Protein AF-0000000075465233 (afdb_homodimer)

Foldseek 3Di:
DPPPPPPDLDDALEEEEEEEQQPQDPVLCVVCVSNYPYYHYDHHPDADDLVNQCRHQEYEEDDALASAQECNSRVNHQEYEYLALDDQRNLPHNHLVYPSCVNHWYFYNPLLQLPQQLVVVVVLVQCLQVLVLQVCCCCPVVVDDDDCVSVVHPDRHDFLAPFEEEEEDQASNNQQNLVVSVVSHYAYEYEEAVQDADAYFFDHDPPGGDRRRPSHPGGFHLNDLVRLLVRQLRHQEYEYADEDDPSQFQSPALVSLVSHALQHEYEYLHEARSHDVVSVVVSVVVSSHNAYEYCYHPPPPDDPPPPLPPDSRYHYNPNCSRVDPCSSVSSSVLVVQQSVCVSVVHDHGRIDDSVVSD/DPPPPPPPLDDALEEEEEEEAQPADPVLCVVCVSNYPYYHYDHHPDADDLVNQCRHQEYEEDDALQSAQECNSRVNHQEYEYLALDDQRNLPHNHLVYPSCVRHWYFYNPLLQLPQQLVVVVVLVQCLQVLVLQVCCCCPVVVDDDDCVSVVHPDRHDFLAPFEEEEEDQASNNQQNLVVSVVSHYAYEYEEAVQDADAYFFDHDPPGGDRRRPSHPGGFHLNDLVRLLVRQLRHQEYEYADEDDPSQFQSPALVSLVSHALQHEYEYLHEARSHDVVSVVVSVVVSSHNAYEYCYHPPPPDDPPPPLPPDSRYHYNPNCSRVDPCSSVSSSVLVVQQSVCVSVVHDHGRIDDSVVSD

Radius of gyration: 29.65 Å; Cα contacts (8 Å, |Δi|>4): 1560; chains: 2; bounding box: 76×98×63 Å

Nearest PDB structures (foldseek):
  5mh6-assembly1_A  TM=8.522E-01  e=8.623E-24  Haloferax mediterranei ATCC 33500
  8wpo-assembly1_A  TM=7.130E-01  e=9.979E-23  Anabaena sp. 90
  3evt-assembly1_A-2  TM=5.922E-01  e=4.463E-25  Lactiplantibacillus plantarum
  2gcg-assembly1_B  TM=7.290E-01  e=1.155E-21  Homo sapiens
  8wps-assembly1_A  TM=6.979E-01  e=4.144E-22  Anabaena sp. 90

pLDDT: mean 93.38, std 9.93, range [30.92, 99.0]

Sequence (716 aa):
MPGSAMSTPARPPFGHLLVVNGLLDTPHRARIAPYFIDITLVPLGKAPNDAQLGEAEVVYGLPLGEWFTSAAQVPKLRLIQLISAGSDRVVRSPLWKDEESKHIQVATGSGVHTGPIPQHFIMTTLALFHKLQEQILISQVEKRWGTNDDMGSMGFIRELRGKTVGILGYGHIGREAARLAAAFGATIIAANTSGKRTPQDGYIVPGTGDPTGIIPATWYSTKDDASLAAFLGASDVILLALPSTLATRHILNAHTLAHVRSHAVIVNVGRGDAIDTDALVAVLDEGRLGGAALDVVEPEPLPAGHTLYGRKNVIITPHMSGRTERYNDIAVDIFTENLERLKKGQELLNTVDPRRGYMPGSAMSTPARPPFGHLLVVNGLLDTPHRARIAPYFIDITLVPLGKAPNDAQLGEAEVVYGLPLGEWFTSAAQVPKLRLIQLISAGSDRVVRSPLWKDEESKHIQVATGSGVHTGPIPQHFIMTTLALFHKLQEQILISQVEKRWGTNDDMGSMGFIRELRGKTVGILGYGHIGREAARLAAAFGATIIAANTSGKRTPQDGYIVPGTGDPTGIIPATWYSTKDDASLAAFLGASDVILLALPSTLATRHILNAHTLAHVRSHAVIVNVGRGDAIDTDALVAVLDEGRLGGAALDVVEPEPLPAGHTLYGRKNVIITPHMSGRTERYNDIAVDIFTENLERLKKGQELLNTVDPRRGY

Solvent-accessible surface area (backbone atoms only — not comparable to full-atom values): 36759 Å² total; per-residue (Å²): 129,84,74,75,74,72,74,69,79,75,77,41,86,34,59,26,36,33,34,36,53,52,77,69,48,73,72,56,44,62,71,50,46,67,46,31,71,39,76,44,74,30,51,65,95,57,77,80,51,65,70,57,38,39,53,16,26,30,39,38,30,72,63,57,14,80,77,37,67,38,36,82,51,32,69,49,43,41,38,38,38,31,53,41,61,69,56,72,57,47,35,71,19,55,24,70,76,33,76,82,32,72,75,45,42,38,24,36,17,49,48,46,42,42,65,37,34,29,51,43,51,54,24,48,52,44,30,62,30,59,43,41,61,54,36,44,47,37,22,47,72,68,23,39,63,63,52,50,74,80,66,74,41,75,48,59,25,59,58,58,50,78,31,30,37,25,30,37,27,73,50,56,47,31,25,26,32,45,46,52,44,40,70,52,46,24,46,36,31,36,28,38,68,84,27,62,80,50,68,62,75,57,58,72,63,88,95,58,42,42,59,72,35,72,75,42,78,45,59,23,18,65,78,37,68,67,39,38,40,52,49,38,49,62,22,44,30,37,38,35,46,36,71,83,44,84,84,34,46,38,58,38,28,62,75,53,51,67,38,35,39,42,74,17,33,40,34,33,69,39,40,19,51,33,38,33,46,70,38,52,51,50,37,49,72,70,58,42,36,48,30,36,32,33,25,37,46,51,60,75,73,51,61,67,67,41,79,69,42,56,40,80,50,39,46,52,41,66,67,52,52,61,26,27,62,54,40,65,62,42,32,48,50,53,48,51,51,34,49,54,24,53,75,71,70,43,81,60,51,42,62,42,44,45,87,73,67,81,128,83,74,77,74,73,73,69,78,73,76,39,86,35,59,24,36,34,32,36,49,54,77,65,50,72,72,57,44,62,70,52,45,69,46,32,72,39,77,45,73,30,50,65,94,57,79,79,51,64,70,56,38,39,52,16,26,31,38,37,31,71,64,56,14,80,79,38,64,37,38,84,52,30,69,51,43,41,36,39,40,31,53,40,62,69,57,70,56,46,36,70,18,55,24,69,77,32,76,82,33,71,74,46,42,39,25,37,17,48,46,46,43,41,65,37,33,27,52,42,51,54,25,48,53,44,31,62,30,59,43,42,61,54,38,44,47,36,22,46,71,68,23,37,63,62,52,50,74,79,64,74,40,73,50,60,24,59,59,59,49,76,31,31,38,25,30,37,25,74,51,56,46,31,25,26,32,47,46,52,44,41,70,52,46,23,46,35,31,34,30,38,69,82,26,63,81,50,67,61,73,57,58,72,62,88,96,58,43,42,58,71,36,73,75,41,79,45,59,23,18,65,77,36,69,68,40,38,40,51,48,39,49,62,20,44,32,38,39,34,45,36,71,83,44,84,83,35,46,37,57,38,27,64,74,54,51,68,39,36,37,41,73,17,32,40,34,33,69,41,42,19,51,32,37,33,47,70,39,52,52,49,38,49,74,70,58,43,36,48,30,34,34,33,27,37,46,50,59,74,71,51,59,68,65,40,79,69,41,57,40,80,48,41,46,53,40,66,66,51,52,59,26,28,64,52,40,61,62,41,31,48,50,54,49,52,51,34,49,54,24,53,73,69,69,43,82,60,49,41,63,43,44,46,89,73,66,82

InterPro domains:
  IPR006140 D-isomer specific 2-hydroxyacid dehydrogenase, NAD-binding domain [PF02826] (136-198)
  IPR006140 D-isomer specific 2-hydroxyacid dehydrogenase, NAD-binding domain [PF02826] (226-321)
  IPR036291 NAD(P)-binding domain superfamily [SSF51735] (116-322)

Organism: Phanerochaete carnosa (strain HHB-10118-sp) (NCBI:txid650164)

Secondary structure (DSSP, 8-state):
------------SEEEEEEESS---HHHHHHHGGGEEEEEEEPTT----HHHHHH-SEEEE---GGG---GGG-TT--EEEESSS--HHHHT-GGGG-GGGTT-EEE--TTTTTTHHHHHHHHHHHHHHTTHHHHHIIIIII-S---HHHHTSS--B--STT-EEEEE--SHHHHHHHHHHHHTT-EEEEEESS-S-----S---TT-S-TTS-S-SEEEETTSHHHHHHHHHH-SEEEE-----TTTTTSB-HHHHTTS-TT-EEEE-S-GGGB-HHHHHHHHHTT-S-EEEESS-SSSSPPTT-TTTT-TTEEE-TT-TT-BTTHHHHHHHHHHHHHHHHHHTPPPSSEE-GGGT-/------------SEEEEEEESS---HHHHHHHGGGEEEEEEEPTT----HHHHHH-SEEEE---GGG---GGG-TT--EEEESSS--HHHHT-GGGG-GGGTT-EEE--TTTTTTHHHHHHHHHHHHHHTTHHHHHHIIIII-S---HHHHTSS--B--STT-EEEEE--SHHHHHHHHHHHHTT-EEEEEESS-S-----S---TT-S-TTS-S-SEEEETTSHHHHHHHHHH-SEEEE-----TTTTTSB-HHHHTTS-TT-EEEE-S-GGGB-HHHHHHHHHTT-S-EEEESS-SSSSPPTT-TTTT-TTEEE-TT-TT-BTTHHHHHHHHHHHHHHHHHHTPPPSSEE-TTTT-

Structure (mmCIF, N/CA/C/O backbone):
data_AF-0000000075465233-model_v1
#
loop_
_entity.id
_entity.type
_entity.pdbx_description
1 polymer 'D-isomer specific 2-hydroxyacid dehydrogenase NAD-binding domain-containing protein'
#
loop_
_atom_site.group_PDB
_atom_site.id
_atom_site.type_symbol
_atom_site.label_atom_id
_atom_site.label_alt_id
_atom_site.label_comp_id
_atom_site.label_asym_id
_atom_site.label_entity_id
_atom_site.label_seq_id
_atom_site.pdbx_PDB_ins_code
_atom_site.Cartn_x
_atom_site.Cartn_y
_atom_site.Cartn_z
_atom_site.occupancy
_atom_site.B_iso_or_equiv
_atom_site.auth_seq_id
_atom_site.auth_comp_id
_atom_site.auth_asym_id
_atom_site.auth_atom_id
_atom_site.pdbx_PDB_model_num
ATOM 1 N N . MET A 1 1 ? -46.281 -27.844 -34.281 1 32.75 1 MET A N 1
ATOM 2 C CA . MET A 1 1 ? -45.344 -27.422 -33.25 1 32.75 1 MET A CA 1
ATOM 3 C C . MET A 1 1 ? -43.906 -27.797 -33.625 1 32.75 1 MET A C 1
ATOM 5 O O . MET A 1 1 ? -43.625 -28.953 -33.875 1 32.75 1 MET A O 1
ATOM 9 N N . PRO A 1 2 ? -43.125 -26.953 -34.312 1 40.91 2 PRO A N 1
ATOM 10 C CA . PRO A 1 2 ? -41.75 -27.297 -34.719 1 40.91 2 PRO A CA 1
ATOM 11 C C . PRO A 1 2 ? -40.906 -27.75 -33.531 1 40.91 2 PRO A C 1
ATOM 13 O O . PRO A 1 2 ? -41.094 -27.297 -32.406 1 40.91 2 PRO A O 1
ATOM 16 N N . GLY A 1 3 ? -40.594 -29.016 -33.406 1 37.09 3 GLY A N 1
ATOM 17 C CA . GLY A 1 3 ? -39.688 -29.594 -32.406 1 37.09 3 GLY A CA 1
ATOM 18 C C . GLY A 1 3 ? -38.438 -28.781 -32.219 1 37.09 3 GLY A C 1
ATOM 19 O O . GLY A 1 3 ? -37.812 -28.344 -33.219 1 37.09 3 GLY A O 1
ATOM 20 N N . SER A 1 4 ? -38.406 -27.969 -31.172 1 41.62 4 SER A N 1
ATOM 21 C CA . SER A 1 4 ? -37.156 -27.375 -30.719 1 41.62 4 SER A CA 1
ATOM 22 C C . SER A 1 4 ? -36 -28.359 -30.812 1 41.62 4 SER A C 1
ATOM 24 O O . SER A 1 4 ? -36.062 -29.438 -30.219 1 41.62 4 SER A O 1
ATOM 26 N N . ALA A 1 5 ? -35.469 -28.438 -32 1 45.03 5 ALA A N 1
ATOM 27 C CA . ALA A 1 5 ? -34.219 -29.219 -32.125 1 45.03 5 ALA A CA 1
ATOM 28 C C . ALA A 1 5 ? -33.344 -29.047 -30.906 1 45.03 5 ALA A C 1
ATOM 30 O O . ALA A 1 5 ? -32.938 -27.938 -30.578 1 45.03 5 ALA A O 1
ATOM 31 N N . MET A 1 6 ? -33.5 -29.797 -29.875 1 43.22 6 MET A N 1
ATOM 32 C CA . MET A 1 6 ? -32.531 -29.891 -28.812 1 43.22 6 MET A CA 1
ATOM 33 C C . MET A 1 6 ? -31.109 -29.891 -29.375 1 43.22 6 MET A C 1
ATOM 35 O O . MET A 1 6 ? -30.766 -30.734 -30.203 1 43.22 6 MET A O 1
ATOM 39 N N . SER A 1 7 ? -30.469 -28.781 -29.609 1 45.38 7 SER A N 1
ATOM 40 C CA . SER A 1 7 ? -29.062 -28.703 -29.984 1 45.38 7 SER A CA 1
ATOM 41 C C . SER A 1 7 ? -28.25 -29.766 -29.266 1 45.38 7 SER A C 1
ATOM 43 O O . SER A 1 7 ? -28.375 -29.953 -28.047 1 45.38 7 SER A O 1
ATOM 45 N N . THR A 1 8 ? -27.969 -30.859 -29.766 1 48.41 8 THR A N 1
ATOM 46 C CA . THR A 1 8 ? -27.062 -31.859 -29.219 1 48.41 8 THR A CA 1
ATOM 47 C C . THR A 1 8 ? -25.875 -31.188 -28.516 1 48.41 8 THR A C 1
ATOM 49 O O . THR A 1 8 ? -25.219 -30.328 -29.109 1 48.41 8 THR A O 1
ATOM 52 N N . PRO A 1 9 ? -25.844 -31.266 -27.188 1 61.47 9 PRO A N 1
ATOM 53 C CA . PRO A 1 9 ? -24.688 -30.641 -26.516 1 61.47 9 PRO A CA 1
ATOM 54 C C . PRO A 1 9 ? -23.359 -30.953 -27.234 1 61.47 9 PRO A C 1
ATOM 56 O O . PRO A 1 9 ? -23.125 -32.094 -27.641 1 61.47 9 PRO A O 1
ATOM 59 N N . ALA A 1 10 ? -22.828 -30.047 -27.797 1 68.5 10 ALA A N 1
ATOM 60 C CA . ALA A 1 10 ? -21.594 -30.125 -28.594 1 68.5 10 ALA A CA 1
ATOM 61 C C . ALA A 1 10 ? -20.547 -30.969 -27.875 1 68.5 10 ALA A C 1
ATOM 63 O O . ALA A 1 10 ? -20.344 -30.828 -26.672 1 68.5 10 ALA A O 1
ATOM 64 N N . ARG A 1 11 ? -20.062 -32 -28.406 1 87.31 11 ARG A N 1
ATOM 65 C CA . ARG A 1 11 ? -18.984 -32.875 -27.922 1 87.31 11 ARG A CA 1
ATOM 66 C C . ARG A 1 11 ? -17.812 -32.031 -27.422 1 87.31 11 ARG A C 1
ATOM 68 O O . ARG A 1 11 ? -17.406 -31.078 -28.094 1 87.31 11 ARG A O 1
ATOM 75 N N . PRO A 1 12 ? -17.266 -32.438 -26.203 1 92.44 12 PRO A N 1
ATOM 76 C CA . PRO A 1 12 ? -16.109 -31.688 -25.719 1 92.44 12 PRO A CA 1
ATOM 77 C C . PRO A 1 12 ? -14.898 -31.781 -26.641 1 92.44 12 PRO A C 1
ATOM 79 O O . PRO A 1 12 ? -14.695 -32.812 -27.281 1 92.44 12 PRO A O 1
ATOM 82 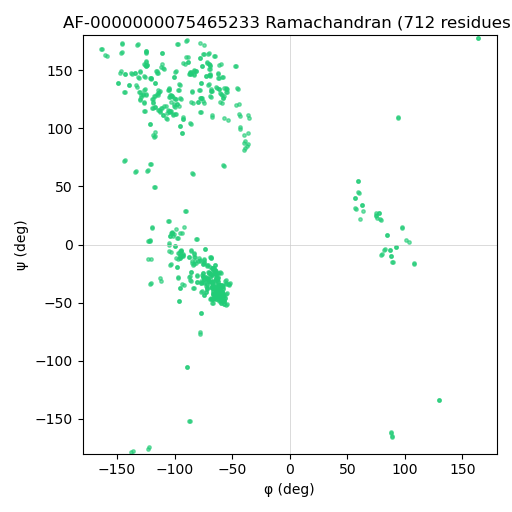N N . PRO A 1 13 ? -14.227 -30.766 -26.734 1 94.69 13 PRO A N 1
ATOM 83 C CA . PRO A 1 13 ? -13.109 -30.719 -27.672 1 94.69 13 PRO A CA 1
ATOM 84 C C . PRO A 1 13 ? -11.961 -31.641 -27.297 1 94.69 13 PRO A C 1
ATOM 86 O O . PRO A 1 13 ? -11.156 -32.031 -28.141 1 94.69 13 PRO A O 1
ATOM 89 N N . PHE A 1 14 ? -11.914 -32.031 -26.016 1 96.69 14 PHE A N 1
ATOM 90 C CA . PHE A 1 14 ? -10.797 -32.875 -25.578 1 96.69 14 PHE A CA 1
ATOM 91 C C . PHE A 1 14 ? -11.305 -34.125 -24.891 1 96.69 14 PHE A C 1
ATOM 93 O O . PHE A 1 14 ? -12.414 -34.156 -24.375 1 96.69 14 PHE A O 1
ATOM 100 N N . GLY A 1 15 ? -10.461 -35.125 -24.938 1 95.75 15 GLY A N 1
ATOM 101 C CA . GLY A 1 15 ? -10.844 -36.406 -24.375 1 95.75 15 GLY A CA 1
ATOM 102 C C . GLY A 1 15 ? -10.742 -36.438 -22.859 1 95.75 15 GLY A C 1
ATOM 103 O O . GLY A 1 15 ? -11.75 -36.344 -22.156 1 95.75 15 GLY A O 1
ATOM 104 N N . HIS A 1 16 ? -9.484 -36.562 -22.359 1 96.69 16 HIS A N 1
ATOM 105 C CA . HIS A 1 16 ? -9.297 -36.812 -20.922 1 96.69 16 HIS A CA 1
ATOM 106 C C . HIS A 1 16 ? -8.344 -35.812 -20.312 1 96.69 16 HIS A C 1
ATOM 108 O O . HIS A 1 16 ? -7.246 -35.594 -20.828 1 96.69 16 HIS A O 1
ATOM 114 N N . LEU A 1 17 ? -8.836 -35.25 -19.234 1 95.56 17 LEU A N 1
ATOM 115 C CA . LEU A 1 17 ? -8.016 -34.375 -18.391 1 95.56 17 LEU A CA 1
ATOM 116 C C . LEU A 1 17 ? -7.555 -35.094 -17.141 1 95.56 17 LEU A C 1
ATOM 118 O O . LEU A 1 17 ? -8.359 -35.719 -16.453 1 95.56 17 LEU A O 1
ATOM 122 N N . LEU A 1 18 ? -6.266 -35.031 -16.953 1 93.88 18 LEU A N 1
ATOM 123 C CA . LEU A 1 18 ? -5.703 -35.5 -15.695 1 93.88 18 LEU A CA 1
ATOM 124 C C . LEU A 1 18 ? -5.285 -34.344 -14.812 1 93.88 18 LEU A C 1
ATOM 126 O O . LEU A 1 18 ? -4.418 -33.562 -15.188 1 93.88 18 LEU A O 1
ATOM 130 N N . VAL A 1 19 ? -5.918 -34.188 -13.648 1 91.56 19 VAL A N 1
ATOM 131 C CA . VAL A 1 19 ? -5.594 -33.125 -12.703 1 91.56 19 VAL A CA 1
ATOM 132 C C . VAL A 1 19 ? -4.715 -33.688 -11.586 1 91.56 19 VAL A C 1
ATOM 134 O O . VAL A 1 19 ? -5.152 -34.562 -10.805 1 91.56 19 VAL A O 1
ATOM 137 N N . VAL A 1 20 ? -3.559 -33.031 -11.602 1 84.69 20 VAL A N 1
ATOM 138 C CA . VAL A 1 20 ? -2.584 -33.531 -10.633 1 84.69 20 VAL A CA 1
ATOM 139 C C . VAL A 1 20 ? -2.559 -32.625 -9.414 1 84.69 20 VAL A C 1
ATOM 141 O O . VAL A 1 20 ? -2.291 -31.422 -9.531 1 84.69 20 VAL A O 1
ATOM 144 N N . ASN A 1 21 ? -2.721 -33.062 -8.125 1 76.06 21 ASN A N 1
ATOM 145 C CA . ASN A 1 21 ? -2.605 -32.438 -6.816 1 76.06 21 ASN A CA 1
ATOM 146 C C . ASN A 1 21 ? -3.977 -32.125 -6.211 1 76.06 21 ASN A C 1
ATOM 148 O O . ASN A 1 21 ? -4.074 -31.734 -5.051 1 76.06 21 ASN A O 1
ATOM 152 N N . GLY A 1 22 ? -5.137 -32.531 -6.98 1 67.94 22 GLY A N 1
ATOM 153 C CA . GLY A 1 22 ? -6.48 -32.5 -6.43 1 67.94 22 GLY A CA 1
ATOM 154 C C . GLY A 1 22 ? -6.945 -31.125 -6.016 1 67.94 22 GLY A C 1
ATOM 155 O O . GLY A 1 22 ? -7.852 -30.984 -5.191 1 67.94 22 GLY A O 1
ATOM 156 N N . LEU A 1 23 ? -6.418 -30.078 -6.508 1 70.69 23 LEU A N 1
ATOM 157 C CA . LEU A 1 23 ? -6.68 -28.766 -5.922 1 70.69 23 LEU A CA 1
ATOM 158 C C . LEU A 1 23 ? -7.762 -28.031 -6.703 1 70.69 23 LEU A C 1
ATOM 160 O O . LEU A 1 23 ? -8.062 -26.875 -6.414 1 70.69 23 LEU A O 1
ATOM 164 N N . LEU A 1 24 ? -8.469 -28.688 -7.543 1 82.62 24 LEU A N 1
ATOM 165 C CA . LEU A 1 24 ? -9.539 -28 -8.258 1 82.62 24 LEU A CA 1
ATOM 166 C C . LEU A 1 24 ? -10.859 -28.141 -7.508 1 82.62 24 LEU A C 1
ATOM 168 O O . LEU A 1 24 ? -11.406 -29.234 -7.391 1 82.62 24 LEU A O 1
ATOM 172 N N . ASP A 1 25 ? -11.273 -27.062 -6.98 1 83.19 25 ASP A N 1
ATOM 173 C CA . ASP A 1 25 ? -12.547 -27.109 -6.273 1 83.19 25 ASP A CA 1
ATOM 174 C C . ASP A 1 25 ? -13.719 -27.172 -7.25 1 83.19 25 ASP A C 1
ATOM 176 O O . ASP A 1 25 ? -13.523 -27.141 -8.469 1 83.19 25 ASP A O 1
ATOM 180 N N . THR A 1 26 ? -14.961 -27.391 -6.699 1 85.19 26 THR A N 1
ATOM 181 C CA . THR A 1 26 ? -16.156 -27.688 -7.477 1 85.19 26 THR A CA 1
ATOM 182 C C . THR A 1 26 ? -16.438 -26.578 -8.492 1 85.19 26 THR A C 1
ATOM 184 O O . THR A 1 26 ? -16.625 -26.844 -9.68 1 85.19 26 THR A O 1
ATOM 187 N N . PRO A 1 27 ? -16.297 -25.328 -8.086 1 90.62 27 PRO A N 1
ATOM 188 C CA . PRO A 1 27 ? -16.562 -24.297 -9.078 1 90.62 27 PRO A CA 1
ATOM 189 C C . PRO A 1 27 ? -15.539 -24.281 -10.219 1 90.62 27 PRO A C 1
ATOM 191 O O . PRO A 1 27 ? -15.891 -24.016 -11.367 1 90.62 27 PRO A O 1
ATOM 194 N N . HIS A 1 28 ? -14.359 -24.562 -9.953 1 92.56 28 HIS A N 1
ATOM 195 C CA . HIS A 1 28 ? -13.312 -24.562 -10.977 1 92.56 28 HIS A CA 1
ATOM 196 C C . HIS A 1 28 ? -13.453 -25.75 -11.906 1 92.56 28 HIS A C 1
ATOM 198 O O . HIS A 1 28 ? -13.242 -25.625 -13.117 1 92.56 28 HIS A O 1
ATOM 204 N N . ARG A 1 29 ? -13.867 -26.859 -11.344 1 91.06 29 ARG A N 1
ATOM 205 C CA . ARG A 1 29 ? -14.117 -28.031 -12.156 1 91.06 29 ARG A CA 1
ATOM 206 C C . ARG A 1 29 ? -15.258 -27.781 -13.141 1 91.06 29 ARG A C 1
ATOM 208 O O . ARG A 1 29 ? -15.203 -28.219 -14.297 1 91.06 29 ARG A O 1
ATOM 215 N N . ALA A 1 30 ? -16.234 -27.094 -12.656 1 93.25 30 ALA A N 1
ATOM 216 C CA . ALA A 1 30 ? -17.391 -26.797 -13.5 1 93.25 30 ALA A CA 1
ATOM 217 C C . ALA A 1 30 ? -16.969 -25.938 -14.695 1 93.25 30 ALA A C 1
ATOM 219 O O . ALA A 1 30 ? -17.531 -26.078 -15.789 1 93.25 30 ALA A O 1
ATOM 220 N N . ARG A 1 31 ? -15.992 -25.156 -14.523 1 93.62 31 ARG A N 1
ATOM 221 C CA . ARG A 1 31 ? -15.516 -24.266 -15.586 1 93.62 31 ARG A CA 1
ATOM 222 C C . ARG A 1 31 ? -14.727 -25.047 -16.625 1 93.62 31 ARG A C 1
ATOM 224 O O . ARG A 1 31 ? -14.711 -24.688 -17.812 1 93.62 31 ARG A O 1
ATOM 231 N N . ILE A 1 32 ? -14.133 -26.109 -16.219 1 94.75 32 ILE A N 1
ATOM 232 C CA . ILE A 1 32 ? -13.242 -26.844 -17.109 1 94.75 32 ILE A CA 1
ATOM 233 C C . ILE A 1 32 ? -13.984 -28.031 -17.734 1 94.75 32 ILE A C 1
ATOM 235 O O . ILE A 1 32 ? -13.586 -28.531 -18.797 1 94.75 32 ILE A O 1
ATOM 239 N N . ALA A 1 33 ? -15.078 -28.438 -17.125 1 93.62 33 ALA A N 1
ATOM 240 C CA . ALA A 1 33 ? -15.812 -29.656 -17.469 1 93.62 33 ALA A CA 1
ATOM 241 C C . ALA A 1 33 ? -16.266 -29.625 -18.938 1 93.62 33 ALA A C 1
ATOM 243 O O . ALA A 1 33 ? -16.188 -30.641 -19.625 1 93.62 33 ALA A O 1
ATOM 244 N N . PRO A 1 34 ? -16.609 -28.469 -19.391 1 95.25 34 PRO A N 1
ATOM 245 C CA . PRO A 1 34 ? -17.109 -28.438 -20.766 1 95.25 34 PRO A CA 1
ATOM 246 C C . PRO A 1 34 ? -16.031 -28.75 -21.797 1 95.25 34 PRO A C 1
ATOM 248 O O . PRO A 1 34 ? -16.328 -29.047 -22.953 1 95.25 34 PRO A O 1
ATOM 251 N N . TYR A 1 35 ? -14.852 -28.766 -21.406 1 96.81 35 TYR A N 1
ATOM 252 C CA . TYR A 1 35 ? -13.758 -28.938 -22.359 1 96.81 35 TYR A CA 1
ATOM 253 C C . TYR A 1 35 ? -13.383 -30.406 -22.5 1 96.81 35 TYR A C 1
ATOM 255 O O . TYR A 1 35 ? -12.672 -30.781 -23.438 1 96.81 35 TYR A O 1
ATOM 263 N N . PHE A 1 36 ? -13.922 -31.281 -21.656 1 97.19 36 PHE A N 1
ATOM 264 C CA . PHE A 1 36 ? -13.367 -32.625 -21.609 1 97.19 36 PHE A CA 1
ATOM 265 C C . PHE A 1 36 ? -14.484 -33.656 -21.531 1 97.19 36 PHE A C 1
ATOM 267 O O . PHE A 1 36 ? -15.5 -33.469 -20.875 1 97.19 36 PHE A O 1
ATOM 274 N N . ILE A 1 37 ? -14.219 -34.844 -22.156 1 96.62 37 ILE A N 1
ATOM 275 C CA . ILE A 1 37 ? -15.125 -35.969 -22.047 1 96.62 37 ILE A CA 1
ATOM 276 C C . ILE A 1 37 ? -15.055 -36.562 -20.625 1 96.62 37 ILE A C 1
ATOM 278 O O . ILE A 1 37 ? -16.078 -36.938 -20.062 1 96.62 37 ILE A O 1
ATOM 282 N N . ASP A 1 38 ? -13.828 -36.594 -20.078 1 95.25 38 ASP A N 1
ATOM 283 C CA . ASP A 1 38 ? -13.625 -37.125 -18.75 1 95.25 38 ASP A CA 1
ATOM 284 C C . ASP A 1 38 ? -12.508 -36.406 -18.016 1 95.25 38 ASP A C 1
ATOM 286 O O . ASP A 1 38 ? -11.602 -35.844 -18.641 1 95.25 38 ASP A O 1
ATOM 290 N N . ILE A 1 39 ? -12.688 -36.375 -16.719 1 94.69 39 ILE A N 1
ATOM 291 C CA . ILE A 1 39 ? -11.703 -35.719 -15.852 1 94.69 39 ILE A CA 1
ATOM 292 C C . ILE A 1 39 ? -11.32 -36.688 -14.727 1 94.69 39 ILE A C 1
ATOM 294 O O . ILE A 1 39 ? -12.195 -37.219 -14.031 1 94.69 39 ILE A O 1
ATOM 298 N N . THR A 1 40 ? -10.039 -36.906 -14.562 1 93.88 40 THR A N 1
ATOM 299 C CA . THR A 1 40 ? -9.531 -37.688 -13.453 1 93.88 40 THR A CA 1
ATOM 300 C C . THR A 1 40 ? -8.742 -36.844 -12.477 1 93.88 40 THR A C 1
ATOM 302 O O . THR A 1 40 ? -7.871 -36.062 -12.883 1 93.88 40 THR A O 1
ATOM 305 N N . LEU A 1 41 ? -9.039 -37 -11.227 1 91.56 41 LEU A N 1
ATOM 306 C CA . LEU A 1 41 ? -8.305 -36.281 -10.172 1 91.56 41 LEU A CA 1
ATOM 307 C C . LEU A 1 41 ? -7.324 -37.25 -9.484 1 91.56 41 LEU A C 1
ATOM 309 O O . LEU A 1 41 ? -7.691 -38.344 -9.094 1 91.56 41 LEU A O 1
ATOM 313 N N . VAL A 1 42 ? -6.16 -36.781 -9.445 1 90.44 42 VAL A N 1
ATOM 314 C CA . VAL A 1 42 ? -5.145 -37.5 -8.695 1 90.44 42 VAL A CA 1
ATOM 315 C C . VAL A 1 42 ? -4.949 -36.875 -7.324 1 90.44 42 VAL A C 1
ATOM 317 O O . VAL A 1 42 ? -4.543 -35.719 -7.227 1 90.44 42 VAL A O 1
ATOM 320 N N . PRO A 1 43 ? -5.188 -37.562 -6.312 1 83.06 43 PRO A N 1
ATOM 321 C CA . PRO A 1 43 ? -5.094 -37 -4.965 1 83.06 43 PRO A CA 1
ATOM 322 C C . PRO A 1 43 ? -3.693 -36.469 -4.641 1 83.06 43 PRO A C 1
ATOM 324 O O . PRO A 1 43 ? -2.707 -36.969 -5.203 1 83.06 43 PRO A O 1
ATOM 327 N N . LEU A 1 44 ? -3.676 -35.562 -3.727 1 78.38 44 LEU A N 1
ATOM 328 C CA . LEU A 1 44 ? -2.412 -35 -3.262 1 78.38 44 LEU A CA 1
ATOM 329 C C . LEU A 1 44 ? -1.506 -36.094 -2.701 1 78.38 44 LEU A C 1
ATOM 331 O O . LEU A 1 44 ? -1.954 -36.938 -1.931 1 78.38 44 LEU A O 1
ATOM 335 N N . GLY A 1 45 ? -0.332 -36.156 -3.129 1 78.31 45 GLY A N 1
ATOM 336 C CA . GLY A 1 45 ? 0.649 -37.094 -2.631 1 78.31 45 GLY A CA 1
ATOM 337 C C . GLY A 1 45 ? 0.69 -38.406 -3.432 1 78.31 45 GLY A C 1
ATOM 338 O O . GLY A 1 45 ? 1.542 -39.25 -3.191 1 78.31 45 GLY A O 1
ATOM 339 N N . LYS A 1 46 ? -0.163 -38.562 -4.41 1 85.88 46 LYS A N 1
ATOM 340 C CA . LYS A 1 46 ? -0.174 -39.75 -5.234 1 85.88 46 LYS A CA 1
ATOM 341 C C . LYS A 1 46 ? 0.277 -39.438 -6.66 1 85.88 46 LYS A C 1
ATOM 343 O O . LYS A 1 46 ? 0.14 -38.312 -7.133 1 85.88 46 LYS A O 1
ATOM 348 N N . ALA A 1 47 ? 0.815 -40.531 -7.203 1 89.81 47 ALA A N 1
ATOM 349 C CA . ALA A 1 47 ? 1.177 -40.438 -8.617 1 89.81 47 ALA A CA 1
ATOM 350 C C . ALA A 1 47 ? 0.103 -41.062 -9.5 1 89.81 47 ALA A C 1
ATOM 352 O O . ALA A 1 47 ? -0.568 -42 -9.086 1 89.81 47 ALA A O 1
ATOM 353 N N . PRO A 1 48 ? -0.025 -40.531 -10.664 1 93.88 48 PRO A N 1
ATOM 354 C CA . PRO A 1 48 ? -0.92 -41.219 -11.594 1 93.88 48 PRO A CA 1
ATOM 355 C C . PRO A 1 48 ? -0.359 -42.562 -12.062 1 93.88 48 PRO A C 1
ATOM 357 O O . PRO A 1 48 ? 0.86 -42.719 -12.109 1 93.88 48 PRO A O 1
ATOM 360 N N . ASN A 1 49 ? -1.238 -43.469 -12.367 1 92.94 49 ASN A N 1
ATOM 361 C CA . ASN A 1 49 ? -0.786 -44.719 -12.93 1 92.94 49 ASN A CA 1
ATOM 362 C C . ASN A 1 49 ? -0.702 -44.688 -14.453 1 92.94 49 ASN A C 1
ATOM 364 O O . ASN A 1 49 ? -1.09 -43.688 -15.062 1 92.94 49 ASN A O 1
ATOM 368 N N . ASP A 1 50 ? -0.23 -45.719 -15.023 1 94.38 50 ASP A N 1
ATOM 369 C CA . ASP A 1 50 ? 0.025 -45.75 -16.453 1 94.38 50 ASP A CA 1
ATOM 370 C C . ASP A 1 50 ? -1.275 -45.656 -17.25 1 94.38 50 ASP A C 1
ATOM 372 O O . ASP A 1 50 ? -1.302 -45.031 -18.328 1 94.38 50 ASP A O 1
ATOM 376 N N . ALA A 1 51 ? -2.283 -46.281 -16.766 1 95.62 51 ALA A N 1
ATOM 377 C CA . ALA A 1 51 ? -3.568 -46.219 -17.453 1 95.62 51 ALA A CA 1
ATOM 378 C C . ALA A 1 51 ? -4.082 -44.781 -17.516 1 95.62 51 ALA A C 1
ATOM 380 O O . ALA A 1 51 ? -4.586 -44.344 -18.547 1 95.62 51 ALA A O 1
ATOM 381 N N . GLN A 1 52 ? -3.938 -44.094 -16.438 1 95.44 52 GLN A N 1
ATOM 382 C CA . GLN A 1 52 ? -4.352 -42.688 -16.375 1 95.44 52 GLN A CA 1
ATOM 383 C C . GLN A 1 52 ? -3.523 -41.844 -17.328 1 95.44 52 GLN A C 1
ATOM 385 O O . GLN A 1 52 ? -4.07 -41.031 -18.094 1 95.44 52 GLN A O 1
ATOM 390 N N . LEU A 1 53 ? -2.264 -42.031 -17.297 1 96.38 53 LEU A N 1
ATOM 391 C CA . LEU A 1 53 ? -1.357 -41.281 -18.172 1 96.38 53 LEU A CA 1
ATOM 392 C C . LEU A 1 53 ? -1.611 -41.625 -19.641 1 96.38 53 LEU A C 1
ATOM 394 O O . LEU A 1 53 ? -1.531 -40.75 -20.5 1 96.38 53 LEU A O 1
ATOM 398 N N . GLY A 1 54 ? -1.916 -42.844 -19.844 1 96.62 54 GLY A N 1
ATOM 399 C CA . GLY A 1 54 ? -2.178 -43.312 -21.203 1 96.62 54 GLY A CA 1
ATOM 400 C C . GLY A 1 54 ? -3.385 -42.656 -21.844 1 96.62 54 GLY A C 1
ATOM 401 O O . GLY A 1 54 ? -3.436 -42.469 -23.062 1 96.62 54 GLY A O 1
ATOM 402 N N . GLU A 1 55 ? -4.297 -42.281 -21 1 96.69 55 GLU A N 1
ATOM 403 C CA . GLU A 1 55 ? -5.539 -41.688 -21.5 1 96.69 55 GLU A CA 1
ATOM 404 C C . GLU A 1 55 ? -5.48 -40.188 -21.5 1 96.69 55 GLU A C 1
ATOM 406 O O . GLU A 1 55 ? -6.309 -39.531 -22.125 1 96.69 55 GLU A O 1
ATOM 411 N N . ALA A 1 56 ? -4.508 -39.625 -20.875 1 97.38 56 ALA A N 1
ATOM 412 C CA . ALA A 1 56 ? -4.48 -38.188 -20.641 1 97.38 56 ALA A CA 1
ATOM 413 C C . ALA A 1 56 ? -4.145 -37.406 -21.922 1 97.38 56 ALA A C 1
ATOM 415 O O . ALA A 1 56 ? -3.104 -37.656 -22.547 1 97.38 56 ALA A O 1
ATOM 416 N N . GLU A 1 57 ? -4.984 -36.562 -22.297 1 98 57 GLU A N 1
ATOM 417 C CA . GLU A 1 57 ? -4.723 -35.625 -23.391 1 98 57 GLU A CA 1
ATOM 418 C C . GLU A 1 57 ? -4.141 -34.312 -22.875 1 98 57 GLU A C 1
ATOM 420 O O . GLU A 1 57 ? -3.355 -33.688 -23.562 1 98 57 GLU A O 1
ATOM 425 N N . VAL A 1 58 ? -4.582 -33.938 -21.734 1 98 58 VAL A N 1
ATOM 426 C CA . VAL A 1 58 ? -4.098 -32.781 -21.031 1 98 58 VAL A CA 1
ATOM 427 C C . VAL A 1 58 ? -3.812 -33.125 -19.562 1 98 58 VAL A C 1
ATOM 429 O O . VAL A 1 58 ? -4.586 -33.844 -18.938 1 98 58 VAL A O 1
ATOM 432 N N . VAL A 1 59 ? -2.686 -32.656 -19.078 1 96.31 59 VAL A N 1
ATOM 433 C CA . VAL A 1 59 ? -2.342 -32.75 -17.656 1 96.31 59 VAL A CA 1
ATOM 434 C C . VAL A 1 59 ? -2.309 -31.344 -17.047 1 96.31 59 VAL A C 1
ATOM 436 O O . VAL A 1 59 ? -1.709 -30.422 -17.594 1 96.31 59 VAL A O 1
ATOM 439 N N . TYR A 1 60 ? -2.988 -31.188 -15.883 1 95.69 60 TYR A N 1
ATOM 440 C CA . TYR A 1 60 ? -3.09 -29.891 -15.219 1 95.69 60 TYR A CA 1
ATOM 441 C C . TYR A 1 60 ? -2.648 -29.984 -13.766 1 95.69 60 TYR A C 1
ATOM 443 O O . TYR A 1 60 ? -3.035 -30.906 -13.055 1 95.69 60 TYR A O 1
ATOM 451 N N . GLY A 1 61 ? -1.824 -29.062 -13.32 1 93.25 61 GLY A N 1
ATOM 452 C CA . GLY A 1 61 ? -1.47 -28.969 -11.914 1 93.25 61 GLY A CA 1
ATOM 453 C C . GLY A 1 61 ? 0.028 -28.891 -11.68 1 93.25 61 GLY A C 1
ATOM 454 O O . GLY A 1 61 ? 0.715 -28.078 -12.289 1 93.25 61 GLY A O 1
ATOM 455 N N . LEU A 1 62 ? 0.479 -29.688 -10.719 1 90.5 62 LEU A N 1
ATOM 456 C CA . LEU A 1 62 ? 1.894 -29.734 -10.359 1 90.5 62 LEU A CA 1
ATOM 457 C C . LEU A 1 62 ? 2.441 -31.156 -10.531 1 90.5 62 LEU A C 1
ATOM 459 O O . LEU A 1 62 ? 2.785 -31.812 -9.555 1 90.5 62 LEU A O 1
ATOM 463 N N . PRO A 1 63 ? 2.537 -31.547 -11.758 1 91 63 PRO A N 1
ATOM 464 C CA . PRO A 1 63 ? 3.1 -32.875 -11.992 1 91 63 PRO A CA 1
ATOM 465 C C . PRO A 1 63 ? 4.602 -32.938 -11.719 1 91 63 PRO A C 1
ATOM 467 O O . PRO A 1 63 ? 5.281 -31.906 -11.742 1 91 63 PRO A O 1
ATOM 470 N N . LEU A 1 64 ? 5.051 -34.094 -11.438 1 90.19 64 LEU A N 1
ATOM 471 C CA . LEU A 1 64 ? 6.484 -34.344 -11.32 1 90.19 64 LEU A CA 1
ATOM 472 C C . LEU A 1 64 ? 7.051 -34.875 -12.633 1 90.19 64 LEU A C 1
ATOM 474 O O . LEU A 1 64 ? 6.41 -35.656 -13.312 1 90.19 64 LEU A O 1
ATOM 478 N N . GLY A 1 65 ? 8.203 -34.312 -12.93 1 89.88 65 GLY A N 1
ATOM 479 C CA . GLY A 1 65 ? 8.836 -34.719 -14.164 1 89.88 65 GLY A CA 1
ATOM 480 C C . GLY A 1 65 ? 9.039 -36.219 -14.25 1 89.88 65 GLY A C 1
ATOM 481 O O . GLY A 1 65 ? 8.922 -36.812 -15.328 1 89.88 65 GLY A O 1
ATOM 482 N N . GLU A 1 66 ? 9.242 -36.906 -13.148 1 90.69 66 GLU A N 1
ATOM 483 C CA . GLU A 1 66 ? 9.547 -38.312 -13.078 1 90.69 66 GLU A CA 1
ATOM 484 C C . GLU A 1 66 ? 8.336 -39.156 -13.453 1 90.69 66 GLU A C 1
ATOM 486 O O . GLU A 1 66 ? 8.477 -40.375 -13.727 1 90.69 66 GLU A O 1
ATOM 491 N N . TRP A 1 67 ? 7.188 -38.562 -13.414 1 91.88 67 TRP A N 1
ATOM 492 C CA . TRP A 1 67 ? 5.98 -39.281 -13.773 1 91.88 67 TRP A CA 1
ATOM 493 C C . TRP A 1 67 ? 5.969 -39.625 -15.266 1 91.88 67 TRP A C 1
ATOM 495 O O . TRP A 1 67 ? 5.289 -40.562 -15.688 1 91.88 67 TRP A O 1
ATOM 505 N N . PHE A 1 68 ? 6.688 -38.812 -16 1 93.06 68 PHE A N 1
ATOM 506 C CA . PHE A 1 68 ? 6.707 -38.969 -17.453 1 93.06 68 PHE A CA 1
ATOM 507 C C . PHE A 1 68 ? 8.016 -39.594 -17.922 1 93.06 68 PHE A C 1
ATOM 509 O O . PHE A 1 68 ? 9.062 -38.938 -17.891 1 93.06 68 PHE A O 1
ATOM 516 N N . THR A 1 69 ? 7.945 -40.719 -18.438 1 93.12 69 THR A N 1
ATOM 517 C CA . THR A 1 69 ? 9.18 -41.469 -18.703 1 93.12 69 THR A CA 1
ATOM 518 C C . THR A 1 69 ? 9.398 -41.594 -20.203 1 93.12 69 THR A C 1
ATOM 520 O O . THR A 1 69 ? 10.539 -41.75 -20.656 1 93.12 69 THR A O 1
ATOM 523 N N . SER A 1 70 ? 8.32 -41.656 -20.953 1 93.81 70 SER A N 1
ATOM 524 C CA . SER A 1 70 ? 8.438 -41.781 -22.406 1 93.81 70 SER A CA 1
ATOM 525 C C . SER A 1 70 ? 7.16 -41.312 -23.109 1 93.81 70 SER A C 1
ATOM 527 O O . SER A 1 70 ? 6.102 -41.219 -22.469 1 93.81 70 SER A O 1
ATOM 529 N N . ALA A 1 71 ? 7.297 -41.062 -24.344 1 95 71 ALA A N 1
ATOM 530 C CA . ALA A 1 71 ? 6.145 -40.688 -25.156 1 95 71 ALA A CA 1
ATOM 531 C C . ALA A 1 71 ? 5.141 -41.844 -25.25 1 95 71 ALA A C 1
ATOM 533 O O . ALA A 1 71 ? 3.932 -41.625 -25.344 1 95 71 ALA A O 1
ATOM 534 N N . ALA A 1 72 ? 5.645 -43.031 -25.219 1 95.56 72 ALA A N 1
ATOM 535 C CA . ALA A 1 72 ? 4.785 -44.219 -25.297 1 95.56 72 ALA A CA 1
ATOM 536 C C . ALA A 1 72 ? 3.844 -44.281 -24.109 1 95.56 72 ALA A C 1
ATOM 538 O O . ALA A 1 72 ? 2.732 -44.812 -24.219 1 95.56 72 ALA A O 1
ATOM 539 N N . GLN A 1 73 ? 4.324 -43.781 -23 1 95.69 73 GLN A N 1
ATOM 540 C CA . GLN A 1 73 ? 3.545 -43.781 -21.766 1 95.69 73 GLN A CA 1
ATOM 541 C C . GLN A 1 73 ? 2.385 -42.812 -21.844 1 95.69 73 GLN A C 1
ATOM 543 O O . GLN A 1 73 ? 1.374 -42.969 -21.172 1 95.69 73 GLN A O 1
ATOM 548 N N . VAL A 1 74 ? 2.471 -41.781 -22.719 1 97 74 VAL A N 1
ATOM 549 C CA . VAL A 1 74 ? 1.479 -40.719 -22.828 1 97 74 VAL A CA 1
ATOM 550 C C . VAL A 1 74 ? 1.137 -40.469 -24.297 1 97 74 VAL A C 1
ATOM 552 O O . VAL A 1 74 ? 1.234 -39.344 -24.781 1 97 74 VAL A O 1
ATOM 555 N N . PRO A 1 75 ? 0.602 -41.406 -24.922 1 96.75 75 PRO A N 1
ATOM 556 C CA . PRO A 1 75 ? 0.436 -41.344 -26.375 1 96.75 75 PRO A CA 1
ATOM 557 C C . PRO A 1 75 ? -0.568 -40.281 -26.828 1 96.75 75 PRO A C 1
ATOM 559 O O . PRO A 1 75 ? -0.544 -39.875 -27.984 1 96.75 75 PRO A O 1
ATOM 562 N N . LYS A 1 76 ? -1.441 -39.844 -25.938 1 97.31 76 LYS A N 1
ATOM 563 C CA . LYS A 1 76 ? -2.49 -38.906 -26.328 1 97.31 76 LYS A CA 1
ATOM 564 C C . LYS A 1 76 ? -2.176 -37.5 -25.844 1 97.31 76 LYS A C 1
ATOM 566 O O . LYS A 1 76 ? -2.91 -36.562 -26.141 1 97.31 76 LYS A O 1
ATOM 571 N N . LEU A 1 77 ? -1.127 -37.344 -25.078 1 97.56 77 LEU A N 1
ATOM 572 C CA . LEU A 1 77 ? -0.839 -36.094 -24.359 1 97.56 77 LEU A CA 1
ATOM 573 C C . LEU A 1 77 ? -0.486 -35 -25.344 1 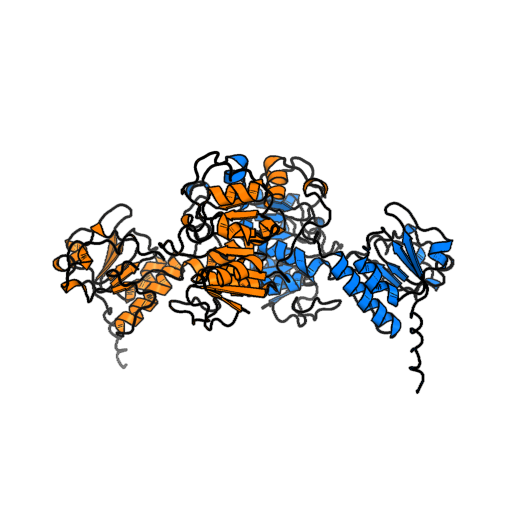97.56 77 LEU A C 1
ATOM 575 O O . LEU A 1 77 ? 0.354 -35.156 -26.219 1 97.56 77 LEU A O 1
ATOM 579 N N . ARG A 1 78 ? -1.11 -33.844 -25.109 1 97.19 78 ARG A N 1
ATOM 580 C CA . ARG A 1 78 ? -0.875 -32.688 -25.969 1 97.19 78 ARG A CA 1
ATOM 581 C C . ARG A 1 78 ? -0.351 -31.516 -25.156 1 97.19 78 ARG A C 1
ATOM 583 O O . ARG A 1 78 ? 0.401 -30.688 -25.672 1 97.19 78 ARG A O 1
ATOM 590 N N . LEU A 1 79 ? -0.824 -31.438 -23.922 1 97.75 79 LEU A N 1
ATOM 591 C CA . LEU A 1 79 ? -0.513 -30.25 -23.109 1 97.75 79 LEU A CA 1
ATOM 592 C C . LEU A 1 79 ? -0.306 -30.641 -21.656 1 97.75 79 LEU A C 1
ATOM 594 O O . LEU A 1 79 ? -1.107 -31.375 -21.078 1 97.75 79 LEU A O 1
ATOM 598 N N . ILE A 1 80 ? 0.766 -30.156 -21.125 1 96.5 80 ILE A N 1
ATOM 599 C CA . ILE A 1 80 ? 0.969 -30.078 -19.688 1 96.5 80 ILE A CA 1
ATOM 600 C C . ILE A 1 80 ? 0.852 -28.625 -19.234 1 96.5 80 ILE A C 1
ATOM 602 O O . ILE A 1 80 ? 1.72 -27.797 -19.516 1 96.5 80 ILE A O 1
ATOM 606 N N . GLN A 1 81 ? -0.23 -28.328 -18.547 1 96.5 81 GLN A N 1
ATOM 607 C CA . GLN A 1 81 ? -0.453 -27 -17.984 1 96.5 81 GLN A CA 1
ATOM 608 C C . GLN A 1 81 ? -0.093 -26.969 -16.5 1 96.5 81 GLN A C 1
ATOM 610 O O . GLN A 1 81 ? -0.812 -27.516 -15.672 1 96.5 81 GLN A O 1
ATOM 615 N N . LEU A 1 82 ? 0.928 -26.25 -16.234 1 93.75 82 LEU A N 1
ATOM 616 C CA . LEU A 1 82 ? 1.316 -26.078 -14.836 1 93.75 82 LEU A CA 1
ATOM 617 C C . LEU A 1 82 ? 0.507 -24.969 -14.18 1 93.75 82 LEU A C 1
ATOM 619 O O . LEU A 1 82 ? 0.206 -23.953 -14.82 1 93.75 82 LEU A O 1
ATOM 623 N N . ILE A 1 83 ? 0.23 -25.188 -12.883 1 92.62 83 ILE A N 1
ATOM 624 C CA . ILE A 1 83 ? -0.429 -24.125 -12.117 1 92.62 83 ILE A CA 1
ATOM 625 C C . ILE A 1 83 ? 0.61 -23.125 -11.617 1 92.62 83 ILE A C 1
ATOM 627 O O . ILE A 1 83 ? 0.273 -21.984 -11.289 1 92.62 83 ILE A O 1
ATOM 631 N N . SER A 1 84 ? 1.885 -23.469 -11.602 1 88.81 84 SER A N 1
ATOM 632 C CA . SER A 1 84 ? 2.977 -22.625 -11.109 1 88.81 84 SER A CA 1
ATOM 633 C C . SER A 1 84 ? 3.594 -21.812 -12.242 1 88.81 84 SER A C 1
ATOM 635 O O . SER A 1 84 ? 3.529 -22.219 -13.406 1 88.81 84 SER A O 1
ATOM 637 N N . ALA A 1 85 ? 4.188 -20.734 -11.82 1 84.19 85 ALA A N 1
ATOM 638 C CA . ALA A 1 85 ? 4.953 -19.953 -12.781 1 84.19 85 ALA A CA 1
ATOM 639 C C . ALA A 1 85 ? 6.27 -20.641 -13.125 1 84.19 85 ALA A C 1
ATOM 641 O O . ALA A 1 85 ? 6.789 -20.484 -14.234 1 84.19 85 ALA A O 1
ATOM 642 N N . GLY A 1 86 ? 6.797 -21.359 -12.227 1 80.44 86 GLY A N 1
ATOM 643 C CA . GLY A 1 86 ? 8.023 -22.109 -12.453 1 80.44 86 GLY A CA 1
ATOM 644 C C . GLY A 1 86 ? 7.785 -23.469 -13.07 1 80.44 86 GLY A C 1
ATOM 645 O O . GLY A 1 86 ? 6.766 -24.109 -12.797 1 80.44 86 GLY A O 1
ATOM 646 N N . SER A 1 87 ? 8.734 -23.953 -13.93 1 85.75 87 SER A N 1
ATOM 647 C CA . SER A 1 87 ? 8.578 -25.234 -14.625 1 85.75 87 SER A CA 1
ATOM 648 C C . SER A 1 87 ? 9.688 -26.203 -14.258 1 85.75 87 SER A C 1
ATOM 650 O O . SER A 1 87 ? 9.836 -27.266 -14.883 1 85.75 87 SER A O 1
ATOM 652 N N . ASP A 1 88 ? 10.398 -25.922 -13.258 1 77.62 88 ASP A N 1
ATOM 653 C CA . ASP A 1 88 ? 11.641 -26.625 -12.93 1 77.62 88 ASP A CA 1
ATOM 654 C C . ASP A 1 88 ? 11.383 -28.125 -12.742 1 77.62 88 ASP A C 1
ATOM 656 O O . ASP A 1 88 ? 12.172 -28.953 -13.203 1 77.62 88 ASP A O 1
ATOM 660 N N . ARG A 1 89 ? 10.367 -28.531 -12.195 1 81.56 89 ARG A N 1
ATOM 661 C CA . ARG A 1 89 ? 10.102 -29.922 -11.844 1 81.56 89 ARG A CA 1
ATOM 662 C C . ARG A 1 89 ? 9.734 -30.734 -13.07 1 81.56 89 ARG A C 1
ATOM 664 O O . ARG A 1 89 ? 9.961 -31.953 -13.109 1 81.56 89 ARG A O 1
ATOM 671 N N . VAL A 1 90 ? 9.188 -30.078 -14.047 1 88.5 90 VAL A N 1
ATOM 672 C CA . VAL A 1 90 ? 8.672 -30.812 -15.195 1 88.5 90 VAL A CA 1
ATOM 673 C C . VAL A 1 90 ? 9.703 -30.812 -16.328 1 88.5 90 VAL A C 1
ATOM 675 O O . VAL A 1 90 ? 9.781 -31.766 -17.109 1 88.5 90 VAL A O 1
ATOM 678 N N . VAL A 1 91 ? 10.578 -29.75 -16.391 1 85.56 91 VAL A N 1
ATOM 679 C CA . VAL A 1 91 ? 11.492 -29.609 -17.516 1 85.56 91 VAL A CA 1
ATOM 680 C C . VAL A 1 91 ? 12.633 -30.625 -17.391 1 85.56 91 VAL A C 1
ATOM 682 O O . VAL A 1 91 ? 13.344 -30.891 -18.359 1 85.56 91 VAL A O 1
ATOM 685 N N . ARG A 1 92 ? 12.781 -31.219 -16.281 1 83.5 92 ARG A N 1
ATOM 686 C CA . ARG A 1 92 ? 13.844 -32.188 -16.078 1 83.5 92 ARG A CA 1
ATOM 687 C C . ARG A 1 92 ? 13.352 -33.625 -16.359 1 83.5 92 ARG A C 1
ATOM 689 O O . ARG A 1 92 ? 14.07 -34.594 -16.125 1 83.5 92 ARG A O 1
ATOM 696 N N . SER A 1 93 ? 12.266 -33.781 -16.875 1 90.44 93 SER A N 1
ATOM 697 C CA . SER A 1 93 ? 11.656 -35.094 -17.141 1 90.44 93 SER A CA 1
ATOM 698 C C . SER A 1 93 ? 12.406 -35.844 -18.234 1 90.44 93 SER A C 1
ATOM 700 O O . SER A 1 93 ? 12.836 -35.219 -19.219 1 90.44 93 SER A O 1
ATOM 702 N N . PRO A 1 94 ? 12.484 -37.156 -18.141 1 90.75 94 PRO A N 1
ATOM 703 C CA . PRO A 1 94 ? 13.062 -37.969 -19.219 1 90.75 94 PRO A CA 1
ATOM 704 C C . PRO A 1 94 ? 12.234 -37.938 -20.5 1 90.75 94 PRO A C 1
ATOM 706 O O . PRO A 1 94 ? 12.75 -38.25 -21.578 1 90.75 94 PRO A O 1
ATOM 709 N N . LEU A 1 95 ? 11.039 -37.594 -20.391 1 93.12 95 LEU A N 1
ATOM 710 C CA . LEU A 1 95 ? 10.109 -37.531 -21.516 1 93.12 95 LEU A CA 1
ATOM 711 C C . LEU A 1 95 ? 10.695 -36.688 -22.656 1 93.12 95 LEU A C 1
ATOM 713 O O . LEU A 1 95 ? 10.5 -37.031 -23.828 1 93.12 95 LEU A O 1
ATOM 717 N N . TRP A 1 96 ? 11.445 -35.688 -22.281 1 92.75 96 TRP A N 1
ATOM 718 C CA . TRP A 1 96 ? 11.836 -34.688 -23.281 1 92.75 96 TRP A CA 1
ATOM 719 C C . TRP A 1 96 ? 12.977 -35.219 -24.141 1 92.75 96 TRP A C 1
ATOM 721 O O . TRP A 1 96 ? 13.297 -34.625 -25.172 1 92.75 96 TRP A O 1
ATOM 731 N N . LYS A 1 97 ? 13.578 -36.281 -23.766 1 89.38 97 LYS A N 1
ATOM 732 C CA . LYS A 1 97 ? 14.633 -36.906 -24.547 1 89.38 97 LYS A CA 1
ATOM 733 C C . LYS A 1 97 ? 14.039 -37.75 -25.688 1 89.38 97 LYS A C 1
ATOM 735 O O . LYS A 1 97 ? 14.75 -38.125 -26.609 1 89.38 97 LYS A O 1
ATOM 740 N N . ASP A 1 98 ? 12.797 -37.969 -25.562 1 92.06 98 ASP A N 1
ATOM 741 C CA . ASP A 1 98 ? 12.086 -38.781 -26.562 1 92.06 98 ASP A CA 1
ATOM 742 C C . ASP A 1 98 ? 11.633 -37.906 -27.734 1 92.06 98 ASP A C 1
ATOM 744 O O . ASP A 1 98 ? 10.828 -36.969 -27.547 1 92.06 98 ASP A O 1
ATOM 748 N N . GLU A 1 99 ? 12 -38.188 -28.906 1 90.44 99 GLU A N 1
ATOM 749 C CA . GLU A 1 99 ? 11.68 -37.406 -30.109 1 90.44 99 GLU A CA 1
ATOM 750 C C . GLU A 1 99 ? 10.18 -37.406 -30.375 1 90.44 99 GLU A C 1
ATOM 752 O O . GLU A 1 99 ? 9.641 -36.469 -30.938 1 90.44 99 GLU A O 1
ATOM 757 N N . GLU A 1 100 ? 9.586 -38.438 -29.984 1 92.06 100 GLU A N 1
ATOM 758 C CA . GLU A 1 100 ? 8.156 -38.594 -30.234 1 92.06 100 GLU A CA 1
ATOM 759 C C . GLU A 1 100 ? 7.344 -37.688 -29.312 1 92.06 100 GLU A C 1
ATOM 761 O O . GLU A 1 100 ? 6.121 -37.594 -29.453 1 92.06 100 GLU A O 1
ATOM 766 N N . SER A 1 101 ? 8.031 -36.969 -28.391 1 92.75 101 SER A N 1
ATOM 767 C CA . SER A 1 101 ? 7.324 -36.125 -27.453 1 92.75 101 SER A CA 1
ATOM 768 C C . SER A 1 101 ? 7.32 -34.656 -27.922 1 92.75 101 SER A C 1
ATOM 770 O O . SER A 1 101 ? 6.801 -33.781 -27.234 1 92.75 101 SER A O 1
ATOM 772 N N . LYS A 1 102 ? 7.809 -34.344 -29.078 1 91.06 102 LYS A N 1
ATOM 773 C CA . LYS A 1 102 ? 8.031 -32.969 -29.562 1 91.06 102 LYS A CA 1
ATOM 774 C C . LYS A 1 102 ? 6.707 -32.219 -29.719 1 91.06 102 LYS A C 1
ATOM 776 O O . LYS A 1 102 ? 6.68 -31 -29.688 1 91.06 102 LYS A O 1
ATOM 781 N N . HIS A 1 103 ? 5.688 -32.969 -29.891 1 91.94 103 HIS A N 1
ATOM 782 C CA . HIS A 1 103 ? 4.391 -32.344 -30.109 1 91.94 103 HIS A CA 1
ATOM 783 C C . HIS A 1 103 ? 3.76 -31.922 -28.781 1 91.94 103 HIS A C 1
ATOM 785 O O . HIS A 1 103 ? 2.793 -31.156 -28.766 1 91.94 103 HIS A O 1
ATOM 791 N N . ILE A 1 104 ? 4.273 -32.438 -27.703 1 95.38 104 ILE A N 1
ATOM 792 C CA . ILE A 1 104 ? 3.717 -32.125 -26.391 1 95.38 104 ILE A CA 1
ATOM 793 C C . ILE A 1 104 ? 4.148 -30.734 -25.938 1 95.38 104 ILE A C 1
ATOM 795 O O . ILE A 1 104 ? 5.344 -30.422 -25.922 1 95.38 104 ILE A O 1
ATOM 799 N N . GLN A 1 105 ? 3.174 -29.938 -25.594 1 95.31 105 GLN A N 1
ATOM 800 C CA . GLN A 1 105 ? 3.451 -28.562 -25.156 1 95.31 105 GLN A CA 1
ATOM 801 C C . GLN A 1 105 ? 3.41 -28.453 -23.641 1 95.31 105 GLN A C 1
ATOM 803 O O . GLN A 1 105 ? 2.65 -29.172 -22.984 1 95.31 105 GLN A O 1
ATOM 808 N N . VAL A 1 106 ? 4.27 -27.625 -23.109 1 95.56 106 VAL A N 1
ATOM 809 C CA . VAL A 1 106 ? 4.277 -27.297 -21.688 1 95.56 106 VAL A CA 1
ATOM 810 C C . VAL A 1 106 ? 4.039 -25.812 -21.5 1 95.56 106 VAL A C 1
ATOM 812 O O . VAL A 1 106 ? 4.695 -24.984 -22.141 1 95.56 106 VAL A O 1
ATOM 815 N N . ALA A 1 107 ? 3.062 -25.484 -20.734 1 96.12 107 ALA A N 1
ATOM 816 C CA . ALA A 1 107 ? 2.768 -24.094 -20.406 1 96.12 107 ALA A CA 1
ATOM 817 C C . ALA A 1 107 ? 2.721 -23.891 -18.891 1 96.12 107 ALA A C 1
ATOM 819 O O . ALA A 1 107 ? 2.256 -24.75 -18.156 1 96.12 107 ALA A O 1
ATOM 820 N N . THR A 1 108 ? 3.172 -22.75 -18.438 1 93.81 108 THR A N 1
ATOM 821 C CA . THR A 1 108 ? 3.195 -22.438 -17 1 93.81 108 THR A CA 1
ATOM 822 C C . THR A 1 108 ? 1.98 -21.609 -16.609 1 93.81 108 THR A C 1
ATOM 824 O O . THR A 1 108 ? 1.197 -21.203 -17.469 1 93.81 108 THR A O 1
ATOM 827 N N . GLY A 1 109 ? 1.864 -21.438 -15.305 1 93.94 109 GLY A N 1
ATOM 828 C CA . GLY A 1 109 ? 0.854 -20.547 -14.773 1 93.94 109 GLY A CA 1
ATOM 829 C C . GLY A 1 109 ? 1.354 -19.125 -14.602 1 93.94 109 GLY A C 1
ATOM 830 O O . GLY A 1 109 ? 0.869 -18.391 -13.734 1 93.94 109 GLY A O 1
ATOM 831 N N . SER A 1 110 ? 2.326 -18.688 -15.43 1 91.81 110 SER A N 1
ATOM 832 C CA . SER A 1 110 ? 2.854 -17.328 -15.328 1 91.81 110 SER A CA 1
ATOM 833 C C . SER A 1 110 ? 1.739 -16.297 -15.422 1 91.81 110 SER A C 1
ATOM 835 O O . SER A 1 110 ? 0.894 -16.359 -16.312 1 91.81 110 SER A O 1
ATOM 837 N N . GLY A 1 111 ? 1.754 -15.359 -14.469 1 93.06 111 GLY A N 1
ATOM 838 C CA . GLY A 1 111 ? 0.689 -14.375 -14.375 1 93.06 111 GLY A CA 1
ATOM 839 C C . GLY A 1 111 ? -0.226 -14.602 -13.188 1 93.06 111 GLY A C 1
ATOM 840 O O . GLY A 1 111 ? -0.992 -13.711 -12.812 1 93.06 111 GLY A O 1
ATOM 841 N N . VAL A 1 112 ? -0.155 -15.805 -12.602 1 93.56 112 VAL A N 1
ATOM 842 C CA . VAL A 1 112 ? -1.073 -16.188 -11.539 1 93.56 112 VAL A CA 1
ATOM 843 C C . VAL A 1 112 ? -0.846 -15.312 -10.312 1 93.56 112 VAL A C 1
ATOM 845 O O . VAL A 1 112 ? -1.77 -15.078 -9.531 1 93.56 112 VAL A O 1
ATOM 848 N N . HIS A 1 113 ? 0.354 -14.703 -10.18 1 95.31 113 HIS A N 1
ATOM 849 C CA . HIS A 1 113 ? 0.72 -13.961 -8.977 1 95.31 113 HIS A CA 1
ATOM 850 C C . HIS A 1 113 ? 0.612 -12.453 -9.211 1 95.31 113 HIS A C 1
ATOM 852 O O . HIS A 1 113 ? 1.007 -11.664 -8.359 1 95.31 113 HIS A O 1
ATOM 858 N N . THR A 1 114 ? 0.049 -12.039 -10.297 1 95.19 114 THR A N 1
ATOM 859 C CA . THR A 1 114 ? -0.027 -10.625 -10.641 1 95.19 114 THR A CA 1
ATOM 860 C C . THR A 1 114 ? -0.873 -9.859 -9.625 1 95.19 114 THR A C 1
ATOM 862 O O . THR A 1 114 ? -0.688 -8.656 -9.438 1 95.19 114 THR A O 1
ATOM 865 N N . GLY A 1 115 ? -1.738 -10.516 -8.992 1 95.44 115 GLY A N 1
ATOM 866 C CA . GLY A 1 115 ? -2.596 -9.867 -8.008 1 95.44 115 GLY A CA 1
ATOM 867 C C . GLY A 1 115 ? -1.898 -9.602 -6.691 1 95.44 115 GLY A C 1
ATOM 868 O O . GLY A 1 115 ? -1.648 -8.445 -6.336 1 95.44 115 GLY A O 1
ATOM 869 N N . PRO A 1 116 ? -1.41 -10.641 -6.039 1 97.62 116 PRO A N 1
ATOM 870 C CA . PRO A 1 116 ? -0.987 -10.5 -4.641 1 97.62 116 PRO A CA 1
ATOM 871 C C . PRO A 1 116 ? 0.432 -9.953 -4.508 1 97.62 116 PRO A C 1
ATOM 873 O O . PRO A 1 116 ? 0.712 -9.172 -3.594 1 97.62 116 PRO A O 1
ATOM 876 N N . ILE A 1 117 ? 1.345 -10.312 -5.344 1 98.44 117 ILE A N 1
ATOM 877 C CA . ILE A 1 117 ? 2.758 -10.055 -5.082 1 98.44 117 ILE A CA 1
ATOM 878 C C . ILE A 1 117 ? 3.066 -8.578 -5.297 1 98.44 117 ILE A C 1
ATOM 880 O O . ILE A 1 117 ? 3.756 -7.957 -4.488 1 98.44 117 ILE A O 1
ATOM 884 N N . PRO A 1 118 ? 2.561 -7.93 -6.363 1 98.81 118 PRO A N 1
ATOM 885 C CA . PRO A 1 118 ? 2.783 -6.484 -6.477 1 98.81 118 PRO A CA 1
ATOM 886 C C . PRO A 1 118 ? 2.166 -5.699 -5.324 1 98.81 118 PRO A C 1
ATOM 888 O O . PRO A 1 118 ? 2.725 -4.688 -4.895 1 98.81 118 PRO A O 1
ATOM 891 N N . GLN A 1 119 ? 1.02 -6.145 -4.824 1 98.81 119 GLN A N 1
ATOM 892 C CA . GLN A 1 119 ? 0.438 -5.512 -3.645 1 98.81 119 GLN A CA 1
ATOM 893 C C . GLN A 1 119 ? 1.332 -5.699 -2.422 1 98.81 119 GLN A C 1
ATOM 895 O O . GLN A 1 119 ? 1.493 -4.781 -1.617 1 98.81 119 GLN A O 1
ATOM 900 N N . HIS A 1 120 ? 1.916 -6.898 -2.322 1 98.88 120 HIS A N 1
ATOM 901 C CA . HIS A 1 120 ? 2.898 -7.176 -1.282 1 98.88 120 HIS A CA 1
ATOM 902 C C . HIS A 1 120 ? 4.09 -6.227 -1.382 1 98.88 120 HIS A C 1
ATOM 904 O O . HIS A 1 120 ? 4.559 -5.703 -0.369 1 98.88 120 HIS A O 1
ATOM 910 N N . PHE A 1 121 ? 4.535 -5.973 -2.59 1 98.94 121 PHE A N 1
ATOM 911 C CA . PHE A 1 121 ? 5.641 -5.055 -2.834 1 98.94 121 PHE A CA 1
ATOM 912 C C . PHE A 1 121 ? 5.312 -3.658 -2.314 1 98.94 121 PHE A C 1
ATOM 914 O O . PHE A 1 121 ? 6.086 -3.078 -1.55 1 98.94 121 PHE A O 1
ATOM 921 N N . ILE A 1 122 ? 4.164 -3.133 -2.676 1 98.94 122 ILE A N 1
ATOM 922 C CA . ILE A 1 122 ? 3.754 -1.808 -2.225 1 98.94 122 ILE A CA 1
ATOM 923 C C . ILE A 1 122 ? 3.637 -1.794 -0.703 1 98.94 122 ILE A C 1
ATOM 925 O O . ILE A 1 122 ? 4.168 -0.899 -0.041 1 98.94 122 ILE A O 1
ATOM 929 N N . MET A 1 123 ? 3.016 -2.838 -0.175 1 98.94 123 MET A N 1
ATOM 930 C CA . MET A 1 123 ? 2.76 -2.951 1.258 1 98.94 123 MET A CA 1
ATOM 931 C C . MET A 1 123 ? 4.062 -2.924 2.049 1 98.94 123 MET A C 1
ATOM 933 O O . MET A 1 123 ? 4.211 -2.137 2.982 1 98.94 123 MET A O 1
ATOM 937 N N . THR A 1 124 ? 5.039 -3.707 1.634 1 98.94 124 THR A N 1
ATOM 938 C CA . THR A 1 124 ? 6.258 -3.842 2.428 1 98.94 124 THR A CA 1
ATOM 939 C C . THR A 1 124 ? 7.16 -2.625 2.244 1 98.94 124 THR A C 1
ATOM 941 O O . THR A 1 124 ? 7.863 -2.223 3.172 1 98.94 124 THR A O 1
ATOM 944 N N . THR A 1 125 ? 7.148 -2.031 1.047 1 98.94 125 THR A N 1
ATOM 945 C CA . THR A 1 125 ? 7.859 -0.773 0.851 1 98.94 125 THR A CA 1
ATOM 946 C C . THR A 1 125 ? 7.332 0.301 1.796 1 98.94 125 THR A C 1
ATOM 948 O O . THR A 1 125 ? 8.102 0.943 2.51 1 98.94 125 THR A O 1
ATOM 951 N N . LEU A 1 126 ? 6.02 0.443 1.854 1 98.88 126 LEU A N 1
ATOM 952 C CA . LEU A 1 126 ? 5.406 1.443 2.721 1 98.88 126 LEU A CA 1
ATOM 953 C C . LEU A 1 126 ? 5.621 1.096 4.191 1 98.88 126 LEU A C 1
ATOM 955 O O . LEU A 1 126 ? 5.777 1.987 5.027 1 98.88 126 LEU A O 1
ATOM 959 N N . ALA A 1 127 ? 5.559 -0.22 4.477 1 98.88 127 ALA A N 1
ATOM 960 C CA . ALA A 1 127 ? 5.797 -0.64 5.855 1 98.88 127 ALA A CA 1
ATOM 961 C C . ALA A 1 127 ? 7.184 -0.207 6.328 1 98.88 127 ALA A C 1
ATOM 963 O O . ALA A 1 127 ? 7.348 0.227 7.469 1 98.88 127 ALA A O 1
ATOM 964 N N . LEU A 1 128 ? 8.172 -0.323 5.477 1 98.75 128 LEU A N 1
ATOM 965 C CA . LEU A 1 128 ? 9.516 0.156 5.793 1 98.75 128 LEU A CA 1
ATOM 966 C C . LEU A 1 128 ? 9.539 1.676 5.914 1 98.75 128 LEU A C 1
ATOM 968 O O . LEU A 1 128 ? 10.117 2.221 6.852 1 98.75 128 LEU A O 1
ATOM 972 N N . PHE A 1 129 ? 8.852 2.377 5.004 1 98.5 129 PHE A N 1
ATOM 973 C CA . PHE A 1 129 ? 8.836 3.834 4.953 1 98.5 129 PHE A CA 1
ATOM 974 C C . PHE A 1 129 ? 8.117 4.41 6.172 1 98.5 129 PHE A C 1
ATOM 976 O O . PHE A 1 129 ? 8.477 5.484 6.656 1 98.5 129 PHE A O 1
ATOM 983 N N . HIS A 1 130 ? 7.117 3.676 6.676 1 98.12 130 HIS A N 1
ATOM 984 C CA . HIS A 1 130 ? 6.301 4.16 7.781 1 98.12 130 HIS A CA 1
ATOM 985 C C . HIS A 1 130 ? 6.746 3.551 9.109 1 98.12 130 HIS A C 1
ATOM 987 O O . HIS A 1 130 ? 6.117 3.777 10.141 1 98.12 130 HIS A O 1
ATOM 993 N N . LYS A 1 131 ? 7.77 2.674 9.07 1 97.88 131 LYS A N 1
ATOM 994 C CA . LYS A 1 131 ? 8.266 1.969 10.25 1 97.88 131 LYS A CA 1
ATOM 995 C C . LYS A 1 131 ? 7.156 1.178 10.93 1 97.88 131 LYS A C 1
ATOM 997 O O . LYS A 1 131 ? 7.035 1.191 12.156 1 97.88 131 LYS A O 1
ATOM 1002 N N . LEU A 1 132 ? 6.312 0.548 10.102 1 98.38 132 LEU A N 1
ATOM 1003 C CA . LEU A 1 132 ? 5.164 -0.198 10.602 1 98.38 132 LEU A CA 1
ATOM 1004 C C . LEU A 1 132 ? 5.613 -1.332 11.523 1 98.38 132 LEU A C 1
ATOM 1006 O O . LEU A 1 132 ? 4.957 -1.621 12.523 1 98.38 132 LEU A O 1
ATOM 1010 N N . GLN A 1 133 ? 6.727 -2.039 11.172 1 98 133 GLN A N 1
ATOM 1011 C CA . GLN A 1 133 ? 7.23 -3.146 11.977 1 98 133 GLN A CA 1
ATOM 1012 C C . GLN A 1 133 ? 7.512 -2.703 13.414 1 98 133 GLN A C 1
ATOM 1014 O O . GLN A 1 133 ? 7.129 -3.385 14.367 1 98 133 GLN A O 1
ATOM 1019 N N . GLU A 1 134 ? 8.18 -1.572 13.586 1 97.06 134 GLU A N 1
ATOM 1020 C CA . GLU A 1 134 ? 8.453 -1.044 14.922 1 97.06 134 GLU A CA 1
ATOM 1021 C C . GLU A 1 134 ? 7.168 -0.723 15.672 1 97.06 134 GLU A C 1
ATOM 1023 O O . GLU A 1 134 ? 7.047 -1.015 16.859 1 97.06 134 GLU A O 1
ATOM 1028 N N . GLN A 1 135 ? 6.266 -0.12 14.969 1 97.62 135 GLN A N 1
ATOM 1029 C CA . GLN A 1 135 ? 4.992 0.235 15.586 1 97.62 135 GLN A CA 1
ATOM 1030 C C . GLN A 1 135 ? 4.219 -1.011 16.016 1 97.62 135 GLN A C 1
ATOM 1032 O O . GLN A 1 135 ? 3.617 -1.035 17.078 1 97.62 135 GLN A O 1
ATOM 1037 N N . ILE A 1 136 ? 4.254 -2.057 15.164 1 97.75 136 ILE A N 1
ATOM 1038 C CA . ILE A 1 136 ? 3.582 -3.312 15.477 1 97.75 136 ILE A CA 1
ATOM 1039 C C . ILE A 1 136 ? 4.223 -3.947 16.703 1 97.75 136 ILE A C 1
ATOM 1041 O O . ILE A 1 136 ? 3.521 -4.457 17.594 1 97.75 136 ILE A O 1
ATOM 1045 N N . LEU A 1 137 ? 5.551 -3.949 16.797 1 97.19 137 LEU A N 1
ATOM 1046 C CA . LEU A 1 137 ? 6.219 -4.531 17.953 1 97.19 137 LEU A CA 1
ATOM 1047 C C . LEU A 1 137 ? 5.832 -3.795 19.234 1 97.19 137 LEU A C 1
ATOM 1049 O O . LEU A 1 137 ? 5.59 -4.422 20.266 1 97.19 137 LEU A O 1
ATOM 1053 N N . ILE A 1 138 ? 5.711 -2.475 19.156 1 97.06 138 ILE A N 1
ATOM 1054 C CA . ILE A 1 138 ? 5.336 -1.669 20.312 1 97.06 138 ILE A CA 1
ATOM 1055 C C . ILE A 1 138 ? 3.898 -1.989 20.719 1 97.06 138 ILE A C 1
ATOM 1057 O O . ILE A 1 138 ? 3.625 -2.254 21.891 1 97.06 138 ILE A O 1
ATOM 1061 N N . SER A 1 139 ? 2.955 -2.035 19.766 1 97 139 SER A N 1
ATOM 1062 C CA . SER A 1 139 ? 1.538 -2.201 20.078 1 97 139 SER A CA 1
ATOM 1063 C C . SER A 1 139 ? 1.215 -3.648 20.438 1 97 139 SER A C 1
ATOM 1065 O O . SER A 1 139 ? 0.337 -3.91 21.25 1 97 139 SER A O 1
ATOM 1067 N N . GLN A 1 140 ? 1.922 -4.645 19.859 1 96.19 140 GLN A N 1
ATOM 1068 C CA . GLN A 1 140 ? 1.562 -6.051 20.016 1 96.19 140 GLN A CA 1
ATOM 1069 C C . GLN A 1 140 ? 2.357 -6.699 21.141 1 96.19 140 GLN A C 1
ATOM 1071 O O . GLN A 1 140 ? 1.841 -7.562 21.859 1 96.19 140 GLN A O 1
ATOM 1076 N N . VAL A 1 141 ? 3.588 -6.312 21.25 1 95.81 141 VAL A N 1
ATOM 1077 C CA . VAL A 1 141 ? 4.465 -6.961 22.219 1 95.81 141 VAL A CA 1
ATOM 1078 C C . VAL A 1 141 ? 4.496 -6.141 23.516 1 95.81 141 VAL A C 1
ATOM 1080 O O . VAL A 1 141 ? 4.242 -6.668 24.594 1 95.81 141 VAL A O 1
ATOM 1083 N N . GLU A 1 142 ? 4.707 -4.84 23.375 1 96.56 142 GLU A N 1
ATOM 1084 C CA . GLU A 1 142 ? 4.793 -3.994 24.562 1 96.56 142 GLU A CA 1
ATOM 1085 C C . GLU A 1 142 ? 3.408 -3.547 25.016 1 96.56 142 GLU A C 1
ATOM 1087 O O . GLU A 1 142 ? 3.234 -3.131 26.156 1 96.56 142 GLU A O 1
ATOM 1092 N N . LYS A 1 143 ? 2.424 -3.506 24.188 1 97.44 143 LYS A N 1
ATOM 1093 C CA . LYS A 1 143 ? 1.021 -3.207 24.453 1 97.44 143 LYS A CA 1
ATOM 1094 C C . LYS A 1 143 ? 0.863 -1.814 25.062 1 97.44 143 LYS A C 1
ATOM 1096 O O . LYS A 1 143 ? 0.216 -1.652 26.094 1 97.44 143 LYS A O 1
ATOM 1101 N N . ARG A 1 144 ? 1.384 -0.884 24.375 1 96.69 144 ARG A N 1
ATOM 1102 C CA . ARG A 1 144 ? 1.29 0.518 24.766 1 96.69 144 ARG A CA 1
ATOM 1103 C C . ARG A 1 144 ? 1.2 1.426 23.547 1 96.69 144 ARG A C 1
ATOM 1105 O O . ARG A 1 144 ? 1.469 0.994 22.422 1 96.69 144 ARG A O 1
ATOM 1112 N N . TRP A 1 145 ? 0.809 2.658 23.875 1 97.12 145 TRP A N 1
ATOM 1113 C CA . TRP A 1 145 ? 0.721 3.695 22.859 1 97.12 145 TRP A CA 1
ATOM 1114 C C . TRP A 1 145 ? 2.102 4.25 22.516 1 97.12 145 TRP A C 1
ATOM 1116 O O . TRP A 1 145 ? 2.768 4.828 23.375 1 97.12 145 TRP A O 1
ATOM 1126 N N . GLY A 1 146 ? 2.621 4.059 21.328 1 94.12 146 GLY A N 1
ATOM 1127 C CA . GLY A 1 146 ? 3.947 4.5 20.938 1 94.12 146 GLY A CA 1
ATOM 1128 C C . GLY A 1 146 ? 4.094 6.012 20.906 1 94.12 146 GLY A C 1
ATOM 1129 O O . GLY A 1 146 ? 3.096 6.734 20.891 1 94.12 146 GLY A O 1
ATOM 1130 N N . THR A 1 147 ? 5.324 6.453 20.922 1 92.88 147 THR A N 1
ATOM 1131 C CA . THR A 1 147 ? 5.637 7.879 20.938 1 92.88 147 THR A CA 1
ATOM 1132 C C . THR A 1 147 ? 6.559 8.242 19.766 1 92.88 147 THR A C 1
ATOM 1134 O O . THR A 1 147 ? 7.125 7.355 19.125 1 92.88 147 THR A O 1
ATOM 1137 N N . ASN A 1 148 ? 6.648 9.555 19.562 1 88.19 148 ASN A N 1
ATOM 1138 C CA . ASN A 1 148 ? 7.578 10.031 18.547 1 88.19 148 ASN A CA 1
ATOM 1139 C C . ASN A 1 148 ? 9.016 9.602 18.859 1 88.19 148 ASN A C 1
ATOM 1141 O O . ASN A 1 148 ? 9.797 9.336 17.953 1 88.19 148 ASN A O 1
ATOM 1145 N N . ASP A 1 149 ? 9.32 9.594 20.078 1 90 149 ASP A N 1
ATOM 1146 C CA . ASP A 1 149 ? 10.656 9.188 20.484 1 90 149 ASP A CA 1
ATOM 1147 C C . ASP A 1 149 ? 10.945 7.742 20.062 1 90 149 ASP A C 1
ATOM 1149 O O . ASP A 1 149 ? 12.062 7.406 19.688 1 90 149 ASP A O 1
ATOM 1153 N N . ASP A 1 150 ? 9.922 6.922 20.109 1 92.06 150 ASP A N 1
ATOM 1154 C CA . ASP A 1 150 ? 10.07 5.531 19.688 1 92.06 150 ASP A CA 1
ATOM 1155 C C . ASP A 1 150 ? 10.461 5.445 18.203 1 92.06 150 ASP A C 1
ATOM 1157 O O . ASP A 1 150 ? 11.109 4.488 17.781 1 92.06 150 ASP A O 1
ATOM 1161 N N . MET A 1 151 ? 10.023 6.488 17.438 1 89.75 151 MET A N 1
ATOM 1162 C CA . MET A 1 151 ? 10.266 6.473 16 1 89.75 151 MET A CA 1
ATOM 1163 C C . MET A 1 151 ? 11.508 7.281 15.648 1 89.75 151 MET A C 1
ATOM 1165 O O . MET A 1 151 ? 11.914 7.336 14.484 1 89.75 151 MET A O 1
ATOM 1169 N N . GLY A 1 152 ? 12.094 7.973 16.594 1 85.25 152 GLY A N 1
ATOM 1170 C CA . GLY A 1 152 ? 13.352 8.695 16.438 1 85.25 152 GLY A CA 1
ATOM 1171 C C . GLY A 1 152 ? 13.156 10.133 15.977 1 85.25 152 GLY A C 1
ATOM 1172 O O . GLY A 1 152 ? 14.102 10.922 15.984 1 85.25 152 GLY A O 1
ATOM 1173 N N . SER A 1 153 ? 11.93 10.492 15.469 1 82.88 153 SER A N 1
ATOM 1174 C CA . SER A 1 153 ? 11.672 11.844 15 1 82.88 153 SER A CA 1
ATOM 1175 C C . SER A 1 153 ? 10.18 12.109 14.852 1 82.88 153 SER A C 1
ATOM 1177 O O . SER A 1 153 ? 9.375 11.172 14.867 1 82.88 153 SER A O 1
ATOM 1179 N N . MET A 1 154 ? 9.883 13.336 14.672 1 82.88 154 MET A N 1
ATOM 1180 C CA . MET A 1 154 ? 8.492 13.727 14.422 1 82.88 154 MET A CA 1
ATOM 1181 C C . MET A 1 154 ? 8.117 13.492 12.961 1 82.88 154 MET A C 1
ATOM 1183 O O . MET A 1 154 ? 6.961 13.211 12.648 1 82.88 154 MET A O 1
ATOM 1187 N N . GLY A 1 155 ? 9.094 13.648 12.094 1 91.31 155 GLY A N 1
ATOM 1188 C CA . GLY A 1 155 ? 8.922 13.391 10.672 1 91.31 155 GLY A CA 1
ATOM 1189 C C . GLY A 1 155 ? 9.805 12.266 10.164 1 91.31 155 GLY A C 1
ATOM 1190 O O . GLY A 1 155 ? 10.984 12.477 9.883 1 91.31 155 GLY A O 1
ATOM 1191 N N . PHE A 1 156 ? 9.172 11.094 10.109 1 94.06 156 PHE A N 1
ATOM 1192 C CA . PHE A 1 156 ? 10.008 9.945 9.781 1 94.06 156 PHE A CA 1
ATOM 1193 C C . PHE A 1 156 ? 9.477 9.227 8.547 1 94.06 156 PHE A C 1
ATOM 1195 O O . PHE A 1 156 ? 10.172 8.406 7.945 1 94.06 156 PHE A O 1
ATOM 1202 N N . ILE A 1 157 ? 8.266 9.578 8.141 1 97.19 157 ILE A N 1
ATOM 1203 C CA . ILE A 1 157 ? 7.629 8.836 7.062 1 97.19 157 ILE A CA 1
ATOM 1204 C C . ILE A 1 157 ? 8.18 9.305 5.715 1 97.19 157 ILE A C 1
ATOM 1206 O O . ILE A 1 157 ? 8.148 10.5 5.41 1 97.19 157 ILE A O 1
ATOM 1210 N N . ARG A 1 158 ? 8.695 8.406 4.996 1 97.25 158 ARG A N 1
ATOM 1211 C CA . ARG A 1 158 ? 8.969 8.625 3.58 1 97.25 158 ARG A CA 1
ATOM 1212 C C . ARG A 1 158 ? 7.746 8.281 2.732 1 97.25 158 ARG A C 1
ATOM 1214 O O . ARG A 1 158 ? 6.934 7.441 3.115 1 97.25 158 ARG A O 1
ATOM 1221 N N . GLU A 1 159 ? 7.578 8.969 1.687 1 97.81 159 GLU A N 1
ATOM 1222 C CA . GLU A 1 159 ? 6.488 8.711 0.749 1 97.81 159 GLU A CA 1
ATOM 1223 C C . GLU A 1 159 ? 7.012 8.133 -0.561 1 97.81 159 GLU A C 1
ATOM 1225 O O . GLU A 1 159 ? 8.148 8.398 -0.955 1 97.81 159 GLU A O 1
ATOM 1230 N N . LEU A 1 160 ? 6.207 7.355 -1.232 1 98.25 160 LEU A N 1
ATOM 1231 C CA . LEU A 1 160 ? 6.578 6.836 -2.543 1 98.25 160 LEU A CA 1
ATOM 1232 C C . LEU A 1 160 ? 6.574 7.945 -3.59 1 98.25 160 LEU A C 1
ATOM 1234 O O . LEU A 1 160 ? 7.297 7.867 -4.586 1 98.25 160 LEU A O 1
ATOM 1238 N N . ARG A 1 161 ? 5.707 8.93 -3.342 1 96.94 161 ARG A N 1
ATOM 1239 C CA . ARG A 1 161 ? 5.656 10.055 -4.27 1 96.94 161 ARG A CA 1
ATOM 1240 C C . ARG A 1 161 ? 7.02 10.734 -4.387 1 96.94 161 ARG A C 1
ATOM 1242 O O . ARG A 1 161 ? 7.645 11.055 -3.375 1 96.94 161 ARG A O 1
ATOM 1249 N N . GLY A 1 162 ? 7.449 10.844 -5.609 1 96.75 162 GLY A N 1
ATOM 1250 C CA . GLY A 1 162 ? 8.703 11.523 -5.867 1 96.75 162 GLY A CA 1
ATOM 1251 C C . GLY A 1 162 ? 9.914 10.609 -5.777 1 96.75 162 GLY A C 1
ATOM 1252 O O . GLY A 1 162 ? 11.039 11.031 -6.039 1 96.75 162 GLY A O 1
ATOM 1253 N N . LYS A 1 163 ? 9.719 9.383 -5.398 1 98.62 163 LYS A N 1
ATOM 1254 C CA . LYS A 1 163 ? 10.82 8.422 -5.324 1 98.62 163 LYS A CA 1
ATOM 1255 C C . LYS A 1 163 ? 11.023 7.719 -6.664 1 98.62 163 LYS A C 1
ATOM 1257 O O . LYS A 1 163 ? 10.109 7.668 -7.488 1 98.62 163 LYS A O 1
ATOM 1262 N N . THR A 1 164 ? 12.188 7.223 -6.867 1 98.94 164 THR A N 1
ATOM 1263 C CA . THR A 1 164 ? 12.492 6.375 -8.016 1 98.94 164 THR A CA 1
ATOM 1264 C C . THR A 1 164 ? 12.438 4.898 -7.621 1 98.94 164 THR A C 1
ATOM 1266 O O . THR A 1 164 ? 13.141 4.465 -6.711 1 98.94 164 THR A O 1
ATOM 1269 N N . VAL A 1 165 ? 11.594 4.191 -8.273 1 98.94 165 VAL A N 1
ATOM 1270 C CA . VAL A 1 165 ? 11.477 2.748 -8.078 1 98.94 165 VAL A CA 1
ATOM 1271 C C . VAL A 1 165 ? 12.148 2.014 -9.234 1 98.94 165 VAL A C 1
ATOM 1273 O O . VAL A 1 165 ? 11.734 2.145 -10.391 1 98.94 165 VAL A O 1
ATOM 1276 N N . GLY A 1 166 ? 13.203 1.305 -8.891 1 98.94 166 GLY A N 1
ATOM 1277 C CA . GLY A 1 166 ? 13.883 0.46 -9.867 1 98.94 166 GLY A CA 1
ATOM 1278 C C . GLY A 1 166 ? 13.406 -0.979 -9.836 1 98.94 166 GLY A C 1
ATOM 1279 O O . GLY A 1 166 ? 13.477 -1.645 -8.805 1 98.94 166 GLY A O 1
ATOM 1280 N N . ILE A 1 167 ? 13 -1.458 -10.961 1 98.88 167 ILE A N 1
ATOM 1281 C CA . ILE A 1 167 ? 12.492 -2.82 -11.062 1 98.88 167 ILE A CA 1
ATOM 1282 C C . ILE A 1 167 ? 13.484 -3.688 -11.836 1 98.88 167 ILE A C 1
ATOM 1284 O O . ILE A 1 167 ? 13.719 -3.461 -13.023 1 98.88 167 ILE A O 1
ATOM 1288 N N . LEU A 1 168 ? 14.07 -4.586 -11.133 1 98.25 168 LEU A N 1
ATOM 1289 C CA . LEU A 1 168 ? 14.969 -5.57 -11.727 1 98.25 168 LEU A CA 1
ATOM 1290 C C . LEU A 1 168 ? 14.219 -6.844 -12.094 1 98.25 168 LEU A C 1
ATOM 1292 O O . LEU A 1 168 ? 13.922 -7.668 -11.219 1 98.25 168 LEU A O 1
ATOM 1296 N N . GLY A 1 169 ? 13.977 -7.141 -13.328 1 95.25 169 GLY A N 1
ATOM 1297 C CA . GLY A 1 169 ? 13.031 -8.125 -13.82 1 95.25 169 GLY A CA 1
ATOM 1298 C C . GLY A 1 169 ? 11.68 -7.535 -14.156 1 95.25 169 GLY A C 1
ATOM 1299 O O . GLY A 1 169 ? 10.883 -7.234 -13.258 1 95.25 169 GLY A O 1
ATOM 1300 N N . TYR A 1 170 ? 11.352 -7.453 -15.453 1 96 170 TYR A N 1
ATOM 1301 C CA . TYR A 1 170 ? 10.156 -6.73 -15.883 1 96 170 TYR A CA 1
ATOM 1302 C C . TYR A 1 170 ? 9.164 -7.664 -16.562 1 96 170 TYR A C 1
ATOM 1304 O O . TYR A 1 170 ? 8.703 -7.391 -17.672 1 96 170 TYR A O 1
ATOM 1312 N N . GLY A 1 171 ? 8.891 -8.773 -15.883 1 94.25 171 GLY A N 1
ATOM 1313 C CA . GLY A 1 171 ? 7.836 -9.695 -16.281 1 94.25 171 GLY A CA 1
ATOM 1314 C C . GLY A 1 171 ? 6.48 -9.328 -15.703 1 94.25 171 GLY A C 1
ATOM 1315 O O . GLY A 1 171 ? 6.184 -8.148 -15.5 1 94.25 171 GLY A O 1
ATOM 1316 N N . HIS A 1 172 ? 5.605 -10.266 -15.484 1 95.06 172 HIS A N 1
ATOM 1317 C CA . HIS A 1 172 ? 4.242 -10.047 -15.023 1 95.06 172 HIS A CA 1
ATOM 1318 C C . HIS A 1 172 ? 4.23 -9.289 -13.695 1 95.06 172 HIS A C 1
ATOM 1320 O O . HIS A 1 172 ? 3.531 -8.281 -13.562 1 95.06 172 HIS A O 1
ATOM 1326 N N . ILE A 1 173 ? 5.031 -9.742 -12.773 1 96.56 173 ILE A N 1
ATOM 1327 C CA . ILE A 1 173 ? 5.062 -9.164 -11.438 1 96.56 173 ILE A CA 1
ATOM 1328 C C . ILE A 1 173 ? 5.652 -7.754 -11.5 1 96.56 173 ILE A C 1
ATOM 1330 O O . ILE A 1 173 ? 5.082 -6.809 -10.953 1 96.56 173 ILE A O 1
ATOM 1334 N N . GLY A 1 174 ? 6.766 -7.605 -12.211 1 97.88 174 GLY A N 1
ATOM 1335 C CA . GLY A 1 174 ? 7.426 -6.312 -12.328 1 97.88 174 GLY A CA 1
ATOM 1336 C C . GLY A 1 174 ? 6.555 -5.254 -12.977 1 97.88 174 GLY A C 1
ATOM 1337 O O . GLY A 1 174 ? 6.52 -4.109 -12.516 1 97.88 174 GLY A O 1
ATOM 1338 N N . ARG A 1 175 ? 5.855 -5.625 -14.031 1 98.31 175 ARG A N 1
ATOM 1339 C CA . ARG A 1 175 ? 5.008 -4.695 -14.773 1 98.31 175 ARG A CA 1
ATOM 1340 C C . ARG A 1 175 ? 3.852 -4.203 -13.914 1 98.31 175 ARG A C 1
ATOM 1342 O O . ARG A 1 175 ? 3.533 -3.012 -13.914 1 98.31 175 ARG A O 1
ATOM 1349 N N . GLU A 1 176 ? 3.211 -5.125 -13.211 1 98.62 176 GLU A N 1
ATOM 1350 C CA . GLU A 1 176 ? 2.117 -4.707 -12.336 1 98.62 176 GLU A CA 1
ATOM 1351 C C . GLU A 1 176 ? 2.631 -3.863 -11.18 1 98.62 176 GLU A C 1
ATOM 1353 O O . GLU A 1 176 ? 1.991 -2.887 -10.781 1 98.62 176 GLU A O 1
ATOM 1358 N N . ALA A 1 177 ? 3.834 -4.191 -10.609 1 98.88 177 ALA A N 1
ATOM 1359 C CA . ALA A 1 177 ? 4.457 -3.379 -9.57 1 98.88 177 ALA A CA 1
ATOM 1360 C C . ALA A 1 177 ? 4.75 -1.968 -10.07 1 98.88 177 ALA A C 1
ATOM 1362 O O . ALA A 1 177 ? 4.535 -0.99 -9.352 1 98.88 177 ALA A O 1
ATOM 1363 N N . ALA A 1 178 ? 5.219 -1.896 -11.305 1 98.88 178 ALA A N 1
ATOM 1364 C CA . ALA A 1 178 ? 5.48 -0.603 -11.938 1 98.88 178 ALA A CA 1
ATOM 1365 C C . ALA A 1 178 ? 4.207 0.235 -12.016 1 98.88 178 ALA A C 1
ATOM 1367 O O . ALA A 1 178 ? 4.207 1.411 -11.648 1 98.88 178 ALA A O 1
ATOM 1368 N N . ARG A 1 179 ? 3.145 -0.374 -12.477 1 98.81 179 ARG A N 1
ATOM 1369 C CA . ARG A 1 179 ? 1.875 0.328 -12.633 1 98.81 179 ARG A CA 1
ATOM 1370 C C . ARG A 1 179 ? 1.375 0.865 -11.297 1 98.81 179 ARG A C 1
ATOM 1372 O O . ARG A 1 179 ? 0.985 2.031 -11.195 1 98.81 179 ARG A O 1
ATOM 1379 N N . LEU A 1 180 ? 1.427 0.059 -10.297 1 98.88 180 LEU A N 1
ATOM 1380 C CA . LEU A 1 180 ? 0.935 0.458 -8.984 1 98.88 180 LEU A CA 1
ATOM 1381 C C . LEU A 1 180 ? 1.82 1.544 -8.375 1 98.88 180 LEU A C 1
ATOM 1383 O O . LEU A 1 180 ? 1.317 2.541 -7.855 1 98.88 180 LEU A O 1
ATOM 1387 N N . ALA A 1 181 ? 3.145 1.349 -8.438 1 98.88 181 ALA A N 1
ATOM 1388 C CA . ALA A 1 181 ? 4.055 2.344 -7.875 1 98.88 181 ALA A CA 1
ATOM 1389 C C . ALA A 1 181 ? 3.904 3.686 -8.586 1 98.88 181 ALA A C 1
ATOM 1391 O O . ALA A 1 181 ? 3.973 4.742 -7.953 1 98.88 181 ALA A O 1
ATOM 1392 N N . ALA A 1 182 ? 3.707 3.641 -9.891 1 98.75 182 ALA A N 1
ATOM 1393 C CA . ALA A 1 182 ? 3.492 4.867 -10.656 1 98.75 182 ALA A CA 1
ATOM 1394 C C . ALA A 1 182 ? 2.236 5.594 -10.18 1 98.75 182 ALA A C 1
ATOM 1396 O O . ALA A 1 182 ? 2.205 6.828 -10.133 1 98.75 182 ALA A O 1
ATOM 1397 N N . ALA A 1 183 ? 1.213 4.887 -9.828 1 98.44 183 ALA A N 1
ATOM 1398 C CA . ALA A 1 183 ? -0.023 5.48 -9.32 1 98.44 183 ALA A CA 1
ATOM 1399 C C . ALA A 1 183 ? 0.227 6.246 -8.023 1 98.44 183 ALA A C 1
ATOM 1401 O O . ALA A 1 183 ? -0.49 7.203 -7.715 1 98.44 183 ALA A O 1
ATOM 1402 N N . PHE A 1 184 ? 1.275 5.898 -7.297 1 98.56 184 PHE A N 1
ATOM 1403 C CA . PHE A 1 184 ? 1.619 6.578 -6.055 1 98.56 184 PHE A CA 1
ATOM 1404 C C . PHE A 1 184 ? 2.477 7.805 -6.328 1 98.56 184 PHE A C 1
ATOM 1406 O O . PHE A 1 184 ? 2.848 8.531 -5.402 1 98.56 184 PHE A O 1
ATOM 1413 N N . GLY A 1 185 ? 2.873 8.008 -7.609 1 98 185 GLY A N 1
ATOM 1414 C CA . GLY A 1 185 ? 3.654 9.18 -7.977 1 98 185 GLY A CA 1
ATOM 1415 C C . GLY A 1 185 ? 5.145 8.906 -8.055 1 98 185 GLY A C 1
ATOM 1416 O O . GLY A 1 185 ? 5.953 9.836 -8.086 1 98 185 GLY A O 1
ATOM 1417 N N . ALA A 1 186 ? 5.527 7.656 -8.086 1 98.69 186 ALA A N 1
ATOM 1418 C CA . ALA A 1 186 ? 6.938 7.289 -8.227 1 98.69 186 ALA A CA 1
ATOM 1419 C C . ALA A 1 186 ? 7.375 7.348 -9.688 1 98.69 186 ALA A C 1
ATOM 1421 O O . ALA A 1 186 ? 6.566 7.133 -10.594 1 98.69 186 ALA A O 1
ATOM 1422 N N . THR A 1 187 ? 8.602 7.652 -9.898 1 98.88 187 THR A N 1
ATOM 1423 C CA . THR A 1 187 ? 9.242 7.453 -11.195 1 98.88 187 THR A CA 1
ATOM 1424 C C . THR A 1 187 ? 9.766 6.027 -11.32 1 98.88 187 THR A C 1
ATOM 1426 O O . THR A 1 187 ? 10.453 5.527 -10.43 1 98.88 187 THR A O 1
ATOM 1429 N N . ILE A 1 188 ? 9.461 5.379 -12.43 1 98.94 188 ILE A N 1
ATOM 1430 C CA . ILE A 1 188 ? 9.828 3.979 -12.602 1 98.94 188 ILE A CA 1
ATOM 1431 C C . ILE A 1 188 ? 11.016 3.873 -13.555 1 98.94 188 ILE A C 1
ATOM 1433 O O . ILE A 1 188 ? 11.039 4.523 -14.609 1 98.94 188 ILE A O 1
ATOM 1437 N N . ILE A 1 189 ? 11.977 3.121 -13.18 1 98.94 189 ILE A N 1
ATOM 1438 C CA . ILE A 1 189 ? 13.016 2.668 -14.102 1 98.94 189 ILE A CA 1
ATOM 1439 C C . ILE A 1 189 ? 13.102 1.145 -14.078 1 98.94 189 ILE A C 1
ATOM 1441 O O . ILE A 1 189 ? 12.688 0.51 -13.102 1 98.94 189 ILE A O 1
ATOM 1445 N N . ALA A 1 190 ? 13.547 0.525 -15.141 1 98.75 190 ALA A N 1
ATOM 1446 C CA . ALA A 1 190 ? 13.555 -0.932 -15.242 1 98.75 190 ALA A CA 1
ATOM 1447 C C . ALA A 1 190 ? 14.891 -1.441 -15.781 1 98.75 190 ALA A C 1
ATOM 1449 O O . ALA A 1 190 ? 15.562 -0.746 -16.547 1 98.75 190 ALA A O 1
ATOM 1450 N N . ALA A 1 191 ? 15.258 -2.586 -15.32 1 98.44 191 ALA A N 1
ATOM 1451 C CA . ALA A 1 191 ? 16.438 -3.27 -15.844 1 98.44 191 ALA A CA 1
ATOM 1452 C C . ALA A 1 191 ? 16.078 -4.676 -16.328 1 98.44 191 ALA A C 1
ATOM 1454 O O . ALA A 1 191 ? 15.383 -5.418 -15.625 1 98.44 191 ALA A O 1
ATOM 1455 N N . ASN A 1 192 ? 16.438 -4.988 -17.438 1 95.62 192 ASN A N 1
ATOM 1456 C CA . ASN A 1 192 ? 16.391 -6.324 -18.016 1 95.62 192 ASN A CA 1
ATOM 1457 C C . ASN A 1 192 ? 17.672 -6.633 -18.797 1 95.62 192 ASN A C 1
ATOM 1459 O O . ASN A 1 192 ? 18.641 -5.867 -18.734 1 95.62 192 ASN A O 1
ATOM 1463 N N . THR A 1 193 ? 17.734 -7.828 -19.406 1 93.88 193 THR A N 1
ATOM 1464 C CA . THR A 1 193 ? 18.969 -8.273 -20.047 1 93.88 193 THR A CA 1
ATOM 1465 C C . THR A 1 193 ? 19.375 -7.312 -21.156 1 93.88 193 THR A C 1
ATOM 1467 O O . THR A 1 193 ? 20.531 -6.879 -21.203 1 93.88 193 THR A O 1
ATOM 1470 N N . SER A 1 194 ? 18.469 -6.816 -22.047 1 93.44 194 SER A N 1
ATOM 1471 C CA . SER A 1 194 ? 18.781 -6.035 -23.25 1 93.44 194 SER A CA 1
ATOM 1472 C C . SER A 1 194 ? 18.875 -4.551 -22.922 1 93.44 194 SER A C 1
ATOM 1474 O O . SER A 1 194 ? 19.484 -3.781 -23.672 1 93.44 194 SER A O 1
ATOM 1476 N N . GLY A 1 195 ? 18.156 -4.094 -21.891 1 96.5 195 GLY A N 1
ATOM 1477 C CA . GLY A 1 195 ? 18.062 -2.68 -21.562 1 96.5 195 GLY A CA 1
ATOM 1478 C C . GLY A 1 195 ? 17.094 -1.926 -22.453 1 96.5 195 GLY A C 1
ATOM 1479 O O . GLY A 1 195 ? 17.203 -0.707 -22.609 1 96.5 195 GLY A O 1
ATOM 1480 N N . LYS A 1 196 ? 16.172 -2.725 -23.047 1 96.38 196 LYS A N 1
ATOM 1481 C CA . LYS A 1 196 ? 15.219 -2.125 -23.969 1 96.38 196 LYS A CA 1
ATOM 1482 C C . LYS A 1 196 ? 13.781 -2.418 -23.547 1 96.38 196 LYS A C 1
ATOM 1484 O O . LYS A 1 196 ? 13.523 -3.404 -22.844 1 96.38 196 LYS A O 1
ATOM 1489 N N . ARG A 1 197 ? 12.969 -1.526 -23.984 1 95.31 197 ARG A N 1
ATOM 1490 C CA . ARG A 1 197 ? 11.531 -1.72 -23.812 1 95.31 197 ARG A CA 1
ATOM 1491 C C . ARG A 1 197 ? 11.055 -2.973 -24.547 1 95.31 197 ARG A C 1
ATOM 1493 O O . ARG A 1 197 ? 11.461 -3.225 -25.672 1 95.31 197 ARG A O 1
ATOM 1500 N N . THR A 1 198 ? 10.266 -3.775 -23.875 1 91.06 198 THR A N 1
ATOM 1501 C CA . THR A 1 198 ? 9.688 -4.973 -24.469 1 91.06 198 THR A CA 1
ATOM 1502 C C . THR A 1 198 ? 8.188 -5.051 -24.203 1 91.06 198 THR A C 1
ATOM 1504 O O . THR A 1 198 ? 7.723 -4.633 -23.141 1 91.06 198 THR A O 1
ATOM 1507 N N . PRO A 1 199 ? 7.469 -5.531 -25.156 1 91.94 199 PRO A N 1
ATOM 1508 C CA . PRO A 1 199 ? 6.051 -5.77 -24.859 1 91.94 199 PRO A CA 1
ATOM 1509 C C . PRO A 1 199 ? 5.836 -6.93 -23.906 1 91.94 199 PRO A C 1
ATOM 1511 O O . PRO A 1 199 ? 6.699 -7.805 -23.781 1 91.94 199 PRO A O 1
ATOM 1514 N N . GLN A 1 200 ? 4.727 -6.852 -23.25 1 91.25 200 GLN A N 1
ATOM 1515 C CA . GLN A 1 200 ? 4.383 -7.926 -22.328 1 91.25 200 GLN A CA 1
ATOM 1516 C C . GLN A 1 200 ? 3.85 -9.141 -23.078 1 91.25 200 GLN A C 1
ATOM 1518 O O . GLN A 1 200 ? 3.031 -9.008 -23.984 1 91.25 200 GLN A O 1
ATOM 1523 N N . ASP A 1 201 ? 4.352 -10.281 -22.734 1 88.06 201 ASP A N 1
ATOM 1524 C CA . ASP A 1 201 ? 3.857 -11.539 -23.266 1 88.06 201 ASP A CA 1
ATOM 1525 C C . ASP A 1 201 ? 3.135 -12.359 -22.203 1 88.06 201 ASP A C 1
ATOM 1527 O O . ASP A 1 201 ? 3.109 -11.969 -21.031 1 88.06 201 ASP A O 1
ATOM 1531 N N . GLY A 1 202 ? 2.4 -13.352 -22.719 1 91.5 202 GLY A N 1
ATOM 1532 C CA . GLY A 1 202 ? 1.727 -14.234 -21.781 1 91.5 202 GLY A CA 1
ATOM 1533 C C . GLY A 1 202 ? 0.343 -13.75 -21.391 1 91.5 202 GLY A C 1
ATOM 1534 O O . GLY A 1 202 ? -0.253 -12.93 -22.094 1 91.5 202 GLY A O 1
ATOM 1535 N N . TYR A 1 203 ? -0.147 -14.312 -20.359 1 93.75 203 TYR A N 1
ATOM 1536 C CA . TYR A 1 203 ? -1.49 -13.992 -19.891 1 93.75 203 TYR A CA 1
ATOM 1537 C C . TYR A 1 203 ? -1.5 -12.664 -19.141 1 93.75 203 TYR A C 1
ATOM 1539 O O . TYR A 1 203 ? -0.722 -12.469 -18.203 1 93.75 203 TYR A O 1
ATOM 1547 N N . ILE A 1 204 ? -2.281 -11.82 -19.5 1 94 204 ILE A N 1
ATOM 1548 C CA . ILE A 1 204 ? -2.396 -10.531 -18.844 1 94 204 ILE A CA 1
ATOM 1549 C C . ILE A 1 204 ? -3.754 -10.422 -18.156 1 94 204 ILE A C 1
ATOM 1551 O O . ILE A 1 204 ? -4.797 -10.461 -18.812 1 94 204 ILE A O 1
ATOM 1555 N N . VAL A 1 205 ? -3.744 -10.359 -16.859 1 93.38 205 VAL A N 1
ATOM 1556 C CA . VAL A 1 205 ? -4.973 -10.086 -16.125 1 93.38 205 VAL A CA 1
ATOM 1557 C C . VAL A 1 205 ? -5.531 -8.727 -16.547 1 93.38 205 VAL A C 1
ATOM 1559 O O . VAL A 1 205 ? -4.812 -7.723 -16.516 1 93.38 205 VAL A O 1
ATOM 1562 N N . PRO A 1 206 ? -6.797 -8.656 -16.906 1 92 206 PRO A N 1
ATOM 1563 C CA . PRO A 1 206 ? -7.344 -7.379 -17.359 1 92 206 PRO A CA 1
ATOM 1564 C C . PRO A 1 206 ? -7.141 -6.25 -16.359 1 92 206 PRO A C 1
ATOM 1566 O O . PRO A 1 206 ? -7.355 -6.445 -15.156 1 92 206 PRO A O 1
ATOM 1569 N N . GLY A 1 207 ? -6.703 -5.102 -16.844 1 94.19 207 GLY A N 1
ATOM 1570 C CA . GLY A 1 207 ? -6.551 -3.916 -16.016 1 94.19 207 GLY A CA 1
ATOM 1571 C C . GLY A 1 207 ? -5.234 -3.871 -15.266 1 94.19 207 GLY A C 1
ATOM 1572 O O . GLY A 1 207 ? -5.02 -2.992 -14.43 1 94.19 207 GLY A O 1
ATOM 1573 N N . THR A 1 208 ? -4.316 -4.809 -15.578 1 96.88 208 THR A N 1
ATOM 1574 C CA . THR A 1 208 ? -3.047 -4.848 -14.859 1 96.88 208 THR A CA 1
ATOM 1575 C C . THR A 1 208 ? -1.871 -4.789 -15.828 1 96.88 208 THR A C 1
ATOM 1577 O O . THR A 1 208 ? -2.061 -4.848 -17.047 1 96.88 208 THR A O 1
ATOM 1580 N N . GLY A 1 209 ? -0.745 -4.523 -15.281 1 97.25 209 GLY A N 1
ATOM 1581 C CA . GLY A 1 209 ? 0.506 -4.652 -16.016 1 97.25 209 GLY A CA 1
ATOM 1582 C C . GLY A 1 209 ? 0.88 -3.396 -16.781 1 97.25 209 GLY A C 1
ATOM 1583 O O . GLY A 1 209 ? 0.497 -2.289 -16.391 1 97.25 209 GLY A O 1
ATOM 1584 N N . ASP A 1 210 ? 1.733 -3.594 -17.703 1 97.94 210 ASP A N 1
ATOM 1585 C CA . ASP A 1 210 ? 2.279 -2.617 -18.625 1 97.94 210 ASP A CA 1
ATOM 1586 C C . ASP A 1 210 ? 2.502 -3.238 -20.016 1 97.94 210 ASP A C 1
ATOM 1588 O O . ASP A 1 210 ? 3.643 -3.436 -20.422 1 97.94 210 ASP A O 1
ATOM 1592 N N . PRO A 1 211 ? 1.407 -3.477 -20.688 1 96.19 211 PRO A N 1
ATOM 1593 C CA . PRO A 1 211 ? 1.466 -4.281 -21.906 1 96.19 211 PRO A CA 1
ATOM 1594 C C . PRO A 1 211 ? 2.455 -3.725 -22.922 1 96.19 211 PRO A C 1
ATOM 1596 O O . PRO A 1 211 ? 3.137 -4.492 -23.609 1 96.19 211 PRO A O 1
ATOM 1599 N N . THR A 1 212 ? 2.633 -2.389 -23.016 1 96.06 212 THR A N 1
ATOM 1600 C CA . THR A 1 212 ? 3.469 -1.799 -24.047 1 96.06 212 THR A CA 1
ATOM 1601 C C . THR A 1 212 ? 4.867 -1.499 -23.516 1 96.06 212 THR A C 1
ATOM 1603 O O . THR A 1 212 ? 5.77 -1.166 -24.281 1 96.06 212 THR A O 1
ATOM 1606 N N . GLY A 1 213 ? 5.059 -1.562 -22.234 1 96.94 213 GLY A N 1
ATOM 1607 C CA . GLY A 1 213 ? 6.344 -1.289 -21.609 1 96.94 213 GLY A CA 1
ATOM 1608 C C . GLY A 1 213 ? 6.66 0.192 -21.516 1 96.94 213 GLY A C 1
ATOM 1609 O O . GLY A 1 213 ? 7.828 0.578 -21.422 1 96.94 213 GLY A O 1
ATOM 1610 N N . ILE A 1 214 ? 5.676 1.062 -21.453 1 97.44 214 ILE A N 1
ATOM 1611 C CA . ILE A 1 214 ? 5.883 2.498 -21.609 1 97.44 214 ILE A CA 1
ATOM 1612 C C . ILE A 1 214 ? 6.074 3.141 -20.234 1 97.44 214 ILE A C 1
ATOM 1614 O O . ILE A 1 214 ? 6.496 4.293 -20.141 1 97.44 214 ILE A O 1
ATOM 1618 N N . ILE A 1 215 ? 5.836 2.439 -19.109 1 98.44 215 ILE A N 1
ATOM 1619 C CA . ILE A 1 215 ? 5.773 3.043 -17.797 1 98.44 215 ILE A CA 1
ATOM 1620 C C . ILE A 1 215 ? 7.18 3.436 -17.344 1 98.44 215 ILE A C 1
ATOM 1622 O O . ILE A 1 215 ? 7.387 4.539 -16.828 1 98.44 215 ILE A O 1
ATOM 1626 N N . PRO A 1 216 ? 8.203 2.621 -17.578 1 98.75 216 PRO A N 1
ATOM 1627 C CA . PRO A 1 216 ? 9.539 3.029 -17.141 1 98.75 216 PRO A CA 1
ATOM 1628 C C . PRO A 1 216 ? 10.078 4.227 -17.922 1 98.75 216 PRO A C 1
ATOM 1630 O O . PRO A 1 216 ? 9.992 4.25 -19.156 1 98.75 216 PRO A O 1
ATOM 1633 N N . ALA A 1 217 ? 10.57 5.148 -17.203 1 98.69 217 ALA A N 1
ATOM 1634 C CA . ALA A 1 217 ? 11.164 6.336 -17.812 1 98.69 217 ALA A CA 1
ATOM 1635 C C . ALA A 1 217 ? 12.484 6 -18.484 1 98.69 217 ALA A C 1
ATOM 1637 O O . ALA A 1 217 ? 12.867 6.633 -19.484 1 98.69 217 ALA A O 1
ATOM 1638 N N . THR A 1 218 ? 13.18 5.039 -17.953 1 98.44 218 THR A N 1
ATOM 1639 C CA . THR A 1 218 ? 14.484 4.621 -18.453 1 98.44 218 THR A CA 1
ATOM 1640 C C . THR A 1 218 ? 14.648 3.109 -18.344 1 98.44 218 THR A C 1
ATOM 1642 O O . THR A 1 218 ? 14.156 2.492 -17.406 1 98.44 218 THR A O 1
ATOM 1645 N N . TRP A 1 219 ? 15.367 2.541 -19.281 1 98.5 219 TRP A N 1
ATOM 1646 C CA . TRP A 1 219 ? 15.68 1.116 -19.297 1 98.5 219 TRP A CA 1
ATOM 1647 C C . TRP A 1 219 ? 17.188 0.888 -19.188 1 98.5 219 TRP A C 1
ATOM 1649 O O . TRP A 1 219 ? 17.969 1.604 -19.812 1 98.5 219 TRP A O 1
ATOM 1659 N N . TYR A 1 220 ? 17.516 -0.081 -18.422 1 98.69 220 TYR A N 1
ATOM 1660 C CA . TYR A 1 220 ? 18.922 -0.431 -18.172 1 98.69 220 TYR A CA 1
ATOM 1661 C C . TYR A 1 220 ? 19.172 -1.893 -18.516 1 98.69 220 TYR A C 1
ATOM 1663 O O . TYR A 1 220 ? 18.266 -2.721 -18.469 1 98.69 220 TYR A O 1
ATOM 1671 N N . SER A 1 221 ? 20.438 -2.207 -18.797 1 98.25 221 SER A N 1
ATOM 1672 C CA . SER A 1 221 ? 20.812 -3.58 -19.109 1 98.25 221 SER A CA 1
ATOM 1673 C C . SER A 1 221 ? 21.531 -4.238 -17.938 1 98.25 221 SER A C 1
ATOM 1675 O O . SER A 1 221 ? 22.469 -3.664 -17.375 1 98.25 221 SER A O 1
ATOM 1677 N N . THR A 1 222 ? 21.141 -5.43 -17.656 1 97 222 THR A N 1
ATOM 1678 C CA . THR A 1 222 ? 21.812 -6.176 -16.594 1 97 222 THR A CA 1
ATOM 1679 C C . THR A 1 222 ? 23.094 -6.832 -17.125 1 97 222 THR A C 1
ATOM 1681 O O . THR A 1 222 ? 23.906 -7.316 -16.344 1 97 222 THR A O 1
ATOM 1684 N N . LYS A 1 223 ? 23.297 -6.836 -18.406 1 95.75 223 LYS A N 1
ATOM 1685 C CA . LYS A 1 223 ? 24.469 -7.445 -19.031 1 95.75 223 LYS A CA 1
ATOM 1686 C C . LYS A 1 223 ? 25.641 -6.473 -19.031 1 95.75 223 LYS A C 1
ATOM 1688 O O . LYS A 1 223 ? 26.781 -6.871 -19.297 1 95.75 223 LYS A O 1
ATOM 1693 N N . ASP A 1 224 ? 25.312 -5.254 -18.797 1 96.69 224 ASP A N 1
ATOM 1694 C CA . ASP A 1 224 ? 26.312 -4.195 -18.734 1 96.69 224 ASP A CA 1
ATOM 1695 C C . ASP A 1 224 ? 26.531 -3.711 -17.297 1 96.69 224 ASP A C 1
ATOM 1697 O O . ASP A 1 224 ? 25.609 -3.143 -16.688 1 96.69 224 ASP A O 1
ATOM 1701 N N . ASP A 1 225 ? 27.719 -3.854 -16.812 1 96.88 225 ASP A N 1
ATOM 1702 C CA . ASP A 1 225 ? 28.016 -3.561 -15.414 1 96.88 225 ASP A CA 1
ATOM 1703 C C . ASP A 1 225 ? 27.781 -2.082 -15.102 1 96.88 225 ASP A C 1
ATOM 1705 O O . ASP A 1 225 ? 27.25 -1.739 -14.047 1 96.88 225 ASP A O 1
ATOM 1709 N N . ALA A 1 226 ? 28.172 -1.273 -15.984 1 98.19 226 ALA A N 1
ATOM 1710 C CA . ALA A 1 226 ? 27.984 0.162 -15.781 1 98.19 226 ALA A CA 1
ATOM 1711 C C . ALA A 1 226 ? 26.516 0.536 -15.781 1 98.19 226 ALA A C 1
ATOM 1713 O O . ALA A 1 226 ? 26.078 1.396 -15.008 1 98.19 226 ALA A O 1
ATOM 1714 N N . SER A 1 227 ? 25.812 -0.106 -16.672 1 98.5 227 SER A N 1
ATOM 1715 C CA . SER A 1 227 ? 24.375 0.113 -16.734 1 98.5 227 SER A CA 1
ATOM 1716 C C . SER A 1 227 ? 23.672 -0.353 -15.461 1 98.5 227 SER A C 1
ATOM 1718 O O . SER A 1 227 ? 22.844 0.368 -14.898 1 98.5 227 SER A O 1
ATOM 1720 N N . LEU A 1 228 ? 24.031 -1.486 -15 1 98.62 228 LEU A N 1
ATOM 1721 C CA . LEU A 1 228 ? 23.469 -2 -13.766 1 98.62 228 LEU A CA 1
ATOM 1722 C C . LEU A 1 228 ? 23.828 -1.097 -12.586 1 98.62 228 LEU A C 1
ATOM 1724 O O . LEU A 1 228 ? 22.969 -0.808 -11.742 1 98.62 228 LEU A O 1
ATOM 1728 N N . ALA A 1 229 ? 25.031 -0.644 -12.547 1 98.81 229 ALA A N 1
ATOM 1729 C CA . ALA A 1 229 ? 25.484 0.256 -11.484 1 98.81 229 ALA A CA 1
ATOM 1730 C C . ALA A 1 229 ? 24.672 1.547 -11.484 1 98.81 229 ALA A C 1
ATOM 1732 O O . ALA A 1 229 ? 24.25 2.027 -10.43 1 98.81 229 ALA A O 1
ATOM 1733 N N . ALA A 1 230 ? 24.453 2.1 -12.656 1 98.88 230 ALA A N 1
ATOM 1734 C CA . ALA A 1 230 ? 23.656 3.324 -12.789 1 98.88 230 ALA A CA 1
ATOM 1735 C C . ALA A 1 230 ? 22.219 3.107 -12.328 1 98.88 230 ALA A C 1
ATOM 1737 O O . ALA A 1 230 ? 21.656 3.965 -11.648 1 98.88 230 ALA A O 1
ATOM 1738 N N . PHE A 1 231 ? 21.703 2.016 -12.719 1 98.88 231 PHE A N 1
ATOM 1739 C CA . PHE A 1 231 ? 20.359 1.624 -12.305 1 98.88 231 PHE A CA 1
ATOM 1740 C C . PHE A 1 231 ? 20.25 1.574 -10.781 1 98.88 231 PHE A C 1
ATOM 1742 O O . PHE A 1 231 ? 19.328 2.16 -10.195 1 98.88 231 PHE A O 1
ATOM 1749 N N . LEU A 1 232 ? 21.156 0.889 -10.148 1 98.94 232 LEU A N 1
ATOM 1750 C CA . LEU A 1 232 ? 21.172 0.729 -8.703 1 98.94 232 LEU A CA 1
ATOM 1751 C C . LEU A 1 232 ? 21.359 2.074 -8.008 1 98.94 232 LEU A C 1
ATOM 1753 O O . LEU A 1 232 ? 20.688 2.365 -7.016 1 98.94 232 LEU A O 1
ATOM 1757 N N . GLY A 1 233 ? 22.156 2.918 -8.562 1 98.81 233 GLY A N 1
ATOM 1758 C CA . GLY A 1 233 ? 22.469 4.215 -7.98 1 98.81 233 GLY A CA 1
ATOM 1759 C C . GLY A 1 233 ? 21.344 5.223 -8.141 1 98.81 233 GLY A C 1
ATOM 1760 O O . GLY A 1 233 ? 21.328 6.246 -7.449 1 98.81 233 GLY A O 1
ATOM 1761 N N . ALA A 1 234 ? 20.453 4.965 -9.008 1 98.81 234 ALA A N 1
ATOM 1762 C CA . ALA A 1 234 ? 19.375 5.895 -9.281 1 98.81 234 ALA A CA 1
ATOM 1763 C C . ALA A 1 234 ? 18.125 5.527 -8.477 1 98.81 234 ALA A C 1
ATOM 1765 O O . ALA A 1 234 ? 17.172 6.309 -8.398 1 98.81 234 ALA A O 1
ATOM 1766 N N . SER A 1 235 ? 18.109 4.383 -7.836 1 98.94 235 SER A N 1
ATOM 1767 C CA . SER A 1 235 ? 16.891 3.828 -7.254 1 98.94 235 SER A CA 1
ATOM 1768 C C . SER A 1 235 ? 16.797 4.156 -5.77 1 98.94 235 SER A C 1
ATOM 1770 O O . SER A 1 235 ? 17.766 3.996 -5.023 1 98.94 235 SER A O 1
ATOM 1772 N N . ASP A 1 236 ? 15.594 4.645 -5.316 1 98.88 236 ASP A N 1
ATOM 1773 C CA . ASP A 1 236 ? 15.258 4.762 -3.902 1 98.88 236 ASP A CA 1
ATOM 1774 C C . ASP A 1 236 ? 14.688 3.451 -3.363 1 98.88 236 ASP A C 1
ATOM 1776 O O . ASP A 1 236 ? 14.797 3.162 -2.17 1 98.88 236 ASP A O 1
ATOM 1780 N N . VAL A 1 237 ? 14.008 2.711 -4.227 1 98.94 237 VAL A N 1
ATOM 1781 C CA . VAL A 1 237 ? 13.453 1.386 -3.979 1 98.94 237 VAL A CA 1
ATOM 1782 C C . VAL A 1 237 ? 13.852 0.436 -5.105 1 98.94 237 VAL A C 1
ATOM 1784 O O . VAL A 1 237 ? 13.727 0.774 -6.285 1 98.94 237 VAL A O 1
ATOM 1787 N N . ILE A 1 238 ? 14.336 -0.716 -4.746 1 99 238 ILE A N 1
ATOM 1788 C CA . ILE A 1 238 ? 14.734 -1.707 -5.738 1 99 238 ILE A CA 1
ATOM 1789 C C . ILE A 1 238 ? 13.914 -2.98 -5.555 1 99 238 ILE A C 1
ATOM 1791 O O . ILE A 1 238 ? 13.961 -3.615 -4.496 1 99 238 ILE A O 1
ATOM 1795 N N . LEU A 1 239 ? 13.141 -3.338 -6.531 1 98.94 239 LEU A N 1
ATOM 1796 C CA . LEU A 1 239 ? 12.383 -4.582 -6.543 1 98.94 239 LEU A CA 1
ATOM 1797 C C . LEU A 1 239 ? 13.094 -5.648 -7.367 1 98.94 239 LEU A C 1
ATOM 1799 O O . LEU A 1 239 ? 13.43 -5.422 -8.531 1 98.94 239 LEU A O 1
ATOM 1803 N N . LEU A 1 240 ? 13.328 -6.754 -6.762 1 98.75 240 LEU A N 1
ATOM 1804 C CA . LEU A 1 240 ? 13.82 -7.926 -7.477 1 98.75 240 LEU A CA 1
ATOM 1805 C C . LEU A 1 240 ? 12.688 -8.914 -7.746 1 98.75 240 LEU A C 1
ATOM 1807 O O . LEU A 1 240 ? 12.133 -9.492 -6.812 1 98.75 240 LEU A O 1
ATOM 1811 N N . ALA A 1 241 ? 12.336 -9.078 -8.945 1 96.19 241 ALA A N 1
ATOM 1812 C CA . ALA A 1 241 ? 11.391 -10.07 -9.438 1 96.19 241 ALA A CA 1
ATOM 1813 C C . ALA A 1 241 ? 12.023 -10.938 -10.523 1 96.19 241 ALA A C 1
ATOM 1815 O O . ALA A 1 241 ? 11.539 -10.977 -11.656 1 96.19 241 ALA A O 1
ATOM 1816 N N . LEU A 1 242 ? 13.039 -11.664 -10.141 1 93.81 242 LEU A N 1
ATOM 1817 C CA . LEU A 1 242 ? 13.891 -12.367 -11.094 1 93.81 242 LEU A CA 1
ATOM 1818 C C . LEU A 1 242 ? 13.766 -13.875 -10.922 1 93.81 242 LEU A C 1
ATOM 1820 O O . LEU A 1 242 ? 13.586 -14.367 -9.805 1 93.81 242 LEU A O 1
ATOM 1824 N N . PRO A 1 243 ? 13.898 -14.609 -11.984 1 87.56 243 PRO A N 1
ATOM 1825 C CA . PRO A 1 243 ? 14.062 -16.062 -11.859 1 87.56 243 PRO A CA 1
ATOM 1826 C C . PRO A 1 243 ? 15.453 -16.453 -11.391 1 87.56 243 PRO A C 1
ATOM 1828 O O . PRO A 1 243 ? 16.359 -15.617 -11.352 1 87.56 243 PRO A O 1
ATOM 1831 N N . SER A 1 244 ? 15.578 -17.609 -10.977 1 88.62 244 SER A N 1
ATOM 1832 C CA . SER A 1 244 ? 16.891 -18.141 -10.625 1 88.62 244 SER A CA 1
ATOM 1833 C C . SER A 1 244 ? 17.594 -18.719 -11.844 1 88.62 244 SER A C 1
ATOM 1835 O O . SER A 1 244 ? 17.188 -19.75 -12.375 1 88.62 244 SER A O 1
ATOM 1837 N N . THR A 1 245 ? 18.516 -18.062 -12.359 1 85.5 245 THR A N 1
ATOM 1838 C CA . THR A 1 245 ? 19.391 -18.484 -13.453 1 85.5 245 THR A CA 1
ATOM 1839 C C . THR A 1 245 ? 20.844 -18.188 -13.125 1 85.5 245 THR A C 1
ATOM 1841 O O . THR A 1 245 ? 21.141 -17.547 -12.117 1 85.5 245 THR A O 1
ATOM 1844 N N . LEU A 1 246 ? 21.703 -18.672 -13.953 1 90.06 246 LEU A N 1
ATOM 1845 C CA . LEU A 1 246 ? 23.125 -18.359 -13.75 1 90.06 246 LEU A CA 1
ATOM 1846 C C . LEU A 1 246 ? 23.359 -16.859 -13.828 1 90.06 246 LEU A C 1
ATOM 1848 O O . LEU A 1 246 ? 24.172 -16.312 -13.078 1 90.06 246 LEU A O 1
ATOM 1852 N N . ALA A 1 247 ? 22.625 -16.234 -14.672 1 91.5 247 ALA A N 1
ATOM 1853 C CA . ALA A 1 247 ? 22.812 -14.812 -14.922 1 91.5 247 ALA A CA 1
ATOM 1854 C C . ALA A 1 247 ? 22.25 -13.977 -13.766 1 91.5 247 ALA A C 1
ATOM 1856 O O . ALA A 1 247 ? 22.703 -12.852 -13.531 1 91.5 247 ALA A O 1
ATOM 1857 N N . THR A 1 248 ? 21.297 -14.484 -13.008 1 94.75 248 THR A N 1
ATOM 1858 C CA . THR A 1 248 ? 20.641 -13.672 -11.992 1 94.75 248 THR A CA 1
ATOM 1859 C C . THR A 1 248 ? 21.156 -14.016 -10.602 1 94.75 248 THR A C 1
ATOM 1861 O O . THR A 1 248 ? 20.953 -13.258 -9.648 1 94.75 248 THR A O 1
ATOM 1864 N N . ARG A 1 249 ? 21.812 -15.18 -10.492 1 96.31 249 ARG A N 1
ATOM 1865 C CA . ARG A 1 249 ? 22.312 -15.594 -9.188 1 96.31 249 ARG A CA 1
ATOM 1866 C C . ARG A 1 249 ? 23.312 -14.57 -8.641 1 96.31 249 ARG A C 1
ATOM 1868 O O . ARG A 1 249 ? 24.281 -14.219 -9.312 1 96.31 249 ARG A O 1
ATOM 1875 N N . HIS A 1 250 ? 23.031 -14.039 -7.453 1 98.38 250 HIS A N 1
ATOM 1876 C CA . HIS A 1 250 ? 23.859 -13.07 -6.742 1 98.38 250 HIS A CA 1
ATOM 1877 C C . HIS A 1 250 ? 24.109 -11.828 -7.598 1 98.38 250 HIS A C 1
ATOM 1879 O O . HIS A 1 250 ? 25.203 -11.266 -7.574 1 98.38 250 HIS A O 1
ATOM 1885 N N . ILE A 1 251 ? 23.109 -11.555 -8.414 1 98.19 251 ILE A N 1
ATOM 1886 C CA . ILE A 1 251 ? 23.203 -10.289 -9.141 1 98.19 251 ILE A CA 1
ATOM 1887 C C . ILE A 1 251 ? 23.422 -9.141 -8.164 1 98.19 251 ILE A C 1
ATOM 1889 O O . ILE A 1 251 ? 24.094 -8.156 -8.492 1 98.19 251 ILE A O 1
ATOM 1893 N N . LEU A 1 252 ? 22.859 -9.188 -6.965 1 98.81 252 LEU A N 1
ATOM 1894 C CA . LEU A 1 252 ? 23.25 -8.305 -5.867 1 98.81 252 LEU A CA 1
ATOM 1895 C C . LEU A 1 252 ? 24.266 -8.984 -4.961 1 98.81 252 LEU A C 1
ATOM 1897 O O . LEU A 1 252 ? 23.938 -9.938 -4.254 1 98.81 252 LEU A O 1
ATOM 1901 N N . ASN A 1 253 ? 25.422 -8.672 -5.078 1 98.56 253 ASN A N 1
ATOM 1902 C CA . ASN A 1 253 ? 26.562 -9.117 -4.273 1 98.56 253 ASN A CA 1
ATOM 1903 C C . ASN A 1 253 ? 27.312 -7.938 -3.65 1 98.56 253 ASN A C 1
ATOM 1905 O O . ASN A 1 253 ? 26.859 -6.793 -3.754 1 98.56 253 ASN A O 1
ATOM 1909 N N . ALA A 1 254 ? 28.375 -8.172 -2.99 1 98.44 254 ALA A N 1
ATOM 1910 C CA . ALA A 1 254 ? 29.109 -7.117 -2.299 1 98.44 254 ALA A CA 1
ATOM 1911 C C . ALA A 1 254 ? 29.469 -5.98 -3.256 1 98.44 254 ALA A C 1
ATOM 1913 O O . ALA A 1 254 ? 29.344 -4.805 -2.91 1 98.44 254 ALA A O 1
ATOM 1914 N N . HIS A 1 255 ? 29.875 -6.324 -4.43 1 98.31 255 HIS A N 1
ATOM 1915 C CA . HIS A 1 255 ? 30.297 -5.34 -5.422 1 98.31 255 HIS A CA 1
ATOM 1916 C C . HIS A 1 255 ? 29.109 -4.492 -5.891 1 98.31 255 HIS A C 1
ATOM 1918 O O . HIS A 1 255 ? 29.188 -3.262 -5.898 1 98.31 255 HIS A O 1
ATOM 1924 N N . THR A 1 256 ? 28.031 -5.102 -6.27 1 98.75 256 THR A N 1
ATOM 1925 C CA . THR A 1 256 ? 26.906 -4.367 -6.836 1 98.75 256 THR A CA 1
ATOM 1926 C C . THR A 1 256 ? 26.156 -3.611 -5.746 1 98.75 256 THR A C 1
ATOM 1928 O O . THR A 1 256 ? 25.641 -2.52 -5.988 1 98.75 256 THR A O 1
ATOM 1931 N N . LEU A 1 257 ? 26.078 -4.105 -4.531 1 98.75 257 LEU A N 1
ATOM 1932 C CA . LEU A 1 257 ? 25.391 -3.441 -3.424 1 98.75 257 LEU A CA 1
ATOM 1933 C C . LEU A 1 257 ? 26.094 -2.137 -3.059 1 98.75 257 LEU A C 1
ATOM 1935 O O . LEU A 1 257 ? 25.484 -1.252 -2.449 1 98.75 257 LEU A O 1
ATOM 1939 N N . ALA A 1 258 ? 27.328 -2.021 -3.398 1 98.5 258 ALA A N 1
ATOM 1940 C CA . ALA A 1 258 ? 28.094 -0.804 -3.123 1 98.5 258 ALA A CA 1
ATOM 1941 C C . ALA A 1 258 ? 27.531 0.376 -3.922 1 98.5 258 ALA A C 1
ATOM 1943 O O . ALA A 1 258 ? 27.781 1.534 -3.576 1 98.5 258 ALA A O 1
ATOM 1944 N N . HIS A 1 259 ? 26.812 0.123 -5.027 1 98.62 259 HIS A N 1
ATOM 1945 C CA . HIS A 1 259 ? 26.266 1.178 -5.879 1 98.62 259 HIS A CA 1
ATOM 1946 C C . HIS A 1 259 ? 24.906 1.628 -5.387 1 98.62 259 HIS A C 1
ATOM 1948 O O . HIS A 1 259 ? 24.359 2.629 -5.867 1 98.62 259 HIS A O 1
ATOM 1954 N N . VAL A 1 260 ? 24.328 0.892 -4.449 1 98.75 260 VAL A N 1
ATOM 1955 C CA . VAL A 1 260 ? 22.984 1.198 -3.947 1 98.75 260 VAL A CA 1
ATOM 1956 C C . VAL A 1 260 ? 23.062 2.375 -2.975 1 98.75 260 VAL A C 1
ATOM 1958 O O . VAL A 1 260 ? 23.969 2.449 -2.146 1 98.75 260 VAL A O 1
ATOM 1961 N N . ARG A 1 261 ? 22.125 3.299 -3.043 1 97.81 261 ARG A N 1
ATOM 1962 C CA . ARG A 1 261 ? 22.047 4.438 -2.135 1 97.81 261 ARG A CA 1
ATOM 1963 C C . ARG A 1 261 ? 21.844 3.979 -0.694 1 97.81 261 ARG A C 1
ATOM 1965 O O . ARG A 1 261 ? 21.125 3.014 -0.439 1 97.81 261 ARG A O 1
ATOM 1972 N N . SER A 1 262 ? 22.391 4.707 0.222 1 98 262 SER A N 1
ATOM 1973 C CA . SER A 1 262 ? 22.375 4.289 1.62 1 98 262 SER A CA 1
ATOM 1974 C C . SER A 1 262 ? 20.969 4.309 2.197 1 98 262 SER A C 1
ATOM 1976 O O . SER A 1 262 ? 20.672 3.564 3.131 1 98 262 SER A O 1
ATOM 1978 N N . HIS A 1 263 ? 20.094 5.141 1.644 1 97.56 263 HIS A N 1
ATOM 1979 C CA . HIS A 1 263 ? 18.75 5.242 2.174 1 97.56 263 HIS A CA 1
ATOM 1980 C C . HIS A 1 263 ? 17.781 4.328 1.42 1 97.56 263 HIS A C 1
ATOM 1982 O O . HIS A 1 263 ? 16.609 4.242 1.76 1 97.56 263 HIS A O 1
ATOM 1988 N N . ALA A 1 264 ? 18.234 3.654 0.345 1 98.81 264 ALA A N 1
ATOM 1989 C CA . ALA A 1 264 ? 17.375 2.844 -0.507 1 98.81 264 ALA A CA 1
ATOM 1990 C C . ALA A 1 264 ? 16.891 1.593 0.227 1 98.81 264 ALA A C 1
ATOM 1992 O O . ALA A 1 264 ? 17.5 1.172 1.21 1 98.81 264 ALA A O 1
ATOM 1993 N N . VAL A 1 265 ? 15.773 1.093 -0.19 1 98.88 265 VAL A N 1
ATOM 1994 C CA . VAL A 1 265 ? 15.305 -0.19 0.325 1 98.88 265 VAL A CA 1
ATOM 1995 C C . VAL A 1 265 ? 15.258 -1.216 -0.805 1 98.88 265 VAL A C 1
ATOM 1997 O O . VAL A 1 265 ? 15.062 -0.858 -1.97 1 98.88 265 VAL A O 1
ATOM 2000 N N . ILE A 1 266 ? 15.484 -2.463 -0.448 1 98.94 266 ILE A N 1
ATOM 2001 C CA . ILE A 1 266 ? 15.477 -3.576 -1.392 1 98.94 266 ILE A CA 1
ATOM 2002 C C . ILE A 1 266 ? 14.32 -4.52 -1.06 1 98.94 266 ILE A C 1
ATOM 2004 O O . ILE A 1 266 ? 14.125 -4.891 0.1 1 98.94 266 ILE A O 1
ATOM 2008 N N . VAL A 1 267 ? 13.547 -4.832 -2.035 1 98.94 267 VAL A N 1
ATOM 2009 C CA . VAL A 1 267 ? 12.461 -5.797 -1.899 1 98.94 267 VAL A CA 1
ATOM 2010 C C . VAL A 1 267 ? 12.695 -6.977 -2.838 1 98.94 267 VAL A C 1
ATOM 2012 O O . VAL A 1 267 ? 12.812 -6.797 -4.051 1 98.94 267 VAL A O 1
ATOM 2015 N N . ASN A 1 268 ? 12.766 -8.18 -2.307 1 98.81 268 ASN A N 1
ATOM 2016 C CA . ASN A 1 268 ? 12.961 -9.367 -3.131 1 98.81 268 ASN A CA 1
ATOM 2017 C C . ASN A 1 268 ? 11.742 -10.281 -3.088 1 98.81 268 ASN A C 1
ATOM 2019 O O . ASN A 1 268 ? 11.422 -10.852 -2.041 1 98.81 268 ASN A O 1
ATOM 2023 N N . VAL A 1 269 ? 11.094 -10.469 -4.188 1 97.94 269 VAL A N 1
ATOM 2024 C CA . VAL A 1 269 ? 9.906 -11.312 -4.281 1 97.94 269 VAL A CA 1
ATOM 2025 C C . VAL A 1 269 ? 10.133 -12.398 -5.336 1 97.94 269 VAL A C 1
ATOM 2027 O O . VAL A 1 269 ? 9.203 -13.125 -5.688 1 97.94 269 VAL A O 1
ATOM 2030 N N . GLY A 1 270 ? 11.297 -12.438 -5.895 1 94.5 270 GLY A N 1
ATOM 2031 C CA . GLY A 1 270 ? 11.648 -13.453 -6.879 1 94.5 270 GLY A CA 1
ATOM 2032 C C . GLY A 1 270 ? 12.227 -14.703 -6.262 1 94.5 270 GLY A C 1
ATOM 2033 O O . GLY A 1 270 ? 11.516 -15.484 -5.625 1 94.5 270 GLY A O 1
ATOM 2034 N N . ARG A 1 271 ? 13.562 -14.82 -6.422 1 93.44 271 ARG A N 1
ATOM 2035 C CA . ARG A 1 271 ? 14.305 -15.938 -5.848 1 93.44 271 ARG A CA 1
ATOM 2036 C C . ARG A 1 271 ? 15.375 -15.453 -4.875 1 93.44 271 ARG A C 1
ATOM 2038 O O . ARG A 1 271 ? 16 -14.414 -5.102 1 93.44 271 ARG A O 1
ATOM 2045 N N . GLY A 1 272 ? 15.562 -16.219 -3.828 1 97.19 272 GLY A N 1
ATOM 2046 C CA . GLY A 1 272 ? 16.453 -15.789 -2.764 1 97.19 272 GLY A CA 1
ATOM 2047 C C . GLY A 1 272 ? 17.891 -15.656 -3.213 1 97.19 272 GLY A C 1
ATOM 2048 O O . GLY A 1 272 ? 18.641 -14.805 -2.705 1 97.19 272 GLY A O 1
ATOM 2049 N N . ASP A 1 273 ? 18.25 -16.469 -4.223 1 96.81 273 ASP A N 1
ATOM 2050 C CA . ASP A 1 273 ? 19.656 -16.516 -4.625 1 96.81 273 ASP A CA 1
ATOM 2051 C C . ASP A 1 273 ? 20 -15.344 -5.535 1 96.81 273 ASP A C 1
ATOM 2053 O O . ASP A 1 273 ? 21.141 -15.234 -5.996 1 96.81 273 ASP A O 1
ATOM 2057 N N . ALA A 1 274 ? 19.094 -14.43 -5.754 1 97.88 274 ALA A N 1
ATOM 2058 C CA . ALA A 1 274 ? 19.406 -13.195 -6.473 1 97.88 274 ALA A CA 1
ATOM 2059 C C . ALA A 1 274 ? 20.281 -12.281 -5.629 1 97.88 274 ALA A C 1
ATOM 2061 O O . ALA A 1 274 ? 21.016 -11.445 -6.168 1 97.88 274 ALA A O 1
ATOM 2062 N N . ILE A 1 275 ? 20.234 -12.445 -4.309 1 98.81 275 ILE A N 1
ATOM 2063 C CA . ILE A 1 275 ? 21.016 -11.633 -3.381 1 98.81 275 ILE A CA 1
ATOM 2064 C C . ILE A 1 275 ? 21.984 -12.531 -2.607 1 98.81 275 ILE A C 1
ATOM 2066 O O . ILE A 1 275 ? 21.578 -13.562 -2.059 1 98.81 275 ILE A O 1
ATOM 2070 N N . ASP A 1 276 ? 23.203 -12.18 -2.605 1 98.69 276 ASP A N 1
ATOM 2071 C CA . ASP A 1 276 ? 24.125 -12.781 -1.651 1 98.69 276 ASP A CA 1
ATOM 2072 C C . ASP A 1 276 ? 23.797 -12.367 -0.222 1 98.69 276 ASP A C 1
ATOM 2074 O O . ASP A 1 276 ? 24.031 -11.219 0.168 1 98.69 276 ASP A O 1
ATOM 2078 N N . THR A 1 277 ? 23.312 -13.273 0.557 1 98.56 277 THR A N 1
ATOM 2079 C CA . THR A 1 277 ? 22.781 -12.969 1.876 1 98.56 277 THR A CA 1
ATOM 2080 C C . THR A 1 277 ? 23.844 -12.383 2.781 1 98.56 277 THR A C 1
ATOM 2082 O O . THR A 1 277 ? 23.594 -11.438 3.531 1 98.56 277 THR A O 1
ATOM 2085 N N . ASP A 1 278 ? 25.031 -12.945 2.736 1 98.44 278 ASP A N 1
ATOM 2086 C CA . ASP A 1 278 ? 26.109 -12.422 3.562 1 98.44 278 ASP A CA 1
ATOM 2087 C C . ASP A 1 278 ? 26.438 -10.977 3.197 1 98.44 278 ASP A C 1
ATOM 2089 O O . ASP A 1 278 ? 26.688 -10.148 4.078 1 98.44 278 ASP A O 1
ATOM 2093 N N . ALA A 1 279 ? 26.453 -10.688 1.951 1 98.75 279 ALA A N 1
ATOM 2094 C CA . ALA A 1 279 ? 26.688 -9.32 1.498 1 98.75 279 ALA A CA 1
ATOM 2095 C C . ALA A 1 279 ? 25.578 -8.383 1.97 1 98.75 279 ALA A C 1
ATOM 2097 O O . ALA A 1 279 ? 25.844 -7.25 2.373 1 98.75 279 ALA A O 1
ATOM 2098 N N . LEU A 1 280 ? 24.375 -8.844 1.873 1 98.81 280 LEU A N 1
ATOM 2099 C CA . LEU A 1 280 ? 23.234 -8.062 2.342 1 98.81 280 LEU A CA 1
ATOM 2100 C C . LEU A 1 280 ? 23.375 -7.742 3.826 1 98.81 280 LEU A C 1
ATOM 2102 O O . LEU A 1 280 ? 23.188 -6.598 4.242 1 98.81 280 LEU A O 1
ATOM 2106 N N . VAL A 1 281 ? 23.688 -8.766 4.59 1 98.69 281 VAL A N 1
ATOM 2107 C CA . VAL A 1 281 ? 23.859 -8.594 6.031 1 98.69 281 VAL A CA 1
ATOM 2108 C C . VAL A 1 281 ? 24.938 -7.559 6.301 1 98.69 281 VAL A C 1
ATOM 2110 O O . VAL A 1 281 ? 24.781 -6.672 7.141 1 98.69 281 VAL A O 1
ATOM 2113 N N . ALA A 1 282 ? 26.016 -7.625 5.59 1 98.56 282 ALA A N 1
ATOM 2114 C CA . ALA A 1 282 ? 27.141 -6.715 5.785 1 98.56 282 ALA A CA 1
ATOM 2115 C C . ALA A 1 282 ? 26.719 -5.27 5.535 1 98.56 282 ALA A C 1
ATOM 2117 O O . ALA A 1 282 ? 27.016 -4.383 6.34 1 98.56 282 ALA A O 1
ATOM 2118 N N . VAL A 1 283 ? 26.047 -4.988 4.453 1 98.44 283 VAL A N 1
ATOM 2119 C CA . VAL A 1 283 ? 25.672 -3.617 4.121 1 98.44 283 VAL A CA 1
ATOM 2120 C C . VAL A 1 283 ? 24.641 -3.104 5.125 1 98.44 283 VAL A C 1
ATOM 2122 O O . VAL A 1 283 ? 24.625 -1.916 5.457 1 98.44 283 VAL A O 1
ATOM 2125 N N . LEU A 1 284 ? 23.75 -3.932 5.59 1 98.5 284 LEU A N 1
ATOM 2126 C CA . LEU A 1 284 ? 22.797 -3.561 6.637 1 98.5 284 LEU A CA 1
ATOM 2127 C C . LEU A 1 284 ? 23.531 -3.217 7.934 1 98.5 284 LEU A C 1
ATOM 2129 O O . LEU A 1 284 ? 23.219 -2.211 8.578 1 98.5 284 LEU A O 1
ATOM 2133 N N . ASP A 1 285 ? 24.484 -4.027 8.273 1 98.19 285 ASP A N 1
ATOM 2134 C CA . ASP A 1 285 ? 25.266 -3.805 9.484 1 98.19 285 ASP A CA 1
ATOM 2135 C C . ASP A 1 285 ? 26.031 -2.488 9.414 1 98.19 285 ASP A C 1
ATOM 2137 O O . ASP A 1 285 ? 26.203 -1.804 10.422 1 98.19 285 ASP A O 1
ATOM 2141 N N . GLU A 1 286 ? 26.484 -2.098 8.273 1 97.94 286 GLU A N 1
ATOM 2142 C CA . GLU A 1 286 ? 27.281 -0.893 8.062 1 97.94 286 GLU A CA 1
ATOM 2143 C C . GLU A 1 286 ? 26.391 0.341 7.938 1 97.94 286 GLU A C 1
ATOM 2145 O O . GLU A 1 286 ? 26.891 1.463 7.832 1 97.94 286 GLU A O 1
ATOM 2150 N N . GLY A 1 287 ? 25.094 0.133 7.883 1 97.31 287 GLY A N 1
ATOM 2151 C CA . GLY A 1 287 ? 24.188 1.249 7.73 1 97.31 287 GLY A CA 1
ATOM 2152 C C . GLY A 1 287 ? 24.172 1.826 6.328 1 97.31 287 GLY A C 1
ATOM 2153 O O . GLY A 1 287 ? 23.875 3.008 6.141 1 97.31 287 GLY A O 1
ATOM 2154 N N . ARG A 1 288 ? 24.5 1.068 5.34 1 97.81 288 ARG A N 1
ATOM 2155 C CA . ARG A 1 288 ? 24.609 1.526 3.961 1 97.81 288 ARG A CA 1
ATOM 2156 C C . ARG A 1 288 ? 23.375 1.141 3.154 1 97.81 288 ARG A C 1
ATOM 2158 O O . ARG A 1 288 ? 23.375 1.23 1.926 1 97.81 288 ARG A O 1
ATOM 2165 N N . LEU A 1 289 ? 22.422 0.665 3.812 1 98.5 289 LEU A N 1
ATOM 2166 C CA . LEU A 1 289 ? 21.125 0.324 3.236 1 98.5 289 LEU A CA 1
ATOM 2167 C C . LEU A 1 289 ? 19.984 0.715 4.18 1 98.5 289 LEU A C 1
ATOM 2169 O O . LEU A 1 289 ? 20.078 0.491 5.391 1 98.5 289 LEU A O 1
ATOM 2173 N N . GLY A 1 290 ? 18.953 1.276 3.639 1 98.31 290 GLY A N 1
ATOM 2174 C CA . GLY A 1 290 ? 17.844 1.755 4.441 1 98.31 290 GLY A CA 1
ATOM 2175 C C . GLY A 1 290 ? 16.969 0.635 4.996 1 98.31 290 GLY A C 1
ATOM 2176 O O . GLY A 1 290 ? 16.312 0.804 6.02 1 98.31 290 GLY A O 1
ATOM 2177 N N . GLY A 1 291 ? 16.922 -0.5 4.293 1 98.62 291 GLY A N 1
ATOM 2178 C CA . GLY A 1 291 ? 16.156 -1.652 4.73 1 98.62 291 GLY A CA 1
ATOM 2179 C C . GLY A 1 291 ? 15.914 -2.662 3.627 1 98.62 291 GLY A C 1
ATOM 2180 O O . GLY A 1 291 ? 16.328 -2.457 2.486 1 98.62 291 GLY A O 1
ATOM 2181 N N . ALA A 1 292 ? 15.258 -3.744 4.023 1 98.94 292 ALA A N 1
ATOM 2182 C CA . ALA A 1 292 ? 14.953 -4.789 3.051 1 98.94 292 ALA A CA 1
ATOM 2183 C C . ALA A 1 292 ? 13.656 -5.516 3.412 1 98.94 292 ALA A C 1
ATOM 2185 O O . ALA A 1 292 ? 13.367 -5.719 4.594 1 98.94 292 ALA A O 1
ATOM 2186 N N . ALA A 1 293 ? 12.906 -5.785 2.479 1 98.94 293 ALA A N 1
ATOM 2187 C CA . ALA A 1 293 ? 11.781 -6.707 2.58 1 98.94 293 ALA A CA 1
ATOM 2188 C C . ALA A 1 293 ? 12.031 -7.973 1.767 1 98.94 293 ALA A C 1
ATOM 2190 O O . ALA A 1 293 ? 12.164 -7.918 0.542 1 98.94 293 ALA A O 1
ATOM 2191 N N . LEU A 1 294 ? 12.086 -9.102 2.459 1 98.88 294 LEU A N 1
ATOM 2192 C CA . LEU A 1 294 ? 12.531 -10.352 1.85 1 98.88 294 LEU A CA 1
ATOM 2193 C C . LEU A 1 294 ? 11.445 -11.422 1.945 1 98.88 294 LEU A C 1
ATOM 2195 O O . LEU A 1 294 ? 11.258 -12.023 3.004 1 98.88 294 LEU A O 1
ATOM 2199 N N . ASP A 1 295 ? 10.797 -11.656 0.866 1 98.5 295 ASP A N 1
ATOM 2200 C CA . ASP A 1 295 ? 9.867 -12.773 0.787 1 98.5 295 ASP A CA 1
ATOM 2201 C C . ASP A 1 295 ? 10.602 -14.086 0.533 1 98.5 295 ASP A C 1
ATOM 2203 O O . ASP A 1 295 ? 10.109 -15.164 0.882 1 98.5 295 ASP A O 1
ATOM 2207 N N . VAL A 1 296 ? 11.773 -13.992 -0.108 1 97.5 296 VAL A N 1
ATOM 2208 C CA . VAL A 1 296 ? 12.648 -15.109 -0.425 1 97.5 296 VAL A CA 1
ATOM 2209 C C . VAL A 1 296 ? 14.078 -14.789 0.03 1 97.5 296 VAL A C 1
ATOM 2211 O O . VAL A 1 296 ? 14.469 -13.625 0.08 1 97.5 296 VAL A O 1
ATOM 2214 N N . VAL A 1 297 ? 14.781 -15.781 0.394 1 97.81 297 VAL A N 1
ATOM 2215 C CA . VAL A 1 297 ? 16.141 -15.625 0.907 1 97.81 297 VAL A CA 1
ATOM 2216 C C . VAL A 1 297 ? 17 -16.812 0.481 1 97.81 297 VAL A C 1
ATOM 2218 O O . VAL A 1 297 ? 16.484 -17.781 -0.087 1 97.81 297 VAL A O 1
ATOM 2221 N N . GLU A 1 298 ? 18.234 -16.688 0.751 1 96.81 298 GLU A N 1
ATOM 2222 C CA . GLU A 1 298 ? 19.172 -17.797 0.583 1 96.81 298 GLU A CA 1
ATOM 2223 C C . GLU A 1 298 ? 20.016 -18 1.843 1 96.81 298 GLU A C 1
ATOM 2225 O O . GLU A 1 298 ? 20.719 -17.094 2.279 1 96.81 298 GLU A O 1
ATOM 2230 N N . PRO A 1 299 ? 20.016 -19.203 2.398 1 96.81 299 PRO A N 1
ATOM 2231 C CA . PRO A 1 299 ? 19.188 -20.359 2.041 1 96.81 299 PRO A CA 1
ATOM 2232 C C . PRO A 1 299 ? 17.719 -20.172 2.416 1 96.81 299 PRO A C 1
ATOM 2234 O O . PRO A 1 299 ? 17.391 -19.281 3.201 1 96.81 299 PRO A O 1
ATOM 2237 N N . GLU A 1 300 ? 16.922 -20.969 1.884 1 95.88 300 GLU A N 1
ATOM 2238 C CA . GLU A 1 300 ? 15.5 -20.984 2.184 1 95.88 300 GLU A CA 1
ATOM 2239 C C . GLU A 1 300 ? 15.039 -22.375 2.592 1 95.88 300 GLU A C 1
ATOM 2241 O O . GLU A 1 300 ? 15.133 -23.328 1.806 1 95.88 300 GLU A O 1
ATOM 2246 N N . PRO A 1 301 ? 14.641 -22.547 3.727 1 96.31 301 PRO A N 1
ATOM 2247 C CA . PRO A 1 301 ? 14.289 -21.531 4.719 1 96.31 301 PRO A CA 1
ATOM 2248 C C . PRO A 1 301 ? 15.508 -20.875 5.355 1 96.31 301 PRO A C 1
ATOM 2250 O O . PRO A 1 301 ? 16.578 -21.484 5.43 1 96.31 301 PRO A O 1
ATOM 2253 N N . LEU A 1 302 ? 15.234 -19.672 5.77 1 97.75 302 LEU A N 1
ATOM 2254 C CA . LEU A 1 302 ? 16.266 -19 6.551 1 97.75 302 LEU A CA 1
ATOM 2255 C C . LEU A 1 302 ? 16.438 -19.656 7.91 1 97.75 302 LEU A C 1
ATOM 2257 O O . LEU A 1 302 ? 15.469 -19.891 8.633 1 97.75 302 LEU A O 1
ATOM 2261 N N . PRO A 1 303 ? 17.641 -20.016 8.266 1 97.31 303 PRO A N 1
ATOM 2262 C CA . PRO A 1 303 ? 17.828 -20.719 9.531 1 97.31 303 PRO A CA 1
ATOM 2263 C C . PRO A 1 303 ? 17.344 -19.922 10.734 1 97.31 303 PRO A C 1
ATOM 2265 O O . PRO A 1 303 ? 17.5 -18.688 10.766 1 97.31 303 PRO A O 1
ATOM 2268 N N . ALA A 1 304 ? 16.812 -20.656 11.664 1 96.25 304 ALA A N 1
ATOM 2269 C CA . ALA A 1 304 ? 16.344 -20.016 12.891 1 96.25 304 ALA A CA 1
ATOM 2270 C C . ALA A 1 304 ? 17.453 -19.219 13.555 1 96.25 304 ALA A C 1
ATOM 2272 O O . ALA A 1 304 ? 18.594 -19.672 13.617 1 96.25 304 ALA A O 1
ATOM 2273 N N . GLY A 1 305 ? 17.125 -17.969 13.992 1 96.69 305 GLY A N 1
ATOM 2274 C CA . GLY A 1 305 ? 18.078 -17.141 14.703 1 96.69 305 GLY A CA 1
ATOM 2275 C C . GLY A 1 305 ? 19.031 -16.406 13.781 1 96.69 305 GLY A C 1
ATOM 2276 O O . GLY A 1 305 ? 19.891 -15.656 14.242 1 96.69 305 GLY A O 1
ATOM 2277 N N . HIS A 1 306 ? 18.922 -16.688 12.5 1 97.88 306 HIS A N 1
ATOM 2278 C CA . HIS A 1 306 ? 19.766 -15.945 11.57 1 97.88 306 HIS A CA 1
ATOM 2279 C C . HIS A 1 306 ? 19.734 -14.445 11.867 1 97.88 306 HIS A C 1
ATOM 2281 O O . HIS A 1 306 ? 18.719 -13.914 12.289 1 97.88 306 HIS A O 1
ATOM 2287 N N . THR A 1 307 ? 20.719 -13.703 11.547 1 97.75 307 THR A N 1
ATOM 2288 C CA . THR A 1 307 ? 20.906 -12.32 11.961 1 97.75 307 THR A CA 1
ATOM 2289 C C . THR A 1 307 ? 19.969 -11.391 11.203 1 97.75 307 THR A C 1
ATOM 2291 O O . THR A 1 307 ? 19.781 -10.242 11.602 1 97.75 307 THR A O 1
ATOM 2294 N N . LEU A 1 308 ? 19.391 -11.867 10.125 1 98.31 308 LEU A N 1
ATOM 2295 C CA . LEU A 1 308 ? 18.406 -11.055 9.414 1 98.31 308 LEU A CA 1
ATOM 2296 C C . LEU A 1 308 ? 17.141 -10.898 10.242 1 98.31 308 LEU A C 1
ATOM 2298 O O . LEU A 1 308 ? 16.391 -9.93 10.07 1 98.31 308 LEU A O 1
ATOM 2302 N N . TYR A 1 309 ? 16.906 -11.883 11.078 1 97.88 309 TYR A N 1
ATOM 2303 C CA . TYR A 1 309 ? 15.758 -11.781 11.969 1 97.88 309 TYR A CA 1
ATOM 2304 C C . TYR A 1 309 ? 15.984 -10.703 13.023 1 97.88 309 TYR A C 1
ATOM 2306 O O . TYR A 1 309 ? 17.109 -10.492 13.484 1 97.88 309 TYR A O 1
ATOM 2314 N N . GLY A 1 310 ? 14.898 -10.039 13.375 1 95.94 310 GLY A N 1
ATOM 2315 C CA . GLY A 1 310 ? 14.945 -9.141 14.523 1 95.94 310 GLY A CA 1
ATOM 2316 C C . GLY A 1 310 ? 15.383 -7.738 14.172 1 95.94 310 GLY A C 1
ATOM 2317 O O . GLY A 1 310 ? 15.352 -6.836 15.016 1 95.94 310 GLY A O 1
ATOM 2318 N N . ARG A 1 311 ? 15.844 -7.574 12.961 1 96.88 311 ARG A N 1
ATOM 2319 C CA . ARG A 1 311 ? 16.234 -6.238 12.523 1 96.88 311 ARG A CA 1
ATOM 2320 C C . ARG A 1 311 ? 15.016 -5.348 12.32 1 96.88 311 ARG A C 1
ATOM 2322 O O . ARG A 1 311 ? 14.031 -5.762 11.711 1 96.88 311 ARG A O 1
ATOM 2329 N N . LYS A 1 312 ? 15.062 -4.129 12.742 1 94.94 312 LYS A N 1
ATOM 2330 C CA . LYS A 1 312 ? 13.945 -3.195 12.648 1 94.94 312 LYS A CA 1
ATOM 2331 C C . LYS A 1 312 ? 13.648 -2.83 11.195 1 94.94 312 LYS A C 1
ATOM 2333 O O . LYS A 1 312 ? 12.5 -2.568 10.836 1 94.94 312 LYS A O 1
ATOM 2338 N N . ASN A 1 313 ? 14.703 -2.807 10.375 1 97.5 313 ASN A N 1
ATOM 2339 C CA . ASN A 1 313 ? 14.539 -2.344 9 1 97.5 313 ASN A CA 1
ATOM 2340 C C . ASN A 1 313 ? 14.547 -3.506 8.016 1 97.5 313 ASN A C 1
ATOM 2342 O O . ASN A 1 313 ? 14.852 -3.318 6.836 1 97.5 313 ASN A O 1
ATOM 2346 N N . VAL A 1 314 ? 14.281 -4.746 8.5 1 98.75 314 VAL A N 1
ATOM 2347 C CA . VAL A 1 314 ? 14.164 -5.906 7.621 1 98.75 314 VAL A CA 1
ATOM 2348 C C . VAL A 1 314 ? 12.828 -6.613 7.871 1 98.75 314 VAL A C 1
ATOM 2350 O O . VAL A 1 314 ? 12.516 -6.973 9.008 1 98.75 314 VAL A O 1
ATOM 2353 N N . ILE A 1 315 ? 12.047 -6.742 6.91 1 98.81 315 ILE A N 1
ATOM 2354 C CA . ILE A 1 315 ? 10.789 -7.473 6.949 1 98.81 315 ILE A CA 1
ATOM 2355 C C . ILE A 1 315 ? 10.945 -8.812 6.238 1 98.81 315 ILE A C 1
ATOM 2357 O O . ILE A 1 315 ? 11.422 -8.867 5.102 1 98.81 315 ILE A O 1
ATOM 2361 N N . ILE A 1 316 ? 10.625 -9.875 6.84 1 98.5 316 ILE A N 1
ATOM 2362 C CA . ILE A 1 316 ? 10.703 -11.211 6.262 1 98.5 316 ILE A CA 1
ATOM 2363 C C . ILE A 1 316 ? 9.305 -11.82 6.176 1 98.5 316 ILE A C 1
ATOM 2365 O O . ILE A 1 316 ? 8.609 -11.93 7.184 1 98.5 316 ILE A O 1
ATOM 2369 N N . THR A 1 317 ? 8.859 -12.117 4.98 1 97.75 317 THR A N 1
ATOM 2370 C CA . THR A 1 317 ? 7.613 -12.828 4.707 1 97.75 317 THR A CA 1
ATOM 2371 C C . THR A 1 317 ? 7.891 -14.141 3.982 1 97.75 317 THR A C 1
ATOM 2373 O O . THR A 1 317 ? 8.055 -14.156 2.762 1 97.75 317 THR A O 1
ATOM 2376 N N . PRO A 1 318 ? 8.008 -15.227 4.641 1 96.62 318 PRO A N 1
ATOM 2377 C CA . PRO A 1 318 ? 8.594 -16.516 4.27 1 96.62 318 PRO A CA 1
ATOM 2378 C C . PRO A 1 318 ? 7.941 -17.125 3.031 1 96.62 318 PRO A C 1
ATOM 2380 O O . PRO A 1 318 ? 7.355 -18.219 3.109 1 96.62 318 PRO A O 1
ATOM 2383 N N . HIS A 1 319 ? 8.18 -16.469 1.879 1 95.5 319 HIS A N 1
ATOM 2384 C CA . HIS A 1 319 ? 7.742 -16.953 0.575 1 95.5 319 HIS A CA 1
ATOM 2385 C C . HIS A 1 319 ? 6.227 -17.109 0.527 1 95.5 319 HIS A C 1
ATOM 2387 O O . HIS A 1 319 ? 5.715 -18.109 0.042 1 95.5 319 HIS A O 1
ATOM 2393 N N . MET A 1 320 ? 5.512 -16.094 1.037 1 96.12 320 MET A N 1
ATOM 2394 C CA . MET A 1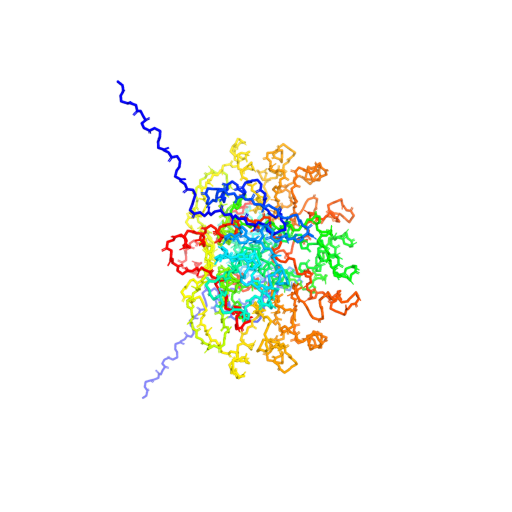 320 ? 4.062 -16.203 1.182 1 96.12 320 MET A CA 1
ATOM 2395 C C . MET A 1 320 ? 3.357 -15.094 0.41 1 96.12 320 MET A C 1
ATOM 2397 O O . MET A 1 320 ? 2.129 -15 0.43 1 96.12 320 MET A O 1
ATOM 2401 N N . SER A 1 321 ? 4.062 -14.266 -0.304 1 97.19 321 SER A N 1
ATOM 2402 C CA . SER A 1 321 ? 3.506 -13.094 -0.972 1 97.19 321 SER A CA 1
ATOM 2403 C C . SER A 1 321 ? 2.51 -13.492 -2.055 1 97.19 321 SER A C 1
ATOM 2405 O O . SER A 1 321 ? 1.714 -12.664 -2.508 1 97.19 321 SER A O 1
ATOM 2407 N N . GLY A 1 322 ? 2.553 -14.727 -2.484 1 95.56 322 GLY A N 1
ATOM 2408 C CA . GLY A 1 322 ? 1.699 -15.172 -3.574 1 95.56 322 GLY A CA 1
ATOM 2409 C C . GLY A 1 322 ? 0.523 -16 -3.107 1 95.56 322 GLY A C 1
ATOM 2410 O O . GLY A 1 322 ? -0.234 -16.531 -3.926 1 95.56 322 GLY A O 1
ATOM 2411 N N . ARG A 1 323 ? 0.262 -16.141 -1.818 1 94.81 323 ARG A N 1
ATOM 2412 C CA . ARG A 1 323 ? -0.725 -17.047 -1.265 1 94.81 323 ARG A CA 1
ATOM 2413 C C . ARG A 1 323 ? -2.117 -16.438 -1.271 1 94.81 323 ARG A C 1
ATOM 2415 O O . ARG A 1 323 ? -2.768 -16.344 -0.227 1 94.81 323 ARG A O 1
ATOM 2422 N N . THR A 1 324 ? -2.584 -16.125 -2.414 1 95.5 324 THR A N 1
ATOM 2423 C CA . THR A 1 324 ? -3.877 -15.477 -2.578 1 95.5 324 THR A CA 1
ATOM 2424 C C . THR A 1 324 ? -5.008 -16.5 -2.557 1 95.5 324 THR A C 1
ATOM 2426 O O . THR A 1 324 ? -4.848 -17.625 -3.033 1 95.5 324 THR A O 1
ATOM 2429 N N . GLU A 1 325 ? -6.148 -16.031 -2.074 1 93.31 325 GLU A N 1
ATOM 2430 C CA . GLU A 1 325 ? -7.367 -16.828 -2.125 1 93.31 325 GLU A CA 1
ATOM 2431 C C . GLU A 1 325 ? -7.859 -17 -3.561 1 93.31 325 GLU A C 1
ATOM 2433 O O . GLU A 1 325 ? -8.695 -17.859 -3.84 1 93.31 325 GLU A O 1
ATOM 2438 N N . ARG A 1 326 ? -7.289 -16.25 -4.488 1 93.5 326 ARG A N 1
ATOM 2439 C CA . ARG A 1 326 ? -7.75 -16.25 -5.875 1 93.5 326 ARG A CA 1
ATOM 2440 C C . ARG A 1 326 ? -6.832 -17.078 -6.762 1 93.5 326 ARG A C 1
ATOM 2442 O O . ARG A 1 326 ? -6.957 -17.062 -7.988 1 93.5 326 ARG A O 1
ATOM 2449 N N . TYR A 1 327 ? -5.938 -17.828 -6.18 1 93.69 327 TYR A N 1
ATOM 2450 C CA . TYR A 1 327 ? -4.914 -18.531 -6.941 1 93.69 327 TYR A CA 1
ATOM 2451 C C . TYR A 1 327 ? -5.547 -19.406 -8.016 1 93.69 327 TYR A C 1
ATOM 2453 O O . TYR A 1 327 ? -5.234 -19.281 -9.203 1 93.69 327 TYR A O 1
ATOM 2461 N N . ASN A 1 328 ? -6.492 -20.234 -7.629 1 93 328 ASN A N 1
ATOM 2462 C CA . ASN A 1 328 ? -7.082 -21.188 -8.562 1 93 328 ASN A CA 1
ATOM 2463 C C . ASN A 1 328 ? -7.98 -20.5 -9.578 1 93 328 ASN A C 1
ATOM 2465 O O . ASN A 1 328 ? -8.086 -20.938 -10.727 1 93 328 ASN A O 1
ATOM 2469 N N . ASP A 1 329 ? -8.578 -19.359 -9.156 1 94 329 ASP A N 1
ATOM 2470 C CA . ASP A 1 329 ? -9.367 -18.594 -10.109 1 94 329 ASP A CA 1
ATOM 2471 C C . ASP A 1 329 ? -8.516 -18.156 -11.305 1 94 329 ASP A C 1
ATOM 2473 O O . ASP A 1 329 ? -8.906 -18.359 -12.453 1 94 329 ASP A O 1
ATOM 2477 N N . ILE A 1 330 ? -7.352 -17.672 -10.977 1 94.06 330 ILE A N 1
ATOM 2478 C CA . ILE A 1 330 ? -6.488 -17.141 -12.016 1 94.06 330 ILE A CA 1
ATOM 2479 C C . ILE A 1 330 ? -5.836 -18.281 -12.789 1 94.06 330 ILE A C 1
ATOM 2481 O O . ILE A 1 330 ? -5.711 -18.219 -14.016 1 94.06 330 ILE A O 1
ATOM 2485 N N . ALA A 1 331 ? -5.449 -19.281 -12.078 1 94.44 331 ALA A N 1
ATOM 2486 C CA . ALA A 1 331 ? -4.848 -20.453 -12.734 1 94.44 331 ALA A CA 1
ATOM 2487 C C . ALA A 1 331 ? -5.812 -21.062 -13.742 1 94.44 331 ALA A C 1
ATOM 2489 O O . ALA A 1 331 ? -5.414 -21.422 -14.852 1 94.44 331 ALA A O 1
ATOM 2490 N N . VAL A 1 332 ? -7.07 -21.156 -13.398 1 95.5 332 VAL A N 1
ATOM 2491 C CA . VAL A 1 332 ? -8.078 -21.75 -14.281 1 95.5 332 VAL A CA 1
ATOM 2492 C C . VAL A 1 332 ? -8.352 -20.797 -15.445 1 95.5 332 VAL A C 1
ATOM 2494 O O . VAL A 1 332 ? -8.578 -21.25 -16.578 1 95.5 332 VAL A O 1
ATOM 2497 N N . ASP A 1 333 ? -8.289 -19.5 -15.18 1 96.06 333 ASP A N 1
ATOM 2498 C CA . ASP A 1 333 ? -8.391 -18.547 -16.281 1 96.06 333 ASP A CA 1
ATOM 2499 C C . ASP A 1 333 ? -7.309 -18.797 -17.328 1 96.06 333 ASP A C 1
ATOM 2501 O O . ASP A 1 333 ? -7.594 -18.844 -18.531 1 96.06 333 ASP A O 1
ATOM 2505 N N . ILE A 1 334 ? -6.109 -18.938 -16.891 1 96.5 334 ILE A N 1
ATOM 2506 C CA . ILE A 1 334 ? -4.973 -19.188 -17.781 1 96.5 334 ILE A CA 1
ATOM 2507 C C . ILE A 1 334 ? -5.164 -20.516 -18.516 1 96.5 334 ILE A C 1
ATOM 2509 O O . ILE A 1 334 ? -4.98 -20.594 -19.719 1 96.5 334 ILE A O 1
ATOM 2513 N N . PHE A 1 335 ? -5.641 -21.516 -17.75 1 96.69 335 PHE A N 1
ATOM 2514 C CA . PHE A 1 335 ? -5.844 -22.859 -18.297 1 96.69 335 PHE A CA 1
ATOM 2515 C C . PHE A 1 335 ? -6.918 -22.828 -19.391 1 96.69 335 PHE A C 1
ATOM 2517 O O . PHE A 1 335 ? -6.707 -23.328 -20.484 1 96.69 335 PHE A O 1
ATOM 2524 N N . THR A 1 336 ? -7.996 -22.172 -19.078 1 96.88 336 THR A N 1
ATOM 2525 C CA . THR A 1 336 ? -9.102 -22.141 -20.031 1 96.88 336 THR A CA 1
ATOM 2526 C C . THR A 1 336 ? -8.711 -21.359 -21.281 1 96.88 336 THR A C 1
ATOM 2528 O O . THR A 1 336 ? -9.086 -21.734 -22.391 1 96.88 336 THR A O 1
ATOM 2531 N N . GLU A 1 337 ? -7.969 -20.328 -21.094 1 97.31 337 GLU A N 1
ATOM 2532 C CA . GLU A 1 337 ? -7.473 -19.594 -22.25 1 97.31 337 GLU A CA 1
ATOM 2533 C C . GLU A 1 337 ? -6.59 -20.484 -23.125 1 97.31 337 GLU A C 1
ATOM 2535 O O . GLU A 1 337 ? -6.727 -20.484 -24.359 1 97.31 337 GLU A O 1
ATOM 2540 N N . ASN A 1 338 ? -5.719 -21.234 -22.531 1 98.06 338 ASN A N 1
ATOM 2541 C CA . ASN A 1 338 ? -4.828 -22.109 -23.281 1 98.06 338 ASN A CA 1
ATOM 2542 C C . ASN A 1 338 ? -5.594 -23.25 -23.938 1 98.06 338 ASN A C 1
ATOM 2544 O O . ASN A 1 338 ? -5.23 -23.703 -25.016 1 98.06 338 ASN A O 1
ATOM 2548 N N . LEU A 1 339 ? -6.684 -23.719 -23.281 1 97.81 339 LEU A N 1
ATOM 2549 C CA . LEU A 1 339 ? -7.523 -24.734 -23.906 1 97.81 339 LEU A CA 1
ATOM 2550 C C . LEU A 1 339 ? -8.195 -24.203 -25.156 1 97.81 339 LEU A C 1
ATOM 2552 O O . LEU A 1 339 ? -8.266 -24.906 -26.172 1 97.81 339 LEU A O 1
ATOM 2556 N N . GLU A 1 340 ? -8.664 -23 -25.062 1 97.75 340 GLU A N 1
ATOM 2557 C CA . GLU A 1 340 ? -9.273 -22.375 -26.234 1 97.75 340 GLU A CA 1
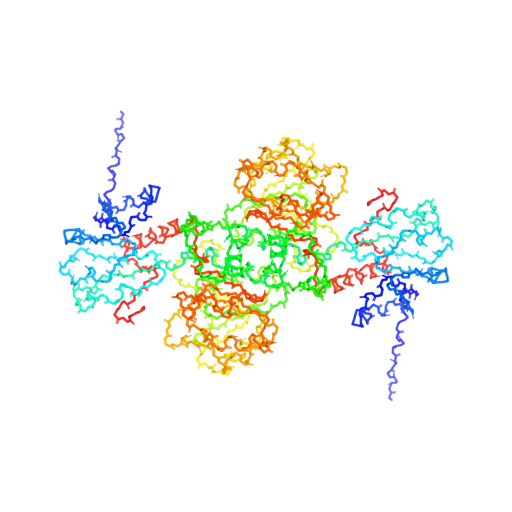ATOM 2558 C C . GLU A 1 340 ? -8.266 -22.219 -27.359 1 97.75 340 GLU A C 1
ATOM 2560 O O . GLU A 1 340 ? -8.586 -22.484 -28.531 1 97.75 340 GLU A O 1
ATOM 2565 N N . ARG A 1 341 ? -7.113 -21.828 -27.031 1 97.69 341 ARG A N 1
ATOM 2566 C CA . ARG A 1 341 ? -6.055 -21.672 -28.031 1 97.69 341 ARG A CA 1
ATOM 2567 C C . ARG A 1 341 ? -5.648 -23.016 -28.609 1 97.69 341 ARG A C 1
ATOM 2569 O O . ARG A 1 341 ? -5.465 -23.141 -29.828 1 97.69 341 ARG A O 1
ATOM 2576 N N . LEU A 1 342 ? -5.527 -23.969 -27.75 1 97.5 342 LEU A N 1
ATOM 2577 C CA . LEU A 1 342 ? -5.184 -25.328 -28.188 1 97.5 342 LEU A CA 1
ATOM 2578 C C . LEU A 1 342 ? -6.23 -25.859 -29.156 1 97.5 342 LEU A C 1
ATOM 2580 O O . LEU A 1 342 ? -5.887 -26.438 -30.188 1 97.5 342 LEU A O 1
ATOM 2584 N N . LYS A 1 343 ? -7.418 -25.641 -28.812 1 96 343 LYS A N 1
ATOM 2585 C CA . LYS A 1 343 ? -8.539 -26.062 -29.641 1 96 343 LYS A CA 1
ATOM 2586 C C . LYS A 1 343 ? -8.461 -25.422 -31.031 1 96 343 LYS A C 1
ATOM 2588 O O . LYS A 1 343 ? -8.766 -26.078 -32.031 1 96 343 LYS A O 1
ATOM 2593 N N . LYS A 1 344 ? -7.988 -24.219 -31.109 1 96.75 344 LYS A N 1
ATOM 2594 C CA . LYS A 1 344 ? -7.965 -23.453 -32.344 1 96.75 344 LYS A CA 1
ATOM 2595 C C . LYS A 1 344 ? -6.633 -23.609 -33.062 1 96.75 344 LYS A C 1
ATOM 2597 O O . LYS A 1 344 ? -6.43 -23.031 -34.156 1 96.75 344 LYS A O 1
ATOM 2602 N N . GLY A 1 345 ? -5.727 -24.281 -32.406 1 95.56 345 GLY A N 1
ATOM 2603 C CA . GLY A 1 345 ? -4.414 -24.469 -33 1 95.56 345 GLY A CA 1
ATOM 2604 C C . GLY A 1 345 ? -3.553 -23.219 -32.938 1 95.56 345 GLY A C 1
ATOM 2605 O O . GLY A 1 345 ? -2.707 -22.984 -33.812 1 95.56 345 GLY A O 1
ATOM 2606 N N . GLN A 1 346 ? -3.865 -22.391 -32.031 1 96.38 346 GLN A N 1
ATOM 2607 C CA . GLN A 1 346 ? -3.105 -21.172 -31.812 1 96.38 346 GLN A CA 1
ATOM 2608 C C . GLN A 1 346 ? -1.949 -21.391 -30.844 1 96.38 346 GLN A C 1
ATOM 2610 O O . GLN A 1 346 ? -1.929 -22.391 -30.109 1 96.38 346 GLN A O 1
ATOM 2615 N N . GLU A 1 347 ? -1.045 -20.484 -30.906 1 95.81 347 GLU A N 1
ATOM 2616 C CA . GLU A 1 347 ? 0.062 -20.547 -29.969 1 95.81 347 GLU A CA 1
ATOM 2617 C C . GLU A 1 347 ? -0.43 -20.391 -28.531 1 95.81 347 GLU A C 1
ATOM 2619 O O . GLU A 1 347 ? -1.267 -19.531 -28.25 1 95.81 347 GLU A O 1
ATOM 2624 N N . LEU A 1 348 ? 0.058 -21.219 -27.672 1 97.19 348 LEU A N 1
ATOM 2625 C CA . LEU A 1 348 ? -0.341 -21.172 -26.266 1 97.19 348 LEU A CA 1
ATOM 2626 C C . LEU A 1 348 ? 0.365 -20.031 -25.547 1 97.19 348 LEU A C 1
ATOM 2628 O O . LEU A 1 348 ? 1.38 -19.516 -26.016 1 97.19 348 LEU A O 1
ATOM 2632 N N . LEU A 1 349 ? -0.201 -19.672 -24.469 1 95.62 349 LEU A N 1
ATOM 2633 C CA . LEU A 1 349 ? 0.425 -18.688 -23.594 1 95.62 349 LEU A CA 1
ATOM 2634 C C . LEU A 1 349 ? 1.391 -19.375 -22.625 1 95.62 349 LEU A C 1
ATOM 2636 O O . LEU A 1 349 ? 1.176 -20.516 -22.219 1 95.62 349 LEU A O 1
ATOM 2640 N N . ASN A 1 350 ? 2.477 -18.641 -22.25 1 94.31 350 ASN A N 1
ATOM 2641 C CA . ASN A 1 350 ? 3.385 -19.031 -21.172 1 94.31 350 ASN A CA 1
ATOM 2642 C C . ASN A 1 350 ? 4.086 -20.359 -21.484 1 94.31 350 ASN A C 1
ATOM 2644 O O . ASN A 1 350 ? 4.273 -21.188 -20.594 1 94.31 350 ASN A O 1
ATOM 2648 N N . THR A 1 351 ? 4.348 -20.578 -22.703 1 93.88 351 THR A N 1
ATOM 2649 C CA . THR A 1 351 ? 4.969 -21.828 -23.109 1 93.88 351 THR A CA 1
ATOM 2650 C C . THR A 1 351 ? 6.434 -21.875 -22.688 1 93.88 351 THR A C 1
ATOM 2652 O O . THR A 1 351 ? 7.078 -20.828 -22.562 1 93.88 351 THR A O 1
ATOM 2655 N N . VAL A 1 352 ? 6.883 -23.047 -22.328 1 89.88 352 VAL A N 1
ATOM 2656 C CA . VAL A 1 352 ? 8.289 -23.281 -22.016 1 89.88 352 VAL A CA 1
ATOM 2657 C C . VAL A 1 352 ? 8.844 -24.359 -22.953 1 89.88 352 VAL A C 1
ATOM 2659 O O . VAL A 1 352 ? 8.109 -25.234 -23.422 1 89.88 352 VAL A O 1
ATOM 2662 N N . ASP A 1 353 ? 10.062 -24.156 -23.312 1 85.25 353 ASP A N 1
ATOM 2663 C CA . ASP A 1 353 ? 10.766 -25.203 -24.062 1 85.25 353 ASP A CA 1
ATOM 2664 C C . ASP A 1 353 ? 11.562 -26.109 -23.109 1 85.25 353 ASP A C 1
ATOM 2666 O O . ASP A 1 353 ? 12.688 -25.781 -22.734 1 85.25 353 ASP A O 1
ATOM 2670 N N . PRO A 1 354 ? 10.953 -27.172 -22.766 1 83.12 354 PRO A N 1
ATOM 2671 C CA . PRO A 1 354 ? 11.594 -28.047 -21.766 1 83.12 354 PRO A CA 1
ATOM 2672 C C . PRO A 1 354 ? 12.961 -28.562 -22.219 1 83.12 354 PRO A C 1
ATOM 2674 O O . PRO A 1 354 ? 13.781 -28.953 -21.391 1 83.12 354 PRO A O 1
ATOM 2677 N N . ARG A 1 355 ? 13.25 -28.641 -23.469 1 76.12 355 ARG A N 1
ATOM 2678 C CA . ARG A 1 355 ? 14.531 -29.094 -23.984 1 76.12 355 ARG A CA 1
ATOM 2679 C C . ARG A 1 355 ? 15.617 -28.062 -23.75 1 76.12 355 ARG A C 1
ATOM 2681 O O . ARG A 1 355 ? 16.812 -28.391 -23.734 1 76.12 355 ARG A O 1
ATOM 2688 N N . ARG A 1 356 ? 15.133 -26.844 -23.484 1 67.25 356 ARG A N 1
ATOM 2689 C CA . ARG A 1 356 ? 16.078 -25.766 -23.203 1 67.25 356 ARG A CA 1
ATOM 2690 C C . ARG A 1 356 ? 16.109 -25.438 -21.703 1 67.25 356 ARG A C 1
ATOM 2692 O O . ARG A 1 356 ? 16.891 -24.609 -21.266 1 67.25 356 ARG A O 1
ATOM 2699 N N . GLY A 1 357 ? 15.32 -26.172 -20.922 1 61.47 357 GLY A N 1
ATOM 2700 C CA . GLY A 1 357 ? 15.289 -26.016 -19.484 1 61.47 357 GLY A CA 1
ATOM 2701 C C . GLY A 1 357 ? 14.453 -24.828 -19.031 1 61.47 357 GLY A C 1
ATOM 2702 O O . GLY A 1 357 ? 14.477 -24.453 -17.859 1 61.47 357 GLY A O 1
ATOM 2703 N N . TYR A 1 358 ? 13.984 -23.953 -19.844 1 56.62 358 TYR A N 1
ATOM 2704 C CA . TYR A 1 358 ? 13.141 -22.812 -19.469 1 56.62 358 TYR A CA 1
ATOM 2705 C C . TYR A 1 358 ? 12.195 -22.438 -20.594 1 56.62 358 TYR A C 1
ATOM 2707 O O . TYR A 1 358 ? 12.461 -22.734 -21.766 1 56.62 358 TYR A O 1
ATOM 2715 N N . MET B 1 1 ? 27.531 52.719 -22.938 1 30.92 1 MET B N 1
ATOM 2716 C CA . MET B 1 1 ? 27.141 51.5 -22.219 1 30.92 1 MET B CA 1
ATOM 2717 C C . MET B 1 1 ? 25.875 51.75 -21.406 1 30.92 1 MET B C 1
ATOM 2719 O O . MET B 1 1 ? 25.812 52.656 -20.594 1 30.92 1 MET B O 1
ATOM 2723 N N . PRO B 1 2 ? 24.688 51.406 -21.906 1 40.31 2 PRO B N 1
ATOM 2724 C CA . PRO B 1 2 ? 23.453 51.656 -21.156 1 40.31 2 PRO B CA 1
ATOM 2725 C C . PRO B 1 2 ? 23.453 51 -19.781 1 40.31 2 PRO B C 1
ATOM 2727 O O . PRO B 1 2 ? 24.109 50 -19.578 1 40.31 2 PRO B O 1
ATOM 2730 N N . GLY B 1 3 ? 23.562 51.75 -18.703 1 36.53 3 GLY B N 1
ATOM 2731 C CA . GLY B 1 3 ? 23.484 51.281 -17.328 1 36.53 3 GLY B CA 1
ATOM 2732 C C . GLY B 1 3 ? 22.359 50.281 -17.109 1 36.53 3 GLY B C 1
ATOM 2733 O O . GLY B 1 3 ? 21.25 50.469 -17.609 1 36.53 3 GLY B O 1
ATOM 2734 N N . SER B 1 4 ? 22.734 49 -17.062 1 40 4 SER B N 1
ATOM 2735 C CA . SER B 1 4 ? 21.828 47.969 -16.562 1 40 4 SER B CA 1
ATOM 2736 C C . SER B 1 4 ? 21.031 48.438 -15.367 1 40 4 SER B C 1
ATOM 2738 O O . SER B 1 4 ? 21.609 48.844 -14.344 1 40 4 SER B O 1
ATOM 2740 N N . ALA B 1 5 ? 20 49.156 -15.648 1 44.25 5 ALA B N 1
ATOM 2741 C CA . ALA B 1 5 ? 19.078 49.5 -14.57 1 44.25 5 ALA B CA 1
ATOM 2742 C C . ALA B 1 5 ? 18.922 48.344 -13.586 1 44.25 5 ALA B C 1
ATOM 2744 O O . ALA B 1 5 ? 18.5 47.25 -13.961 1 44.25 5 ALA B O 1
ATOM 2745 N N . MET B 1 6 ? 19.781 48.188 -12.602 1 43 6 MET B N 1
ATOM 2746 C CA . MET B 1 6 ? 19.547 47.281 -11.469 1 43 6 MET B CA 1
ATOM 2747 C C . MET B 1 6 ? 18.078 47.344 -11.047 1 43 6 MET B C 1
ATOM 2749 O O . MET B 1 6 ? 17.547 48.406 -10.719 1 43 6 MET B O 1
ATOM 2753 N N . SER B 1 7 ? 17.203 46.562 -11.578 1 45 7 SER B N 1
ATOM 2754 C CA . SER B 1 7 ? 15.82 46.438 -11.117 1 45 7 SER B CA 1
ATOM 2755 C C . SER B 1 7 ? 15.734 46.469 -9.594 1 45 7 SER B C 1
ATOM 2757 O O . SER B 1 7 ? 16.484 45.781 -8.906 1 45 7 SER B O 1
ATOM 2759 N N . THR B 1 8 ? 15.508 47.531 -8.961 1 47.38 8 THR B N 1
ATOM 2760 C CA . THR B 1 8 ? 15.273 47.625 -7.523 1 47.38 8 THR B CA 1
ATOM 2761 C C . THR B 1 8 ? 14.477 46.406 -7.023 1 47.38 8 THR B C 1
ATOM 2763 O O . THR B 1 8 ? 13.445 46.062 -7.594 1 47.38 8 THR B O 1
ATOM 2766 N N . PRO B 1 9 ? 15.125 45.562 -6.234 1 60.69 9 PRO B N 1
ATOM 2767 C CA . PRO B 1 9 ? 14.359 44.438 -5.734 1 60.69 9 PRO B CA 1
ATOM 2768 C C . PRO B 1 9 ? 12.969 44.812 -5.246 1 60.69 9 PRO B C 1
ATOM 2770 O O . PRO B 1 9 ? 12.812 45.844 -4.57 1 60.69 9 PRO B O 1
ATOM 2773 N N . ALA B 1 10 ? 11.984 44.438 -5.84 1 67.44 10 ALA B N 1
ATOM 2774 C CA . ALA B 1 10 ? 10.586 44.75 -5.559 1 67.44 10 ALA B CA 1
ATOM 2775 C C . ALA B 1 10 ? 10.273 44.594 -4.074 1 67.44 10 ALA B C 1
ATOM 2777 O O . ALA B 1 10 ? 10.742 43.625 -3.439 1 67.44 10 ALA B O 1
ATOM 2778 N N . ARG B 1 11 ? 9.859 45.594 -3.451 1 86.75 11 ARG B N 1
ATOM 2779 C CA . ARG B 1 11 ? 9.422 45.594 -2.059 1 86.75 11 ARG B CA 1
ATOM 2780 C C . ARG B 1 11 ? 8.508 44.406 -1.778 1 86.75 11 ARG B C 1
ATOM 2782 O O . ARG B 1 11 ? 7.602 44.125 -2.564 1 86.75 11 ARG B O 1
ATOM 2789 N N . PRO B 1 12 ? 8.789 43.719 -0.635 1 92.19 12 PRO B N 1
ATOM 2790 C CA . PRO B 1 12 ? 7.91 42.594 -0.303 1 92.19 12 PRO B CA 1
ATOM 2791 C C . PRO B 1 12 ? 6.457 43 -0.089 1 92.19 12 PRO B C 1
ATOM 2793 O O . PRO B 1 12 ? 6.199 44.125 0.383 1 92.19 12 PRO B O 1
ATOM 2796 N N . PRO B 1 13 ? 5.621 42.219 -0.486 1 94.62 13 PRO B N 1
ATOM 2797 C CA . PRO B 1 13 ? 4.203 42.562 -0.434 1 94.62 13 PRO B CA 1
ATOM 2798 C C . PRO B 1 13 ? 3.674 42.688 0.994 1 94.62 13 PRO B C 1
ATOM 2800 O O . PRO B 1 13 ? 2.662 43.344 1.231 1 94.62 13 PRO B O 1
ATOM 2803 N N . PHE B 1 14 ? 4.375 42.062 1.943 1 96.62 14 PHE B N 1
ATOM 2804 C CA . PHE B 1 14 ? 3.869 42.062 3.311 1 96.62 14 PHE B CA 1
ATOM 2805 C C . PHE B 1 14 ? 4.93 42.594 4.273 1 96.62 14 PHE B C 1
ATOM 2807 O O . PHE B 1 14 ? 6.129 42.531 3.984 1 96.62 14 PHE B O 1
ATOM 2814 N N . GLY B 1 15 ? 4.445 43.125 5.367 1 95.88 15 GLY B N 1
ATOM 2815 C CA . GLY B 1 15 ? 5.352 43.719 6.344 1 95.88 15 GLY B CA 1
ATOM 2816 C C . GLY B 1 15 ? 6.055 42.688 7.207 1 95.88 15 GLY B C 1
ATOM 2817 O O . GLY B 1 15 ? 7.219 42.344 6.969 1 95.88 15 GLY B O 1
ATOM 2818 N N . HIS B 1 16 ? 5.312 42.094 8.195 1 96.44 16 HIS B N 1
ATOM 2819 C CA . HIS B 1 16 ? 5.961 41.281 9.195 1 96.44 16 HIS B CA 1
ATOM 2820 C C . HIS B 1 16 ? 5.254 39.906 9.32 1 96.44 16 HIS B C 1
ATOM 2822 O O . HIS B 1 16 ? 4.035 39.875 9.477 1 96.44 16 HIS B O 1
ATOM 2828 N N . LEU B 1 17 ? 6.094 38.906 9.227 1 95.31 17 LEU B N 1
ATOM 2829 C CA . LEU B 1 17 ? 5.645 37.531 9.484 1 95.31 17 LEU B CA 1
ATOM 2830 C C . LEU B 1 17 ? 6.082 37.062 10.875 1 95.31 17 LEU B C 1
ATOM 2832 O O . LEU B 1 17 ? 7.254 37.219 11.234 1 95.31 17 LEU B O 1
ATOM 2836 N N . LEU B 1 18 ? 5.102 36.594 11.594 1 93.56 18 LEU B N 1
ATOM 2837 C CA . LEU B 1 18 ? 5.398 35.938 12.859 1 93.56 18 LEU B CA 1
ATOM 2838 C C . LEU B 1 18 ? 5.246 34.406 12.727 1 93.56 18 LEU B C 1
ATOM 2840 O O . LEU B 1 18 ? 4.148 33.938 12.469 1 93.56 18 LEU B O 1
ATOM 2844 N N . VAL B 1 19 ? 6.355 33.688 12.852 1 91.38 19 VAL B N 1
ATOM 2845 C CA . VAL B 1 19 ? 6.336 32.25 12.805 1 91.38 19 VAL B CA 1
ATOM 2846 C C . VAL B 1 19 ? 6.301 31.672 14.219 1 91.38 19 VAL B C 1
ATOM 2848 O O . VAL B 1 19 ? 7.266 31.812 14.977 1 91.38 19 VAL B O 1
ATOM 2851 N N . VAL B 1 20 ? 5.184 30.953 14.359 1 84.81 20 VAL B N 1
ATOM 2852 C CA . VAL B 1 20 ? 4.984 30.469 15.719 1 84.81 20 VAL B CA 1
ATOM 2853 C C . VAL B 1 20 ? 5.355 28.984 15.797 1 84.81 20 VAL B C 1
ATOM 2855 O O . VAL B 1 20 ? 4.777 28.156 15.086 1 84.81 20 VAL B O 1
ATOM 2858 N N . ASN B 1 21 ? 6.285 28.547 16.656 1 76.06 21 ASN B N 1
ATOM 2859 C CA . ASN B 1 21 ? 6.746 27.203 17 1 76.06 21 ASN B CA 1
ATOM 2860 C C . ASN B 1 21 ? 8.055 26.859 16.297 1 76.06 21 ASN B C 1
ATOM 2862 O O . ASN B 1 21 ? 8.602 25.766 16.5 1 76.06 21 ASN B O 1
ATOM 2866 N N . GLY B 1 22 ? 8.648 27.781 15.555 1 69.88 22 GLY B N 1
ATOM 2867 C CA . GLY B 1 22 ? 9.984 27.625 15 1 69.88 22 GLY B CA 1
ATOM 2868 C C . GLY B 1 22 ? 10.086 26.484 14 1 69.88 22 GLY B C 1
ATOM 2869 O O . GLY B 1 22 ? 11.156 25.906 13.82 1 69.88 22 GLY B O 1
ATOM 2870 N N . LEU B 1 23 ? 9.117 26.141 13.336 1 72.12 23 LEU B N 1
ATOM 2871 C CA . LEU B 1 23 ? 9.086 24.922 12.531 1 72.12 23 LEU B CA 1
ATOM 2872 C C . LEU B 1 23 ? 9.539 25.219 11.102 1 72.12 23 LEU B C 1
ATOM 2874 O O . LEU B 1 23 ? 9.453 24.344 10.234 1 72.12 23 LEU B O 1
ATOM 2878 N N . LEU B 1 24 ? 10.141 26.297 10.836 1 82.25 24 LEU B N 1
ATOM 2879 C CA . LEU B 1 24 ? 10.57 26.562 9.469 1 82.25 24 LEU B CA 1
ATOM 2880 C C . LEU B 1 24 ? 12.086 26.406 9.336 1 82.25 24 LEU B C 1
ATOM 2882 O O . LEU B 1 24 ? 12.852 27.141 9.953 1 82.25 24 LEU B O 1
ATOM 2886 N N . ASP B 1 25 ? 12.422 25.422 8.602 1 82.69 25 ASP B N 1
ATOM 2887 C CA . ASP B 1 25 ? 13.852 25.266 8.367 1 82.69 25 ASP B CA 1
ATOM 2888 C C . ASP B 1 25 ? 14.352 26.25 7.32 1 82.69 25 ASP B C 1
ATOM 2890 O O . ASP B 1 25 ? 13.57 27.016 6.758 1 82.69 25 ASP B O 1
ATOM 2894 N N . THR B 1 26 ? 15.703 26.297 7.113 1 84.69 26 THR B N 1
ATOM 2895 C CA . THR B 1 26 ? 16.375 27.312 6.309 1 84.69 26 THR B CA 1
ATOM 2896 C C . THR B 1 26 ? 15.828 27.328 4.883 1 84.69 26 THR B C 1
ATOM 2898 O O . THR B 1 26 ? 15.453 28.375 4.367 1 84.69 26 THR B O 1
ATOM 2901 N N . PRO B 1 27 ? 15.648 26.156 4.305 1 90.5 27 PRO B N 1
ATOM 2902 C CA . PRO B 1 27 ? 15.125 26.203 2.936 1 90.5 27 PRO B CA 1
ATOM 2903 C C . PRO B 1 27 ? 13.695 26.734 2.869 1 90.5 27 PRO B C 1
ATOM 2905 O O . PRO B 1 27 ? 13.336 27.422 1.912 1 90.5 27 PRO B O 1
ATOM 2908 N N . HIS B 1 28 ? 12.914 26.469 3.787 1 92.44 28 HIS B N 1
ATOM 2909 C CA . HIS B 1 28 ? 11.531 26.922 3.801 1 92.44 28 HIS B CA 1
ATOM 2910 C C . HIS B 1 28 ? 11.445 28.422 4.07 1 92.44 28 HIS B C 1
ATOM 2912 O O . HIS B 1 28 ? 10.625 29.109 3.473 1 92.44 28 HIS B O 1
ATOM 2918 N N . ARG B 1 29 ? 12.32 28.875 4.922 1 90.75 29 ARG B N 1
ATOM 2919 C CA . ARG B 1 29 ? 12.383 30.312 5.188 1 90.75 29 ARG B CA 1
ATOM 2920 C C . ARG B 1 29 ? 12.766 31.078 3.926 1 90.75 29 ARG B C 1
ATOM 2922 O O . ARG B 1 29 ? 12.227 32.156 3.666 1 90.75 29 ARG B O 1
ATOM 2929 N N . ALA B 1 30 ? 13.664 30.5 3.203 1 93 30 ALA B N 1
ATOM 2930 C CA . ALA B 1 30 ? 14.102 31.156 1.97 1 93 30 ALA B CA 1
ATOM 2931 C C . ALA B 1 30 ? 12.953 31.281 0.979 1 93 30 ALA B C 1
ATOM 2933 O O . ALA B 1 30 ? 12.883 32.25 0.228 1 93 30 ALA B O 1
ATOM 2934 N N . ARG B 1 31 ? 12.047 30.391 1.019 1 93.5 31 ARG B N 1
ATOM 2935 C CA . ARG B 1 31 ? 10.906 30.406 0.112 1 93.5 31 ARG B CA 1
ATOM 2936 C C . ARG B 1 31 ? 9.898 31.484 0.52 1 93.5 31 ARG B C 1
ATOM 2938 O O . ARG B 1 31 ? 9.195 32.031 -0.329 1 93.5 31 ARG B O 1
ATOM 29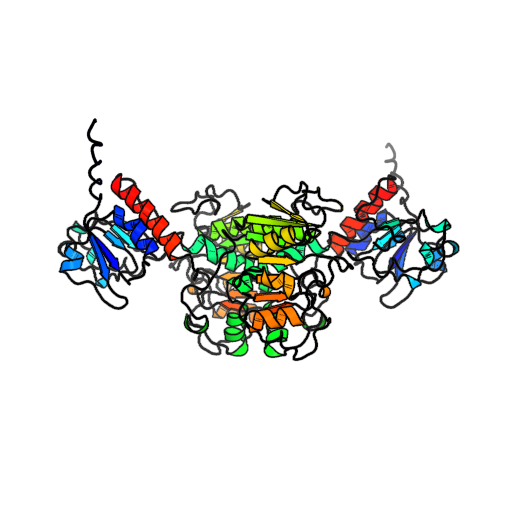45 N N . ILE B 1 32 ? 9.859 31.797 1.759 1 94.62 32 ILE B N 1
ATOM 2946 C CA . ILE B 1 32 ? 8.836 32.688 2.27 1 94.62 32 ILE B CA 1
ATOM 2947 C C . ILE B 1 32 ? 9.398 34.125 2.373 1 94.62 32 ILE B C 1
ATOM 2949 O O . ILE B 1 32 ? 8.648 35.094 2.381 1 94.62 32 ILE B O 1
ATOM 2953 N N . ALA B 1 33 ? 10.719 34.219 2.393 1 93.5 33 ALA B N 1
ATOM 2954 C CA . ALA B 1 33 ? 11.422 35.469 2.672 1 93.5 33 ALA B CA 1
ATOM 2955 C C . ALA B 1 33 ? 11.039 36.562 1.67 1 93.5 33 ALA B C 1
ATOM 2957 O O . ALA B 1 33 ? 10.867 37.719 2.041 1 93.5 33 ALA B O 1
ATOM 2958 N N . PRO B 1 34 ? 10.82 36.156 0.464 1 95.25 34 PRO B N 1
ATOM 2959 C CA . PRO B 1 34 ? 10.516 37.219 -0.517 1 95.25 34 PRO B CA 1
ATOM 2960 C C . PRO B 1 34 ? 9.164 37.875 -0.271 1 95.25 34 PRO B C 1
ATOM 2962 O O . PRO B 1 34 ? 8.883 38.938 -0.831 1 95.25 34 PRO B O 1
ATOM 2965 N N . TYR B 1 35 ? 8.391 37.344 0.543 1 96.88 35 TYR B N 1
ATOM 2966 C CA . TYR B 1 35 ? 7.043 37.875 0.739 1 96.88 35 TYR B CA 1
ATOM 2967 C C . TYR B 1 35 ? 7.008 38.875 1.867 1 96.88 35 TYR B C 1
ATOM 2969 O O . TYR B 1 35 ? 6.031 39.625 2.012 1 96.88 35 TYR B O 1
ATOM 2977 N N . PHE B 1 36 ? 8.102 39.031 2.641 1 97.12 36 PHE B N 1
ATOM 2978 C CA . PHE B 1 36 ? 7.984 39.781 3.873 1 97.12 36 PHE B CA 1
ATOM 2979 C C . PHE B 1 36 ? 9.188 40.719 4.047 1 97.12 36 PHE B C 1
ATOM 2981 O O . PHE B 1 36 ? 10.312 40.344 3.721 1 97.12 36 PHE B O 1
ATOM 2988 N N . ILE B 1 37 ? 8.922 41.875 4.668 1 96.69 37 ILE B N 1
ATOM 2989 C CA . ILE B 1 37 ? 9.992 42.781 5.039 1 96.69 37 ILE B CA 1
ATOM 2990 C C . ILE B 1 37 ? 10.789 42.219 6.199 1 96.69 37 ILE B C 1
ATOM 2992 O O . ILE B 1 37 ? 12.023 42.312 6.234 1 96.69 37 ILE B O 1
ATOM 2996 N N . ASP B 1 38 ? 10.07 41.562 7.133 1 95.31 38 ASP B N 1
ATOM 2997 C CA . ASP B 1 38 ? 10.719 41 8.305 1 95.31 38 ASP B CA 1
ATOM 2998 C C . ASP B 1 38 ? 10 39.719 8.758 1 95.31 38 ASP B C 1
ATOM 3000 O O . ASP B 1 38 ? 8.797 39.562 8.523 1 95.31 38 ASP B O 1
ATOM 3004 N N . ILE B 1 39 ? 10.82 38.844 9.297 1 94.56 39 ILE B N 1
ATOM 3005 C CA . ILE B 1 39 ? 10.312 37.594 9.828 1 94.56 39 ILE B CA 1
ATOM 3006 C C . ILE B 1 39 ? 10.805 37.406 11.258 1 94.56 39 ILE B C 1
ATOM 3008 O O . ILE B 1 39 ? 12.008 37.5 11.523 1 94.56 39 ILE B O 1
ATOM 3012 N N . THR B 1 40 ? 9.875 37.125 12.156 1 93.88 40 THR B N 1
ATOM 3013 C CA . THR B 1 40 ? 10.219 36.812 13.539 1 93.88 40 THR B CA 1
ATOM 3014 C C . THR B 1 40 ? 9.852 35.344 13.859 1 93.88 40 THR B C 1
ATOM 3016 O O . THR B 1 40 ? 8.75 34.906 13.562 1 93.88 40 THR B O 1
ATOM 3019 N N . LEU B 1 41 ? 10.773 34.656 14.477 1 91.81 41 LEU B N 1
ATOM 3020 C CA . LEU B 1 41 ? 10.539 33.281 14.922 1 91.81 41 LEU B CA 1
ATOM 3021 C C . LEU B 1 41 ? 10.297 33.25 16.422 1 91.81 41 LEU B C 1
ATOM 3023 O O . LEU B 1 41 ? 11.047 33.844 17.203 1 91.81 41 LEU B O 1
ATOM 3027 N N . VAL B 1 42 ? 9.242 32.625 16.719 1 91.5 42 VAL B N 1
ATOM 3028 C CA . VAL B 1 42 ? 8.961 32.375 18.125 1 91.5 42 VAL B CA 1
ATOM 3029 C C . VAL B 1 42 ? 9.352 30.938 18.469 1 91.5 42 VAL B C 1
ATOM 3031 O O . VAL B 1 42 ? 8.805 29.984 17.922 1 91.5 42 VAL B O 1
ATOM 3034 N N . PRO B 1 43 ? 10.211 30.766 19.359 1 84.94 43 PRO B N 1
ATOM 3035 C CA . PRO B 1 43 ? 10.688 29.422 19.688 1 84.94 43 PRO B CA 1
ATOM 3036 C C . PRO B 1 43 ? 9.57 28.5 20.203 1 84.94 43 PRO B C 1
ATOM 3038 O O . PRO B 1 43 ? 8.586 28.984 20.766 1 84.94 43 PRO B O 1
ATOM 3041 N N . LEU B 1 44 ? 9.805 27.25 20.016 1 79.62 44 LEU B N 1
ATOM 3042 C CA . LEU B 1 44 ? 8.867 26.234 20.5 1 79.62 44 LEU B CA 1
ATOM 3043 C C . LEU B 1 44 ? 8.648 26.375 22 1 79.62 44 LEU B C 1
ATOM 3045 O O . LEU B 1 44 ? 9.609 26.516 22.766 1 79.62 44 LEU B O 1
ATOM 3049 N N . GLY B 1 45 ? 7.473 26.438 22.391 1 79.25 45 GLY B N 1
ATOM 3050 C CA . GLY B 1 45 ? 7.133 26.5 23.812 1 79.25 45 GLY B CA 1
ATOM 3051 C C . GLY B 1 45 ? 7 27.922 24.328 1 79.25 45 GLY B C 1
ATOM 3052 O O . GLY B 1 45 ? 6.625 28.125 25.484 1 79.25 45 GLY B O 1
ATOM 3053 N N . LYS B 1 46 ? 7.238 28.922 23.516 1 87 46 LYS B N 1
ATOM 3054 C CA . LYS B 1 46 ? 7.113 30.312 23.938 1 87 46 LYS B CA 1
ATOM 3055 C C . LYS B 1 46 ? 5.934 30.984 23.25 1 87 46 LYS B C 1
ATOM 3057 O O . LYS B 1 46 ? 5.512 30.562 22.172 1 87 46 LYS B O 1
ATOM 3062 N N . ALA B 1 47 ? 5.5 31.984 23.969 1 90.81 47 ALA B N 1
ATOM 3063 C CA . ALA B 1 47 ? 4.457 32.844 23.391 1 90.81 47 ALA B CA 1
ATOM 3064 C C . ALA B 1 47 ? 5.047 34.125 22.812 1 90.81 47 ALA B C 1
ATOM 3066 O O . ALA B 1 47 ? 6.051 34.625 23.328 1 90.81 47 ALA B O 1
ATOM 3067 N N . PRO B 1 48 ? 4.414 34.594 21.797 1 94.31 48 PRO B N 1
ATOM 3068 C CA . PRO B 1 48 ? 4.848 35.906 21.328 1 94.31 48 PRO B CA 1
ATOM 3069 C C . PRO B 1 48 ? 4.469 37.031 22.312 1 94.31 48 PRO B C 1
ATOM 3071 O O . PRO B 1 48 ? 3.482 36.906 23.031 1 94.31 48 PRO B O 1
ATOM 3074 N N . ASN B 1 49 ? 5.242 38.062 22.328 1 93.5 49 ASN B N 1
ATOM 3075 C CA . ASN B 1 49 ? 4.887 39.219 23.141 1 93.5 49 ASN B CA 1
ATOM 3076 C C . ASN B 1 49 ? 4.027 40.219 22.359 1 93.5 49 ASN B C 1
ATOM 3078 O O . ASN B 1 49 ? 3.797 40.031 21.156 1 93.5 49 ASN B O 1
ATOM 3082 N N . ASP B 1 50 ? 3.598 41.219 23.031 1 94.62 50 ASP B N 1
ATOM 3083 C CA . ASP B 1 50 ? 2.662 42.188 22.438 1 94.62 50 ASP B CA 1
ATOM 3084 C C . ASP B 1 50 ? 3.303 42.938 21.281 1 94.62 50 ASP B C 1
ATOM 3086 O O . ASP B 1 50 ? 2.633 43.281 20.312 1 94.62 50 ASP B O 1
ATOM 3090 N N . ALA B 1 51 ? 4.539 43.25 21.438 1 95.75 51 ALA B N 1
ATOM 3091 C CA . ALA B 1 51 ? 5.234 43.969 20.375 1 95.75 51 ALA B CA 1
ATOM 3092 C C . ALA B 1 51 ? 5.285 43.156 19.094 1 95.75 51 ALA B C 1
ATOM 3094 O O . ALA B 1 51 ? 5.07 43.688 18 1 95.75 51 ALA B O 1
ATOM 3095 N N . GLN B 1 52 ? 5.547 41.906 19.266 1 95.69 52 GLN B N 1
ATOM 3096 C CA . GLN B 1 52 ? 5.59 41 18.125 1 95.69 52 GLN B CA 1
ATOM 3097 C C . GLN B 1 52 ? 4.215 40.875 17.469 1 95.69 52 GLN B C 1
ATOM 3099 O O . GLN B 1 52 ? 4.094 40.969 16.25 1 95.69 52 GLN B O 1
ATOM 3104 N N . LEU B 1 53 ? 3.236 40.719 18.281 1 96.56 53 LEU B N 1
ATOM 3105 C CA . LEU B 1 53 ? 1.868 40.594 17.781 1 96.56 53 LEU B CA 1
ATOM 3106 C C . LEU B 1 53 ? 1.407 41.875 17.141 1 96.56 53 LEU B C 1
ATOM 3108 O O . LEU B 1 53 ? 0.692 41.875 16.125 1 96.56 53 LEU B O 1
ATOM 3112 N N . GLY B 1 54 ? 1.833 42.969 17.703 1 96.69 54 GLY B N 1
ATOM 3113 C CA . GLY B 1 54 ? 1.461 44.25 17.188 1 96.69 54 GLY B CA 1
ATOM 3114 C C . GLY B 1 54 ? 1.977 44.531 15.781 1 96.69 54 GLY B C 1
ATOM 3115 O O . GLY B 1 54 ? 1.35 45.25 15.008 1 96.69 54 GLY B O 1
ATOM 3116 N N . GLU B 1 55 ? 3.084 43.906 15.484 1 96.75 55 GLU B N 1
ATOM 3117 C CA . GLU B 1 55 ? 3.711 44.125 14.188 1 96.75 55 GLU B CA 1
ATOM 3118 C C . GLU B 1 55 ? 3.309 43.062 13.172 1 96.75 55 GLU B C 1
ATOM 3120 O O . GLU B 1 55 ? 3.51 43.25 11.969 1 96.75 55 GLU B O 1
ATOM 3125 N N . ALA B 1 56 ? 2.689 42.031 13.609 1 97.38 56 ALA B N 1
ATOM 3126 C CA . ALA B 1 56 ? 2.451 40.875 12.758 1 97.38 56 ALA B CA 1
ATOM 3127 C C . ALA B 1 56 ? 1.337 41.156 11.75 1 97.38 56 ALA B C 1
ATOM 3129 O O . ALA B 1 56 ? 0.215 41.5 12.133 1 97.38 56 ALA B O 1
ATOM 3130 N N . GLU B 1 57 ? 1.64 41 10.539 1 98 57 GLU B N 1
ATOM 3131 C CA . GLU B 1 57 ? 0.641 41.062 9.477 1 98 57 GLU B CA 1
ATOM 3132 C C . GLU B 1 57 ? 0.12 39.656 9.148 1 98 57 GLU B C 1
ATOM 3134 O O . GLU B 1 57 ? -1.036 39.5 8.75 1 98 57 GLU B O 1
ATOM 3139 N N . VAL B 1 58 ? 0.979 38.719 9.258 1 97.94 58 VAL B N 1
ATOM 3140 C CA . VAL B 1 58 ? 0.664 37.312 9.07 1 97.94 58 VAL B CA 1
ATOM 3141 C C . VAL B 1 58 ? 1.265 36.5 10.211 1 97.94 58 VAL B C 1
ATOM 3143 O O . VAL B 1 58 ? 2.4 36.75 10.625 1 97.94 58 VAL B O 1
ATOM 3146 N N . VAL B 1 59 ? 0.488 35.562 10.711 1 96.38 59 VAL B N 1
ATOM 3147 C CA . VAL B 1 59 ? 0.961 34.594 11.68 1 96.38 59 VAL B CA 1
ATOM 3148 C C . VAL B 1 59 ? 0.924 33.188 11.062 1 96.38 59 VAL B C 1
ATOM 3150 O O . VAL B 1 59 ? -0.079 32.812 10.461 1 96.38 59 VAL B O 1
ATOM 3153 N N . TYR B 1 60 ? 2.039 32.469 11.188 1 95.69 60 TYR B N 1
ATOM 3154 C CA . TYR B 1 60 ? 2.162 31.125 10.594 1 95.69 60 TYR B CA 1
ATOM 3155 C C . TYR B 1 60 ? 2.576 30.094 11.633 1 95.69 60 TYR B C 1
ATOM 3157 O O . TYR B 1 60 ? 3.475 30.344 12.438 1 95.69 60 TYR B O 1
ATOM 3165 N N . GLY B 1 61 ? 1.923 28.969 11.656 1 93.38 61 GLY B N 1
ATOM 3166 C CA . GLY B 1 61 ? 2.338 27.859 12.5 1 93.38 61 GLY B CA 1
ATOM 3167 C C . GLY B 1 61 ? 1.21 27.297 13.344 1 93.38 61 GLY B C 1
ATOM 3168 O O . GLY B 1 61 ? 0.139 26.984 12.82 1 93.38 61 GLY B O 1
ATOM 3169 N N . LEU B 1 62 ? 1.521 27.078 14.633 1 91 62 LEU B N 1
ATOM 3170 C CA . LEU B 1 62 ? 0.552 26.547 15.586 1 91 62 LEU B CA 1
ATOM 3171 C C . LEU B 1 62 ? 0.331 27.516 16.734 1 91 62 LEU B C 1
ATOM 3173 O O . LEU B 1 62 ? 0.704 27.219 17.875 1 91 62 LEU B O 1
ATOM 3177 N N . PRO B 1 63 ? -0.29 28.594 16.406 1 91.31 63 PRO B N 1
ATOM 3178 C CA . PRO B 1 63 ? -0.572 29.547 17.5 1 91.31 63 PRO B CA 1
ATOM 3179 C C . PRO B 1 63 ? -1.665 29.047 18.438 1 91.31 63 PRO B C 1
ATOM 3181 O O . PRO B 1 63 ? -2.467 28.188 18.062 1 91.31 63 PRO B O 1
ATOM 3184 N N . LEU B 1 64 ? -1.646 29.547 19.609 1 90.69 64 LEU B N 1
ATOM 3185 C CA . LEU B 1 64 ? -2.717 29.297 20.562 1 90.69 64 LEU B CA 1
ATOM 3186 C C . LEU B 1 64 ? -3.734 30.438 20.547 1 90.69 64 LEU B C 1
ATOM 3188 O O . LEU B 1 64 ? -3.363 31.609 20.438 1 90.69 64 LEU B O 1
ATOM 3192 N N . GLY B 1 65 ? -4.961 30 20.609 1 90.19 65 GLY B N 1
ATOM 3193 C CA . GLY B 1 65 ? -6.023 30.984 20.578 1 90.19 65 GLY B CA 1
ATOM 3194 C C . GLY B 1 65 ? -5.891 32.031 21.688 1 90.19 65 GLY B C 1
ATOM 3195 O O . GLY B 1 65 ? -6.203 33.188 21.469 1 90.19 65 GLY B O 1
ATOM 3196 N N . GLU B 1 66 ? -5.348 31.672 22.812 1 91 66 GLU B N 1
ATOM 3197 C CA . GLU B 1 66 ? -5.25 32.5 24 1 91 66 GLU B CA 1
ATOM 3198 C C . GLU B 1 66 ? -4.254 33.656 23.781 1 91 66 GLU B C 1
ATOM 3200 O O . GLU B 1 66 ? -4.246 34.625 24.531 1 91 66 GLU B O 1
ATOM 3205 N N . TRP B 1 67 ? -3.412 33.469 22.797 1 91.88 67 TRP B N 1
ATOM 3206 C CA . TRP B 1 67 ? -2.422 34.5 22.516 1 91.88 67 TRP B CA 1
ATOM 3207 C C . TRP B 1 67 ? -3.086 35.75 21.953 1 91.88 67 TRP B C 1
ATOM 3209 O O . TRP B 1 67 ? -2.518 36.844 22 1 91.88 67 TRP B O 1
ATOM 3219 N N . PHE B 1 68 ? -4.242 35.531 21.359 1 93.06 68 PHE B N 1
ATOM 3220 C CA . PHE B 1 68 ? -4.961 36.625 20.719 1 93.06 68 PHE B CA 1
ATOM 3221 C C . PHE B 1 68 ? -6.137 37.062 21.578 1 93.06 68 PHE B C 1
ATOM 3223 O O . PHE B 1 68 ? -7.148 36.375 21.672 1 93.06 68 PHE B O 1
ATOM 3230 N N . THR B 1 69 ? -6.074 38.219 22.062 1 93.25 69 THR B N 1
ATOM 3231 C CA . THR B 1 69 ? -7.066 38.625 23.047 1 93.25 69 THR B CA 1
ATOM 3232 C C . THR B 1 69 ? -7.984 39.719 22.484 1 93.25 69 THR B C 1
ATOM 3234 O O . THR B 1 69 ? -9.125 39.875 22.938 1 93.25 69 THR B O 1
ATOM 3237 N N . SER B 1 70 ? -7.465 40.5 21.578 1 93.88 70 SER B N 1
ATOM 3238 C CA . SER B 1 70 ? -8.266 41.562 20.969 1 93.88 70 SER B CA 1
ATOM 3239 C C . SER B 1 70 ? -7.684 42.031 19.641 1 93.88 70 SER B C 1
ATOM 3241 O O . SER B 1 70 ? -6.516 41.781 19.344 1 93.88 70 SER B O 1
ATOM 3243 N N . ALA B 1 71 ? -8.477 42.688 18.906 1 95.12 71 ALA B N 1
ATOM 3244 C CA . ALA B 1 71 ? -8.031 43.25 17.641 1 95.12 71 ALA B CA 1
ATOM 3245 C C . ALA B 1 71 ? -6.98 44.344 17.859 1 95.12 71 ALA B C 1
ATOM 3247 O O . ALA B 1 71 ? -6.09 44.531 17.031 1 95.12 71 ALA B O 1
ATOM 3248 N N . ALA B 1 72 ? -7.109 45.031 18.969 1 95.62 72 ALA B N 1
ATOM 3249 C CA . ALA B 1 72 ? -6.168 46.094 19.297 1 95.62 72 ALA B CA 1
ATOM 3250 C C . ALA B 1 72 ? -4.758 45.562 19.469 1 95.62 72 ALA B C 1
ATOM 3252 O O . ALA B 1 72 ? -3.773 46.25 19.203 1 95.62 72 ALA B O 1
ATOM 3253 N N . GLN B 1 73 ? -4.711 44.344 19.938 1 95.75 73 GLN B N 1
ATOM 3254 C CA . GLN B 1 73 ? -3.436 43.656 20.172 1 95.75 73 GLN B CA 1
ATOM 3255 C C . GLN B 1 73 ? -2.748 43.312 18.859 1 95.75 73 GLN B C 1
ATOM 3257 O O . GLN B 1 73 ? -1.522 43.188 18.812 1 95.75 73 GLN B O 1
ATOM 3262 N N . VAL B 1 74 ? -3.502 43.188 17.75 1 97.06 74 VAL B N 1
ATOM 3263 C CA . VAL B 1 74 ? -2.988 42.75 16.453 1 97.06 74 VAL B CA 1
ATOM 3264 C C . VAL B 1 74 ? -3.516 43.656 15.359 1 97.06 74 VAL B C 1
ATOM 3266 O O . VAL B 1 74 ? -4.109 43.219 14.383 1 97.06 74 VAL B O 1
ATOM 3269 N N . PRO B 1 75 ? -3.188 44.875 15.398 1 96.75 75 PRO B N 1
ATOM 3270 C CA . PRO B 1 75 ? -3.811 45.875 14.531 1 96.75 75 PRO B CA 1
ATOM 3271 C C . PRO B 1 75 ? -3.457 45.656 13.062 1 96.75 75 PRO B C 1
ATOM 3273 O O . PRO B 1 75 ? -4.172 46.156 12.18 1 96.75 75 PRO B O 1
ATOM 3276 N N . LYS B 1 76 ? -2.396 44.969 12.758 1 97.31 76 LYS B N 1
ATOM 3277 C CA . LYS B 1 76 ? -1.95 44.812 11.375 1 97.31 76 LYS B CA 1
ATOM 3278 C C . LYS B 1 76 ? -2.289 43.438 10.82 1 97.31 76 LYS B C 1
ATOM 3280 O O . LYS B 1 76 ? -2.061 43.156 9.641 1 97.31 76 LYS B O 1
ATOM 3285 N N . LEU B 1 77 ? -2.799 42.562 11.648 1 97.56 77 LEU B N 1
ATOM 3286 C CA . LEU B 1 77 ? -2.957 41.156 11.312 1 97.56 77 LEU B CA 1
ATOM 3287 C C . LEU B 1 77 ? -4.016 40.969 10.227 1 97.56 77 LEU B C 1
ATOM 3289 O O . LEU B 1 77 ? -5.117 41.5 10.336 1 97.56 77 LEU B O 1
ATOM 3293 N N . ARG B 1 78 ? -3.646 40.188 9.25 1 97.19 78 ARG B N 1
ATOM 3294 C CA . ARG B 1 78 ? -4.555 39.906 8.141 1 97.19 78 ARG B CA 1
ATOM 3295 C C . ARG B 1 78 ? -4.848 38.438 8.016 1 97.19 78 ARG B C 1
ATOM 3297 O O . ARG B 1 78 ? -5.93 38.031 7.566 1 97.19 78 ARG B O 1
ATOM 3304 N N . LEU B 1 79 ? -3.842 37.625 8.359 1 97.75 79 LEU B N 1
ATOM 3305 C CA . LEU B 1 79 ? -3.961 36.188 8.133 1 97.75 79 LEU B CA 1
ATOM 3306 C C . LEU B 1 79 ? -3.289 35.406 9.25 1 97.75 79 LEU B C 1
ATOM 3308 O O . LEU B 1 79 ? -2.162 35.719 9.641 1 97.75 79 LEU B O 1
ATOM 3312 N N . ILE B 1 80 ? -4.012 34.469 9.742 1 96.5 80 ILE B N 1
ATOM 3313 C CA . ILE B 1 80 ? -3.449 33.375 10.539 1 96.5 80 ILE B CA 1
ATOM 3314 C C . ILE B 1 80 ? -3.453 32.094 9.719 1 96.5 80 ILE B C 1
ATOM 3316 O O . ILE B 1 80 ? -4.516 31.516 9.445 1 96.5 80 ILE B O 1
ATOM 3320 N N . GLN B 1 81 ? -2.281 31.672 9.297 1 96.5 81 GLN B N 1
ATOM 3321 C CA . GLN B 1 81 ? -2.119 30.422 8.555 1 96.5 81 GLN B CA 1
ATOM 3322 C C . GLN B 1 81 ? -1.656 29.297 9.477 1 96.5 81 GLN B C 1
ATOM 3324 O O . GLN B 1 81 ? -0.505 29.281 9.914 1 96.5 81 GLN B O 1
ATOM 3329 N N . LEU B 1 82 ? -2.518 28.375 9.656 1 93.81 82 LEU B N 1
ATOM 3330 C CA . LEU B 1 82 ? -2.158 27.203 10.461 1 93.81 82 LEU B CA 1
ATOM 3331 C C . LEU B 1 82 ? -1.416 26.172 9.609 1 93.81 82 LEU B C 1
ATOM 3333 O O . LEU B 1 82 ? -1.73 26 8.43 1 93.81 82 LEU B O 1
ATOM 3337 N N . ILE B 1 83 ? -0.48 25.484 10.273 1 92.81 83 ILE B N 1
ATOM 3338 C CA . ILE B 1 83 ? 0.195 24.375 9.594 1 92.81 83 ILE B CA 1
ATOM 3339 C C . ILE B 1 83 ? -0.642 23.109 9.711 1 92.81 83 ILE B C 1
ATOM 3341 O O . ILE B 1 83 ? -0.465 22.172 8.938 1 92.81 83 ILE B O 1
ATOM 3345 N N . SER B 1 84 ? -1.593 23.047 10.625 1 88.88 84 SER B N 1
ATOM 3346 C CA . SER B 1 84 ? -2.441 21.891 10.883 1 88.88 84 SER B CA 1
ATOM 3347 C C . SER B 1 84 ? -3.719 21.953 10.047 1 88.88 84 SER B C 1
ATOM 3349 O O . SER B 1 84 ? -4.176 23.031 9.68 1 88.88 84 SER B O 1
ATOM 3351 N N . ALA B 1 85 ? -4.238 20.781 9.844 1 84.12 85 ALA B N 1
ATOM 3352 C CA . ALA B 1 85 ? -5.547 20.719 9.195 1 84.12 85 ALA B CA 1
ATOM 3353 C C . ALA B 1 85 ? -6.656 21.125 10.164 1 84.12 85 ALA B C 1
ATOM 3355 O O . ALA B 1 85 ? -7.691 21.641 9.742 1 84.12 85 ALA B O 1
ATOM 3356 N N . GLY B 1 86 ? -6.457 20.891 11.398 1 80.5 86 GLY B N 1
ATOM 3357 C CA . GLY B 1 86 ? -7.414 21.281 12.422 1 80.5 86 GLY B CA 1
ATOM 3358 C C . GLY B 1 86 ? -7.211 22.703 12.922 1 80.5 86 GLY B C 1
ATOM 3359 O O . GLY B 1 86 ? -6.078 23.188 12.969 1 80.5 86 GLY B O 1
ATOM 3360 N N . SER B 1 87 ? -8.312 23.406 13.305 1 85.69 87 SER B N 1
ATOM 3361 C CA . SER B 1 87 ? -8.234 24.797 13.742 1 85.69 87 SER B CA 1
ATOM 3362 C C . SER B 1 87 ? -8.742 24.953 15.172 1 85.69 87 SER B C 1
ATOM 3364 O O . SER B 1 87 ? -8.945 26.078 15.641 1 85.69 87 SER B O 1
ATOM 3366 N N . ASP B 1 88 ? -8.875 23.922 15.859 1 77.75 88 ASP B N 1
ATOM 3367 C CA . ASP B 1 88 ? -9.562 23.906 17.156 1 77.75 88 ASP B CA 1
ATOM 3368 C C . ASP B 1 88 ? -8.914 24.859 18.141 1 77.75 88 ASP B C 1
ATOM 3370 O O . ASP B 1 88 ? -9.609 25.562 18.875 1 77.75 88 ASP B O 1
ATOM 3374 N N . ARG B 1 89 ? -7.707 25 18.172 1 81.81 89 ARG B N 1
ATOM 3375 C CA . ARG B 1 89 ? -6.992 25.781 19.172 1 81.81 89 ARG B CA 1
ATOM 3376 C C . ARG B 1 89 ? -7.129 27.281 18.906 1 81.81 89 ARG B C 1
ATOM 3378 O O . ARG B 1 89 ? -7.074 28.094 19.828 1 81.81 89 ARG B O 1
ATOM 3385 N N . VAL B 1 90 ? -7.336 27.609 17.672 1 88.88 90 VAL B N 1
ATOM 3386 C CA . VAL B 1 90 ? -7.332 29.016 17.312 1 88.88 90 VAL B CA 1
ATOM 3387 C C . VAL B 1 90 ? -8.766 29.547 17.266 1 88.88 90 VAL B C 1
ATOM 3389 O O . VAL B 1 90 ? -9.016 30.719 17.547 1 88.88 90 VAL B O 1
ATOM 3392 N N . VAL B 1 91 ? -9.766 28.656 16.953 1 85.94 91 VAL B N 1
ATOM 3393 C CA . VAL B 1 91 ? -11.141 29.109 16.75 1 85.94 91 VAL B CA 1
ATOM 3394 C C . VAL B 1 91 ? -11.773 29.453 18.109 1 85.94 91 VAL B C 1
ATOM 3396 O O . VAL B 1 91 ? -12.797 30.141 18.156 1 85.94 91 VAL B O 1
ATOM 3399 N N . ARG B 1 92 ? -11.172 29.094 19.156 1 83.56 92 ARG B N 1
ATOM 3400 C CA . ARG B 1 92 ? -11.703 29.375 20.484 1 83.56 92 ARG B CA 1
ATOM 3401 C C . ARG B 1 92 ? -11.102 30.656 21.047 1 83.56 92 ARG B C 1
ATOM 3403 O O . ARG B 1 92 ? -11.344 31 22.219 1 83.56 92 ARG B O 1
ATOM 3410 N N . SER B 1 93 ? -10.445 31.375 20.344 1 90.38 93 SER B N 1
ATOM 3411 C CA . SER B 1 93 ? -9.773 32.594 20.781 1 90.38 93 SER B CA 1
ATOM 3412 C C . SER B 1 93 ? -10.781 33.688 21.125 1 90.38 93 SER B C 1
ATOM 3414 O O . SER B 1 93 ? -11.789 33.844 20.422 1 90.38 93 SER B O 1
ATOM 3416 N N . PRO B 1 94 ? -10.484 34.531 22.109 1 90.88 94 PRO B N 1
ATOM 3417 C CA . PRO B 1 94 ? -11.328 35.688 22.406 1 90.88 94 PRO B CA 1
ATOM 3418 C C . PRO B 1 94 ? -11.32 36.719 21.297 1 90.88 94 PRO B C 1
ATOM 3420 O O . PRO B 1 94 ? -12.227 37.562 21.219 1 90.88 94 PRO B O 1
ATOM 3423 N N . LEU B 1 95 ? -10.359 36.688 20.5 1 93.12 95 LEU B N 1
ATOM 3424 C CA . LEU B 1 95 ? -10.195 37.625 19.406 1 93.12 95 LEU B CA 1
ATOM 3425 C C . LEU B 1 95 ? -11.461 37.688 18.547 1 93.12 95 LEU B C 1
ATOM 3427 O O . LEU B 1 95 ? -11.828 38.781 18.062 1 93.12 95 LEU B O 1
ATOM 3431 N N . TRP B 1 96 ? -12.117 36.594 18.438 1 92.81 96 TRP B N 1
ATOM 3432 C CA . TRP B 1 96 ? -13.188 36.5 17.453 1 92.81 96 TRP B CA 1
ATOM 3433 C C . TRP B 1 96 ? -14.453 37.188 17.953 1 92.81 96 TRP B C 1
ATOM 3435 O O . TRP B 1 96 ? -15.383 37.406 17.188 1 92.81 96 TRP B O 1
ATOM 3445 N N . LYS B 1 97 ? -14.516 37.5 19.188 1 89.44 97 LYS B N 1
ATOM 3446 C CA . LYS B 1 97 ? -15.633 38.25 19.75 1 89.44 97 LYS B CA 1
ATOM 3447 C C . LYS B 1 97 ? -15.531 39.75 19.438 1 89.44 97 LYS B C 1
ATOM 3449 O O . LYS B 1 97 ? -16.5 40.469 19.594 1 89.44 97 LYS B O 1
ATOM 3454 N N . ASP B 1 98 ? -14.383 40.125 19.016 1 92.19 98 ASP B N 1
ATOM 3455 C CA . ASP B 1 98 ? -14.125 41.5 18.672 1 92.19 98 ASP B CA 1
ATOM 3456 C C . ASP B 1 98 ? -14.555 41.812 17.25 1 92.19 98 ASP B C 1
ATOM 3458 O O . ASP B 1 98 ? -14.008 41.25 16.297 1 92.19 98 ASP B O 1
ATOM 3462 N N . GLU B 1 99 ? -15.406 42.719 17.031 1 90.5 99 GLU B N 1
ATOM 3463 C CA . GLU B 1 99 ? -15.938 43.062 15.711 1 90.5 99 GLU B CA 1
ATOM 3464 C C . GLU B 1 99 ? -14.844 43.594 14.797 1 90.5 99 GLU B C 1
ATOM 3466 O O . GLU B 1 99 ? -14.914 43.469 13.578 1 90.5 99 GLU B O 1
ATOM 3471 N N . GLU B 1 100 ? -13.914 44.188 15.406 1 92.19 100 GLU B N 1
ATOM 3472 C CA . GLU B 1 100 ? -12.836 44.781 14.633 1 92.19 100 GLU B CA 1
ATOM 3473 C C . GLU B 1 100 ? -11.898 43.719 14.07 1 92.19 100 GLU B C 1
ATOM 3475 O O . GLU B 1 100 ? -10.984 44.031 13.297 1 92.19 100 GLU B O 1
ATOM 3480 N N . SER B 1 101 ? -12.148 42.438 14.422 1 92.88 101 SER B N 1
ATOM 3481 C CA . SER B 1 101 ? -11.281 41.375 13.953 1 92.88 101 SER B CA 1
ATOM 3482 C C . SER B 1 101 ? -11.859 40.688 12.719 1 92.88 101 SER B C 1
ATOM 3484 O O . SER B 1 101 ? -11.281 39.75 12.195 1 92.88 101 SER B O 1
ATOM 3486 N N . LYS B 1 102 ? -12.938 41.156 12.156 1 91.12 102 LYS B N 1
ATOM 3487 C CA . LYS B 1 102 ? -13.688 40.5 11.086 1 91.12 102 LYS B CA 1
ATOM 3488 C C . LYS B 1 102 ? -12.859 40.375 9.812 1 91.12 102 LYS B C 1
ATOM 3490 O O . LYS B 1 102 ? -13.109 39.531 8.969 1 91.12 102 LYS B O 1
ATOM 3495 N N . HIS B 1 103 ? -11.93 41.25 9.695 1 91.81 103 HIS B N 1
ATOM 3496 C CA . HIS B 1 103 ? -11.125 41.25 8.477 1 91.81 103 HIS B CA 1
ATOM 3497 C C . HIS B 1 103 ? -10.016 40.219 8.547 1 91.81 103 HIS B C 1
ATOM 3499 O O . HIS B 1 103 ? -9.391 39.906 7.535 1 91.81 103 HIS B O 1
ATOM 3505 N N . ILE B 1 104 ? -9.766 39.719 9.711 1 95.31 104 ILE B N 1
ATOM 3506 C CA . ILE B 1 104 ? -8.695 38.719 9.898 1 95.31 104 ILE B CA 1
ATOM 3507 C C . ILE B 1 104 ? -9.148 37.375 9.391 1 95.31 104 ILE B C 1
ATOM 3509 O O . ILE B 1 104 ? -10.195 36.875 9.805 1 95.31 104 ILE B O 1
ATOM 3513 N N . GLN B 1 105 ? -8.359 36.812 8.523 1 95.38 105 GLN B N 1
ATOM 3514 C CA . GLN B 1 105 ? -8.68 35.5 7.949 1 95.38 105 GLN B CA 1
ATOM 3515 C C . GLN B 1 105 ? -7.887 34.375 8.641 1 95.38 105 GLN B C 1
ATOM 3517 O O . GLN B 1 105 ? -6.758 34.594 9.078 1 95.38 105 GLN B O 1
ATOM 3522 N N . VAL B 1 106 ? -8.516 33.25 8.781 1 95.56 106 VAL B N 1
ATOM 3523 C CA . VAL B 1 106 ? -7.871 32.062 9.297 1 95.56 106 VAL B CA 1
ATOM 3524 C C . VAL B 1 106 ? -7.926 30.953 8.242 1 95.56 106 VAL B C 1
ATOM 3526 O O . VAL B 1 106 ? -8.984 30.672 7.684 1 95.56 106 VAL B O 1
ATOM 3529 N N . ALA B 1 107 ? -6.793 30.422 7.918 1 96.12 107 ALA B N 1
ATOM 3530 C CA . ALA B 1 107 ? -6.707 29.297 6.984 1 96.12 107 ALA B CA 1
ATOM 3531 C C . ALA B 1 107 ? -5.934 28.141 7.598 1 96.12 107 ALA B C 1
ATOM 3533 O O . ALA B 1 107 ? -4.965 28.344 8.336 1 96.12 107 ALA B O 1
ATOM 3534 N N . THR B 1 108 ? -6.332 26.938 7.281 1 93.75 108 THR B N 1
ATOM 3535 C CA . THR B 1 108 ? -5.688 25.75 7.816 1 93.75 108 THR B CA 1
ATOM 3536 C C . THR B 1 108 ? -4.676 25.188 6.82 1 93.75 108 THR B C 1
ATOM 3538 O O . THR B 1 108 ? -4.566 25.672 5.695 1 93.75 108 THR B O 1
ATOM 3541 N N . GLY B 1 109 ? -3.943 24.203 7.312 1 93.94 109 GLY B N 1
ATOM 3542 C CA . GLY B 1 109 ? -3.047 23.453 6.445 1 93.94 109 GLY B CA 1
ATOM 3543 C C . GLY B 1 109 ? -3.699 22.234 5.816 1 93.94 109 GLY B C 1
ATOM 3544 O O . GLY B 1 109 ? -3.023 21.25 5.508 1 93.94 109 GLY B O 1
ATOM 3545 N N . SER B 1 110 ? -5.031 22.281 5.598 1 91.81 110 SER B N 1
ATOM 3546 C CA . SER B 1 110 ? -5.727 21.156 4.992 1 91.81 110 SER B CA 1
ATOM 3547 C C . SER B 1 110 ? -5.098 20.766 3.658 1 91.81 110 SER B C 1
ATOM 3549 O O . SER B 1 110 ? -4.844 21.625 2.812 1 91.81 110 SER B O 1
ATOM 3551 N N . GLY B 1 111 ? -4.844 19.469 3.521 1 93.12 111 GLY B N 1
ATOM 3552 C CA . GLY B 1 111 ? -4.145 18.969 2.346 1 93.12 111 GLY B CA 1
ATOM 3553 C C . GLY B 1 111 ? -2.725 18.516 2.639 1 93.12 111 GLY B C 1
ATOM 3554 O O . GLY B 1 111 ? -2.107 17.828 1.829 1 93.12 111 GLY B O 1
ATOM 3555 N N . VAL B 1 112 ? -2.201 18.938 3.791 1 93.56 112 VAL B N 1
ATOM 3556 C CA . VAL B 1 112 ? -0.804 18.688 4.133 1 93.56 112 VAL B CA 1
ATOM 3557 C C . VAL B 1 112 ? -0.568 17.188 4.281 1 93.56 112 VAL B C 1
ATOM 3559 O O . VAL B 1 112 ? 0.539 16.688 4.039 1 93.56 112 VAL B O 1
ATOM 3562 N N . HIS B 1 113 ? -1.636 16.391 4.555 1 95.31 113 HIS B N 1
ATOM 3563 C CA . HIS B 1 113 ? -1.496 14.969 4.852 1 95.31 113 HIS B CA 1
ATOM 3564 C C . HIS B 1 113 ? -1.875 14.117 3.648 1 95.31 113 HIS B C 1
ATOM 3566 O O . HIS B 1 113 ? -1.941 12.891 3.752 1 95.31 113 HIS B O 1
ATOM 3572 N N . THR B 1 114 ? -2.062 14.703 2.52 1 95.25 114 THR B N 1
ATOM 3573 C CA . THR B 1 114 ? -2.506 13.977 1.333 1 95.25 114 THR B CA 1
ATOM 3574 C C . THR B 1 114 ? -1.458 12.961 0.895 1 95.25 114 THR B C 1
ATOM 3576 O O . THR B 1 114 ? -1.787 11.953 0.262 1 95.25 114 THR B O 1
ATOM 3579 N N . GLY B 1 115 ? -0.269 13.18 1.216 1 95.44 115 GLY B N 1
ATOM 3580 C CA . GLY B 1 115 ? 0.796 12.258 0.835 1 95.44 115 GLY B CA 1
ATOM 3581 C C . GLY B 1 115 ? 0.841 11.008 1.689 1 95.44 115 GLY B C 1
ATOM 3582 O O . GLY B 1 115 ? 0.555 9.914 1.207 1 95.44 115 GLY B O 1
ATOM 3583 N N . PRO B 1 116 ? 1.021 11.172 2.996 1 97.62 116 PRO B N 1
ATOM 3584 C CA . PRO B 1 116 ? 1.358 10.023 3.838 1 97.62 116 PRO B CA 1
ATOM 3585 C C . PRO B 1 116 ? 0.13 9.219 4.262 1 97.62 116 PRO B C 1
ATOM 3587 O O . PRO B 1 116 ? 0.189 7.992 4.34 1 97.62 116 PRO B O 1
ATOM 3590 N N . ILE B 1 117 ? -0.975 9.82 4.551 1 98.44 117 ILE B N 1
ATOM 3591 C CA . ILE B 1 117 ? -2.064 9.133 5.238 1 98.44 117 ILE B CA 1
ATOM 3592 C C . ILE B 1 117 ? -2.773 8.188 4.273 1 98.44 117 ILE B C 1
ATOM 3594 O O . ILE B 1 117 ? -3.068 7.043 4.617 1 98.44 117 ILE B O 1
ATOM 3598 N N . PRO B 1 118 ? -3.057 8.594 3.021 1 98.81 118 PRO B N 1
ATOM 3599 C CA . PRO B 1 118 ? -3.639 7.625 2.092 1 98.81 118 PRO B CA 1
ATOM 3600 C C . PRO B 1 118 ? -2.719 6.434 1.83 1 98.81 118 PRO B C 1
ATOM 3602 O O . PRO B 1 118 ? -3.195 5.309 1.645 1 98.81 118 PRO B O 1
ATOM 3605 N N . GLN B 1 119 ? -1.413 6.664 1.791 1 98.81 119 GLN B N 1
ATOM 3606 C CA . GLN B 1 119 ? -0.476 5.555 1.663 1 98.81 119 GLN B CA 1
ATOM 3607 C C . GLN B 1 119 ? -0.539 4.637 2.883 1 98.81 119 GLN B C 1
ATOM 3609 O O . GLN B 1 119 ? -0.475 3.412 2.75 1 98.81 119 GLN B O 1
ATOM 3614 N N . HIS B 1 120 ? -0.68 5.258 4.062 1 98.88 120 HIS B N 1
ATOM 3615 C CA . HIS B 1 120 ? -0.885 4.508 5.293 1 98.88 120 HIS B CA 1
ATOM 3616 C C . HIS B 1 120 ? -2.139 3.643 5.211 1 98.88 120 HIS B C 1
ATOM 3618 O O . HIS B 1 120 ? -2.123 2.479 5.613 1 98.88 120 HIS B O 1
ATOM 3624 N N . PHE B 1 121 ? -3.193 4.195 4.637 1 98.94 121 PHE B N 1
ATOM 3625 C CA . PHE B 1 121 ? -4.445 3.471 4.457 1 98.94 121 PHE B CA 1
ATOM 3626 C C . PHE B 1 121 ? -4.234 2.229 3.6 1 98.94 121 PHE B C 1
ATOM 3628 O O . PHE B 1 121 ? -4.609 1.123 3.996 1 98.94 121 PHE B O 1
ATOM 3635 N N . ILE B 1 122 ? -3.596 2.381 2.461 1 98.94 122 ILE B N 1
ATOM 3636 C CA . ILE B 1 122 ? -3.336 1.251 1.575 1 98.94 122 ILE B CA 1
ATOM 3637 C C . ILE B 1 122 ? -2.457 0.227 2.289 1 98.94 122 ILE B C 1
ATOM 3639 O O . ILE B 1 122 ? -2.762 -0.968 2.291 1 98.94 122 ILE B O 1
ATOM 3643 N N . MET B 1 123 ? -1.425 0.733 2.955 1 98.94 123 MET B N 1
ATOM 3644 C CA . MET B 1 123 ? -0.447 -0.11 3.637 1 98.94 123 MET B CA 1
ATOM 3645 C C . MET B 1 123 ? -1.119 -0.974 4.699 1 98.94 123 MET B C 1
ATOM 3647 O O . MET B 1 123 ? -0.943 -2.193 4.715 1 98.94 123 MET B O 1
ATOM 3651 N N . THR B 1 124 ? -1.949 -0.377 5.527 1 98.94 124 THR B N 1
ATOM 3652 C CA . THR B 1 124 ? -2.508 -1.114 6.656 1 98.94 124 THR B CA 1
ATOM 3653 C C . THR B 1 124 ? -3.631 -2.039 6.195 1 98.94 124 THR B C 1
ATOM 3655 O O . THR B 1 124 ? -3.824 -3.117 6.758 1 98.94 124 THR B O 1
ATOM 3658 N N . THR B 1 125 ? -4.383 -1.622 5.168 1 98.94 125 THR B N 1
ATOM 3659 C CA . THR B 1 125 ? -5.363 -2.523 4.574 1 98.94 125 THR B CA 1
ATOM 3660 C C . THR B 1 125 ? -4.688 -3.787 4.051 1 98.94 125 THR B C 1
ATOM 3662 O O . THR B 1 125 ? -5.105 -4.902 4.375 1 98.94 125 THR B O 1
ATOM 3665 N N . LEU B 1 126 ? -3.613 -3.627 3.303 1 98.88 126 LEU B N 1
ATOM 3666 C CA . LEU B 1 126 ? -2.895 -4.766 2.748 1 98.88 126 LEU B CA 1
ATOM 3667 C C . LEU B 1 126 ? -2.229 -5.582 3.854 1 98.88 126 LEU B C 1
ATOM 3669 O O . LEU B 1 126 ? -2.133 -6.805 3.756 1 98.88 126 LEU B O 1
ATOM 3673 N N . ALA B 1 127 ? -1.719 -4.855 4.871 1 98.88 127 ALA B N 1
ATOM 3674 C CA . ALA B 1 127 ? -1.106 -5.562 5.992 1 98.88 127 ALA B CA 1
ATOM 3675 C C . ALA B 1 127 ? -2.104 -6.508 6.656 1 98.88 127 ALA B C 1
ATOM 3677 O O . ALA B 1 127 ? -1.752 -7.629 7.031 1 98.88 127 ALA B O 1
ATOM 3678 N N . LEU B 1 128 ? -3.336 -6.074 6.805 1 98.75 128 LEU B N 1
ATOM 3679 C CA . LEU B 1 128 ? -4.387 -6.938 7.332 1 98.75 128 LEU B CA 1
ATOM 3680 C C . LEU B 1 128 ? -4.695 -8.07 6.363 1 98.75 128 LEU B C 1
ATOM 3682 O O . LEU B 1 128 ? -4.816 -9.227 6.777 1 98.75 128 LEU B O 1
ATOM 3686 N N . PHE B 1 129 ? -4.77 -7.781 5.062 1 98.5 129 PHE B N 1
ATOM 3687 C CA . PHE B 1 129 ? -5.121 -8.75 4.031 1 98.5 129 PHE B CA 1
ATOM 3688 C C . PHE B 1 129 ? -4.035 -9.812 3.891 1 98.5 129 PHE B C 1
ATOM 3690 O O . PHE B 1 129 ? -4.328 -10.969 3.59 1 98.5 129 PHE B O 1
ATOM 3697 N N . HIS B 1 130 ? -2.779 -9.422 4.125 1 98.19 130 HIS B N 1
ATOM 3698 C CA . HIS B 1 130 ? -1.646 -10.32 3.943 1 98.19 130 HIS B CA 1
ATOM 3699 C C . HIS B 1 130 ? -1.189 -10.906 5.273 1 98.19 130 HIS B C 1
ATOM 3701 O O . HIS B 1 130 ? -0.191 -11.633 5.328 1 98.19 130 HIS B O 1
ATOM 3707 N N . LYS B 1 131 ? -1.85 -10.516 6.391 1 97.88 131 LYS B N 1
ATOM 3708 C CA . LYS B 1 131 ? -1.489 -10.953 7.734 1 97.88 131 LYS B CA 1
ATOM 3709 C C . LYS B 1 131 ? -0.036 -10.609 8.055 1 97.88 131 LYS B C 1
ATOM 3711 O O . LYS B 1 131 ? 0.691 -11.43 8.617 1 97.88 131 LYS B O 1
ATOM 3716 N N . LEU B 1 132 ? 0.382 -9.414 7.617 1 98.38 132 LEU B N 1
ATOM 3717 C CA . LEU B 1 132 ? 1.762 -8.977 7.797 1 98.38 132 LEU B CA 1
ATOM 3718 C C . LEU B 1 132 ? 2.129 -8.922 9.273 1 98.38 132 LEU B C 1
ATOM 3720 O O . LEU B 1 132 ? 3.254 -9.258 9.656 1 98.38 132 LEU B O 1
ATOM 3724 N N . GLN B 1 133 ? 1.204 -8.453 10.164 1 98.06 133 GLN B N 1
ATOM 3725 C CA . GLN B 1 133 ? 1.46 -8.359 11.594 1 98.06 133 GLN B CA 1
ATOM 3726 C C . GLN B 1 133 ? 1.864 -9.711 12.172 1 98.06 133 GLN B C 1
ATOM 3728 O O . GLN B 1 133 ? 2.836 -9.805 12.922 1 98.06 133 GLN B O 1
ATOM 3733 N N . GLU B 1 134 ? 1.146 -10.766 11.828 1 97.12 134 GLU B N 1
ATOM 3734 C CA . GLU B 1 134 ? 1.479 -12.109 12.297 1 97.12 134 GLU B CA 1
ATOM 3735 C C . GLU B 1 134 ? 2.854 -12.539 11.797 1 97.12 134 GLU B C 1
ATOM 3737 O O . GLU B 1 134 ? 3.637 -13.125 12.547 1 97.12 134 GLU B O 1
ATOM 3742 N N . GLN B 1 135 ? 3.088 -12.273 10.555 1 97.75 135 GLN B N 1
ATOM 3743 C CA . GLN B 1 135 ? 4.371 -12.641 9.969 1 97.75 135 GLN B CA 1
ATOM 3744 C C . GLN B 1 135 ? 5.52 -11.891 10.641 1 97.75 135 GLN B C 1
ATOM 3746 O O . GLN B 1 135 ? 6.574 -12.477 10.898 1 97.75 135 GLN B O 1
ATOM 3751 N N . ILE B 1 136 ? 5.297 -10.602 10.938 1 97.81 136 ILE B N 1
ATOM 3752 C CA . ILE B 1 136 ? 6.309 -9.789 11.609 1 97.81 136 ILE B CA 1
ATOM 3753 C C . ILE B 1 136 ? 6.566 -10.344 13.008 1 97.81 136 ILE B C 1
ATOM 3755 O O . ILE B 1 136 ? 7.719 -10.43 13.438 1 97.81 136 ILE B O 1
ATOM 3759 N N . LEU B 1 137 ? 5.52 -10.703 13.734 1 97.25 137 LEU B N 1
ATOM 3760 C CA . LEU B 1 137 ? 5.703 -11.25 15.078 1 97.25 137 LEU B CA 1
ATOM 3761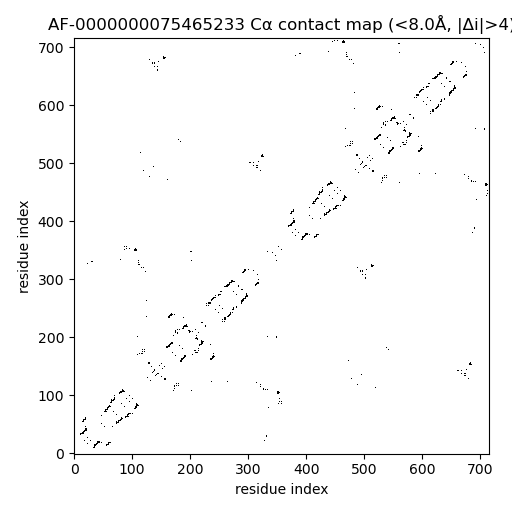 C C . LEU B 1 137 ? 6.512 -12.539 15.039 1 97.25 137 LEU B C 1
ATOM 3763 O O . LEU B 1 137 ? 7.391 -12.758 15.875 1 97.25 137 LEU B O 1
ATOM 3767 N N . ILE B 1 138 ? 6.258 -13.375 14.031 1 97.19 138 ILE B N 1
ATOM 3768 C CA . ILE B 1 138 ? 6.977 -14.633 13.891 1 97.19 138 ILE B CA 1
ATOM 3769 C C . ILE B 1 138 ? 8.445 -14.359 13.578 1 97.19 138 ILE B C 1
ATOM 3771 O O . ILE B 1 138 ? 9.336 -14.906 14.219 1 97.19 138 ILE B O 1
ATOM 3775 N N . SER B 1 139 ? 8.742 -13.461 12.633 1 97.06 139 SER B N 1
ATOM 3776 C CA . SER B 1 139 ? 10.109 -13.219 12.164 1 97.06 139 SER B CA 1
ATOM 3777 C C . SER B 1 139 ? 10.898 -12.391 13.172 1 97.06 139 SER B C 1
ATOM 3779 O O . SER B 1 139 ? 12.102 -12.57 13.32 1 97.06 139 SER B O 1
ATOM 3781 N N . GLN B 1 140 ? 10.25 -11.469 13.922 1 96.25 140 GLN B N 1
ATOM 3782 C CA . GLN B 1 140 ? 10.953 -10.523 14.781 1 96.25 140 GLN B CA 1
ATOM 3783 C C . GLN B 1 140 ? 11.031 -11.031 16.219 1 96.25 140 GLN B C 1
ATOM 3785 O O . GLN B 1 140 ? 12.031 -10.805 16.906 1 96.25 140 GLN B O 1
ATOM 3790 N N . VAL B 1 141 ? 9.992 -11.664 16.656 1 95.94 141 VAL B N 1
ATOM 3791 C CA . VAL B 1 141 ? 9.922 -12.086 18.047 1 95.94 141 VAL B CA 1
ATOM 3792 C C . VAL B 1 141 ? 10.367 -13.539 18.172 1 95.94 141 VAL B C 1
ATOM 3794 O O . VAL B 1 141 ? 11.258 -13.859 18.953 1 95.94 141 VAL B O 1
ATOM 3797 N N . GLU B 1 142 ? 9.82 -14.383 17.312 1 96.69 142 GLU B N 1
ATOM 3798 C CA . GLU B 1 142 ? 10.164 -15.805 17.391 1 96.69 142 GLU B CA 1
ATOM 3799 C C . GLU B 1 142 ? 11.438 -16.109 16.609 1 96.69 142 GLU B C 1
ATOM 3801 O O . GLU B 1 142 ? 12.078 -17.141 16.828 1 96.69 142 GLU B O 1
ATOM 3806 N N . LYS B 1 143 ? 11.805 -15.328 15.641 1 97.44 143 LYS B N 1
ATOM 3807 C CA . LYS B 1 143 ? 13.031 -15.398 14.852 1 97.44 143 LYS B CA 1
ATOM 3808 C C . LYS B 1 143 ? 13.148 -16.734 14.133 1 97.44 143 LYS B C 1
ATOM 3810 O O . LYS B 1 143 ? 14.18 -17.406 14.227 1 97.44 143 LYS B O 1
ATOM 3815 N N . ARG B 1 144 ? 12.148 -17.031 13.398 1 96.75 144 ARG B N 1
ATOM 3816 C CA . ARG B 1 144 ? 12.102 -18.25 12.602 1 96.75 144 ARG B CA 1
ATOM 3817 C C . ARG B 1 144 ? 11.328 -18.016 11.305 1 96.75 144 ARG B C 1
ATOM 3819 O O . ARG B 1 144 ? 10.625 -17.016 11.156 1 96.75 144 ARG B O 1
ATOM 3826 N N . TRP B 1 145 ? 11.539 -19 10.422 1 97.25 145 TRP B N 1
ATOM 3827 C CA . TRP B 1 145 ? 10.836 -19 9.141 1 97.25 145 TRP B CA 1
ATOM 3828 C C . TRP B 1 145 ? 9.398 -19.469 9.305 1 97.25 145 TRP B C 1
ATOM 3830 O O . TRP B 1 145 ? 9.156 -20.625 9.703 1 97.25 145 TRP B O 1
ATOM 3840 N N . GLY B 1 146 ? 8.406 -18.656 9.094 1 94.38 146 GLY B N 1
ATOM 3841 C CA . GLY B 1 146 ? 7 -19 9.273 1 94.38 146 GLY B CA 1
ATOM 3842 C C . GLY B 1 146 ? 6.516 -20.062 8.312 1 94.38 146 GLY B C 1
ATOM 3843 O O . GLY B 1 146 ? 7.148 -20.312 7.281 1 94.38 146 GLY B O 1
ATOM 3844 N N . THR B 1 147 ? 5.398 -20.672 8.648 1 93.06 147 THR B N 1
ATOM 3845 C CA . THR B 1 147 ? 4.816 -21.75 7.844 1 93.06 147 THR B CA 1
ATOM 3846 C C . THR B 1 147 ? 3.375 -21.422 7.473 1 93.06 147 THR B C 1
ATOM 3848 O O . THR B 1 147 ? 2.781 -20.484 8.031 1 93.06 147 THR B O 1
ATOM 3851 N N . ASN B 1 148 ? 2.891 -22.203 6.516 1 88.38 148 ASN B N 1
ATOM 3852 C CA . ASN B 1 148 ? 1.485 -22.062 6.148 1 88.38 148 ASN B CA 1
ATOM 3853 C C . ASN B 1 148 ? 0.565 -22.312 7.34 1 88.38 148 ASN B C 1
ATOM 3855 O O . ASN B 1 148 ? -0.489 -21.688 7.453 1 88.38 148 ASN B O 1
ATOM 3859 N N . ASP B 1 149 ? 0.946 -23.188 8.141 1 90.25 149 ASP B N 1
ATOM 3860 C CA . ASP B 1 149 ? 0.144 -23.5 9.32 1 90.25 149 ASP B CA 1
ATOM 3861 C C . ASP B 1 149 ? 0.035 -22.281 10.234 1 90.25 149 ASP B C 1
ATOM 3863 O O . ASP B 1 149 ? -1.01 -22.047 10.844 1 90.25 149 ASP B O 1
ATOM 3867 N N . ASP B 1 150 ? 1.085 -21.5 10.289 1 92.31 150 ASP B N 1
ATOM 3868 C CA . ASP B 1 150 ? 1.071 -20.281 11.094 1 92.31 150 ASP B CA 1
ATOM 3869 C C . ASP B 1 150 ? 0.014 -19.312 10.586 1 92.31 150 ASP B C 1
ATOM 3871 O O . ASP B 1 150 ? -0.521 -18.516 11.367 1 92.31 150 ASP B O 1
ATOM 3875 N N . MET B 1 151 ? -0.26 -19.406 9.25 1 90.12 151 MET B N 1
ATOM 3876 C CA . MET B 1 151 ? -1.197 -18.469 8.641 1 90.12 151 MET B CA 1
ATOM 3877 C C . MET B 1 151 ? -2.596 -19.062 8.555 1 90.12 151 MET B C 1
ATOM 3879 O O . MET B 1 151 ? -3.539 -18.406 8.125 1 90.12 151 MET B O 1
ATOM 3883 N N . GLY B 1 152 ? -2.758 -20.328 8.883 1 85.56 152 GLY B N 1
ATOM 3884 C CA . GLY B 1 152 ? -4.039 -21.016 8.953 1 85.56 152 GLY B CA 1
ATOM 3885 C C . GLY B 1 152 ? -4.457 -21.641 7.633 1 85.56 152 GLY B C 1
ATOM 3886 O O . GLY B 1 152 ? -5.422 -22.406 7.578 1 85.56 152 GLY B O 1
ATOM 3887 N N . SER B 1 153 ? -3.807 -21.25 6.492 1 83 153 SER B N 1
ATOM 3888 C CA . SER B 1 153 ? -4.156 -21.797 5.188 1 83 153 SER B CA 1
ATOM 3889 C C . SER B 1 153 ? -3.062 -21.531 4.16 1 83 153 SER B C 1
ATOM 3891 O O . SER B 1 153 ? -2.18 -20.703 4.391 1 83 153 SER B O 1
ATOM 3893 N N . MET B 1 154 ? -3.193 -22.188 3.068 1 82.88 154 MET B N 1
ATOM 3894 C CA . MET B 1 154 ? -2.273 -21.953 1.957 1 82.88 154 MET B CA 1
ATOM 3895 C C . MET B 1 154 ? -2.672 -20.703 1.167 1 82.88 154 MET B C 1
ATOM 3897 O O . MET B 1 154 ? -1.815 -20.031 0.596 1 82.88 154 MET B O 1
ATOM 3901 N N . GLY B 1 155 ? -3.951 -20.453 1.12 1 91.44 155 GLY B N 1
ATOM 3902 C CA . GLY B 1 155 ? -4.496 -19.281 0.465 1 91.44 155 GLY B CA 1
ATOM 3903 C C . GLY B 1 155 ? -5.223 -18.344 1.418 1 91.44 155 GLY B C 1
ATOM 3904 O O . GLY B 1 155 ? -6.406 -18.531 1.693 1 91.44 155 GLY B O 1
ATOM 3905 N N . PHE B 1 156 ? -4.434 -17.375 1.896 1 94.12 156 PHE B N 1
ATOM 3906 C CA . PHE B 1 156 ? -5.027 -16.547 2.939 1 94.12 156 PHE B CA 1
ATOM 3907 C C . PHE B 1 156 ? -5.059 -15.086 2.52 1 94.12 156 PHE B C 1
ATOM 3909 O O . PHE B 1 156 ? -5.758 -14.273 3.131 1 94.12 156 PHE B O 1
ATOM 3916 N N . ILE B 1 157 ? -4.348 -14.766 1.445 1 97.25 157 ILE B N 1
ATOM 3917 C CA . ILE B 1 157 ? -4.211 -13.359 1.073 1 97.25 157 ILE B CA 1
ATOM 3918 C C . ILE B 1 157 ? -5.469 -12.898 0.343 1 97.25 157 ILE B C 1
ATOM 3920 O O . ILE B 1 157 ? -5.879 -13.508 -0.65 1 97.25 157 ILE B O 1
ATOM 3924 N N . ARG B 1 158 ? -6.062 -11.906 0.859 1 97.31 158 ARG B N 1
ATOM 3925 C CA . ARG B 1 158 ? -7.066 -11.148 0.119 1 97.31 158 ARG B CA 1
ATOM 3926 C C . ARG B 1 158 ? -6.414 -10.047 -0.716 1 97.31 158 ARG B C 1
ATOM 3928 O O . ARG B 1 158 ? -5.348 -9.539 -0.362 1 97.31 158 ARG B O 1
ATOM 3935 N N . GLU B 1 159 ? -6.969 -9.773 -1.817 1 97.81 159 GLU B N 1
ATOM 3936 C CA . GLU B 1 159 ? -6.496 -8.703 -2.689 1 97.81 159 GLU B CA 1
ATOM 3937 C C . GLU B 1 159 ? -7.469 -7.523 -2.689 1 97.81 159 GLU B C 1
ATOM 3939 O O . GLU B 1 159 ? -8.672 -7.703 -2.484 1 97.81 159 GLU B O 1
ATOM 3944 N N . LEU B 1 160 ? -6.969 -6.34 -2.914 1 98.25 160 LEU B N 1
ATOM 3945 C CA . LEU B 1 160 ? -7.828 -5.168 -3.035 1 98.25 160 LEU B CA 1
ATOM 3946 C C . LEU B 1 160 ? -8.625 -5.211 -4.336 1 98.25 160 LEU B C 1
ATOM 3948 O O . LEU B 1 160 ? -9.711 -4.637 -4.422 1 98.25 160 LEU B O 1
ATOM 3952 N N . ARG B 1 161 ? -8.008 -5.855 -5.336 1 97 161 ARG B N 1
ATOM 3953 C CA . ARG B 1 161 ? -8.711 -5.98 -6.609 1 97 161 ARG B CA 1
ATOM 3954 C C . ARG B 1 161 ? -10.055 -6.688 -6.434 1 97 161 ARG B C 1
ATOM 3956 O O . ARG B 1 161 ? -10.125 -7.75 -5.812 1 97 161 ARG B O 1
ATOM 3963 N N . GLY B 1 162 ? -11.07 -6.027 -6.914 1 96.81 162 GLY B N 1
ATOM 3964 C CA . GLY B 1 162 ? -12.398 -6.613 -6.871 1 96.81 162 GLY B CA 1
ATOM 3965 C C . GLY B 1 162 ? -13.133 -6.328 -5.574 1 96.81 162 GLY B C 1
ATOM 3966 O O . GLY B 1 162 ? -14.289 -6.711 -5.414 1 96.81 162 GLY B O 1
ATOM 3967 N N . LYS B 1 163 ? -12.484 -5.699 -4.637 1 98.62 163 LYS B N 1
ATOM 3968 C CA . LYS B 1 163 ? -13.133 -5.352 -3.375 1 98.62 163 LYS B CA 1
ATOM 3969 C C . LYS B 1 163 ? -13.828 -3.994 -3.475 1 98.62 163 LYS B C 1
ATOM 3971 O O . LYS B 1 163 ? -13.492 -3.18 -4.336 1 98.62 163 LYS B O 1
ATOM 3976 N N . THR B 1 164 ? -14.781 -3.775 -2.637 1 98.94 164 THR B N 1
ATOM 3977 C CA . THR B 1 164 ? -15.43 -2.477 -2.486 1 98.94 164 THR B CA 1
ATOM 3978 C C . THR B 1 164 ? -14.836 -1.712 -1.306 1 98.94 164 THR B C 1
ATOM 3980 O O . THR B 1 164 ? -14.844 -2.203 -0.176 1 98.94 164 THR B O 1
ATOM 3983 N N . VAL B 1 165 ? -14.32 -0.579 -1.588 1 98.94 165 VAL B N 1
ATOM 3984 C CA . VAL B 1 165 ? -13.781 0.31 -0.562 1 98.94 165 VAL B CA 1
ATOM 3985 C C . VAL B 1 165 ? -14.766 1.453 -0.307 1 98.94 165 VAL B C 1
ATOM 3987 O O . VAL B 1 165 ? -15.047 2.25 -1.205 1 98.94 165 VAL B O 1
ATOM 3990 N N . GLY B 1 166 ? -15.289 1.471 0.896 1 98.94 166 GLY B N 1
ATOM 3991 C CA . GLY B 1 166 ? -16.156 2.562 1.323 1 98.94 166 GLY B CA 1
ATOM 3992 C C . GLY B 1 166 ? -15.406 3.648 2.078 1 98.94 166 GLY B C 1
ATOM 3993 O O . GLY B 1 166 ? -14.781 3.381 3.105 1 98.94 166 GLY B O 1
ATOM 3994 N N . ILE B 1 167 ? -15.547 4.84 1.618 1 98.88 167 ILE B N 1
ATOM 3995 C CA . ILE B 1 167 ? -14.859 5.969 2.234 1 98.88 167 ILE B CA 1
ATOM 3996 C C . ILE B 1 167 ? -15.875 6.867 2.941 1 98.88 167 ILE B C 1
ATOM 3998 O O . ILE B 1 167 ? -16.734 7.473 2.297 1 98.88 167 ILE B O 1
ATOM 4002 N N . LEU B 1 168 ? -15.789 6.871 4.227 1 98.25 168 LEU B N 1
ATOM 4003 C CA . LEU B 1 168 ? -16.609 7.742 5.062 1 98.25 168 LEU B CA 1
ATOM 4004 C C . LEU B 1 168 ? -15.875 9.047 5.359 1 98.25 168 LEU B C 1
ATOM 4006 O O . LEU B 1 168 ? -15 9.094 6.223 1 98.25 168 LEU B O 1
ATOM 4010 N N . GLY B 1 169 ? -16.25 10.148 4.797 1 95.19 169 GLY B N 1
ATOM 4011 C CA . GLY B 1 169 ? -15.5 11.391 4.727 1 95.19 169 GLY B CA 1
ATOM 4012 C C . GLY B 1 169 ? -14.688 11.523 3.451 1 95.19 169 GLY B C 1
ATOM 4013 O O . GLY B 1 169 ? -13.656 10.875 3.293 1 95.19 169 GLY B O 1
ATOM 4014 N N . TYR B 1 170 ? -15.109 12.445 2.566 1 96 170 TYR B N 1
ATOM 4015 C CA . TYR B 1 170 ? -14.523 12.516 1.235 1 96 170 TYR B CA 1
ATOM 4016 C C . TYR B 1 170 ? -13.836 13.852 1.015 1 96 170 TYR B C 1
ATOM 4018 O O . TYR B 1 170 ? -14.094 14.539 0.019 1 96 170 TYR B O 1
ATOM 4026 N N . GLY B 1 171 ? -13 14.219 1.982 1 94.25 171 GLY B N 1
ATOM 4027 C CA . GLY B 1 171 ? -12.117 15.367 1.872 1 94.25 171 GLY B CA 1
ATOM 4028 C C . GLY B 1 171 ? -10.797 15.039 1.211 1 94.25 171 GLY B C 1
ATOM 4029 O O . GLY B 1 171 ? -10.719 14.156 0.353 1 94.25 171 GLY B O 1
ATOM 4030 N N . HIS B 1 172 ? -9.734 15.742 1.512 1 95.12 172 HIS B N 1
ATOM 4031 C CA . HIS B 1 172 ? -8.422 15.586 0.894 1 95.12 172 HIS B CA 1
ATOM 4032 C C . HIS B 1 172 ? -7.906 14.164 1.046 1 95.12 172 HIS B C 1
ATOM 4034 O O . HIS B 1 172 ? -7.492 13.539 0.065 1 95.12 172 HIS B O 1
ATOM 4040 N N . ILE B 1 173 ? -7.98 13.656 2.244 1 96.56 173 ILE B N 1
ATOM 4041 C CA . ILE B 1 173 ? -7.449 12.328 2.547 1 96.56 173 ILE B CA 1
ATOM 4042 C C . ILE B 1 173 ? -8.297 11.266 1.855 1 96.56 173 ILE B C 1
ATOM 4044 O O . ILE B 1 173 ? -7.766 10.367 1.197 1 96.56 173 ILE B O 1
ATOM 4048 N N . GLY B 1 174 ? -9.617 11.391 1.967 1 97.88 174 GLY B N 1
ATOM 4049 C CA . GLY B 1 174 ? -10.523 10.43 1.365 1 97.88 174 GLY B CA 1
ATOM 4050 C C . GLY B 1 174 ? -10.391 10.344 -0.143 1 97.88 174 GLY B C 1
ATOM 4051 O O . GLY B 1 174 ? -10.383 9.25 -0.709 1 97.88 174 GLY B O 1
ATOM 4052 N N . ARG B 1 175 ? -10.281 11.484 -0.792 1 98.31 175 ARG B N 1
ATOM 4053 C CA . ARG B 1 175 ? -10.18 11.547 -2.248 1 98.31 175 ARG B CA 1
ATOM 4054 C C . ARG B 1 175 ? -8.898 10.891 -2.738 1 98.31 175 ARG B C 1
ATOM 4056 O O . ARG B 1 175 ? -8.914 10.141 -3.719 1 98.31 175 ARG B O 1
ATOM 4063 N N . GLU B 1 176 ? -7.797 11.195 -2.082 1 98.62 176 GLU B N 1
ATOM 4064 C CA . GLU B 1 176 ? -6.543 10.562 -2.482 1 98.62 176 GLU B CA 1
ATOM 4065 C C . GLU B 1 176 ? -6.566 9.07 -2.197 1 98.62 176 GLU B C 1
ATOM 4067 O O . GLU B 1 176 ? -6.062 8.273 -2.992 1 98.62 176 GLU B O 1
ATOM 4072 N N . ALA B 1 177 ? -7.18 8.617 -1.061 1 98.88 177 ALA B N 1
ATOM 4073 C CA . ALA B 1 177 ? -7.34 7.203 -0.755 1 98.88 177 ALA B CA 1
ATOM 4074 C C . ALA B 1 177 ? -8.172 6.5 -1.827 1 98.88 177 ALA B C 1
ATOM 4076 O O . ALA B 1 177 ? -7.852 5.379 -2.234 1 98.88 177 ALA B O 1
ATOM 4077 N N . ALA B 1 178 ? -9.219 7.184 -2.271 1 98.88 178 ALA B N 1
ATOM 4078 C CA . ALA B 1 178 ? -10.055 6.66 -3.344 1 98.88 178 ALA B CA 1
ATOM 4079 C C . ALA B 1 178 ? -9.242 6.438 -4.617 1 98.88 178 ALA B C 1
ATOM 4081 O O . ALA B 1 178 ? -9.328 5.371 -5.234 1 98.88 178 ALA B O 1
ATOM 4082 N N . ARG B 1 179 ? -8.469 7.422 -4.984 1 98.81 179 ARG B N 1
ATOM 4083 C CA . ARG B 1 179 ? -7.664 7.344 -6.203 1 98.81 179 ARG B CA 1
ATOM 4084 C C . ARG B 1 179 ? -6.688 6.176 -6.141 1 98.81 179 ARG B C 1
ATOM 4086 O O . ARG B 1 179 ? -6.582 5.395 -7.09 1 98.81 179 ARG B O 1
ATOM 4093 N N . LEU B 1 180 ? -6.02 6.039 -5.055 1 98.88 180 LEU B N 1
ATOM 4094 C CA . LEU B 1 180 ? -5.031 4.977 -4.902 1 98.88 180 LEU B CA 1
ATOM 4095 C C . LEU B 1 180 ? -5.703 3.607 -4.879 1 98.88 180 LEU B C 1
ATOM 4097 O O . LEU B 1 180 ? -5.254 2.68 -5.559 1 98.88 180 LEU B O 1
ATOM 4101 N N . ALA B 1 181 ? -6.781 3.473 -4.094 1 98.88 181 ALA B N 1
ATOM 4102 C CA . ALA B 1 181 ? -7.473 2.188 -4.016 1 98.88 181 ALA B CA 1
ATOM 4103 C C . ALA B 1 181 ? -8.031 1.781 -5.379 1 98.88 181 ALA B C 1
ATOM 4105 O O . ALA B 1 181 ? -8 0.603 -5.742 1 98.88 181 ALA B O 1
ATOM 4106 N N . ALA B 1 182 ? -8.531 2.748 -6.125 1 98.75 182 ALA B N 1
ATOM 4107 C CA . ALA B 1 182 ? -9.031 2.473 -7.469 1 98.75 182 ALA B CA 1
ATOM 4108 C C . ALA B 1 182 ? -7.922 1.942 -8.367 1 98.75 182 ALA B C 1
ATOM 4110 O O . ALA B 1 182 ? -8.156 1.066 -9.203 1 98.75 182 ALA B O 1
ATOM 4111 N N . ALA B 1 183 ? -6.734 2.436 -8.227 1 98.44 183 ALA B N 1
ATOM 4112 C CA . ALA B 1 183 ? -5.594 1.968 -9.008 1 98.44 183 ALA B CA 1
ATOM 4113 C C . ALA B 1 183 ? -5.309 0.494 -8.742 1 98.44 183 ALA B C 1
ATOM 4115 O O . ALA B 1 183 ? -4.777 -0.211 -9.602 1 98.44 183 ALA B O 1
ATOM 4116 N N . PHE B 1 184 ? -5.711 -0.01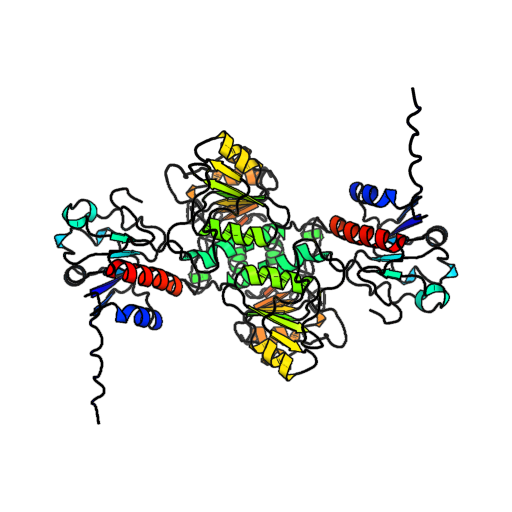6 -7.578 1 98.56 184 PHE B N 1
ATOM 4117 C CA . PHE B 1 184 ? -5.512 -1.416 -7.227 1 98.56 184 PHE B CA 1
ATOM 4118 C C . PHE B 1 184 ? -6.648 -2.277 -7.766 1 98.56 184 PHE B C 1
ATOM 4120 O O . PHE B 1 184 ? -6.645 -3.498 -7.594 1 98.56 184 PHE B O 1
ATOM 4127 N N . GLY B 1 185 ? -7.684 -1.637 -8.367 1 98 185 GLY B N 1
ATOM 4128 C CA . GLY B 1 185 ? -8.789 -2.379 -8.953 1 98 185 GLY B CA 1
ATOM 4129 C C . GLY B 1 185 ? -9.992 -2.48 -8.039 1 98 185 GLY B C 1
ATOM 4130 O O . GLY B 1 185 ? -10.891 -3.287 -8.281 1 98 185 GLY B O 1
ATOM 4131 N N . ALA B 1 186 ? -10.031 -1.69 -6.996 1 98.69 186 ALA B N 1
ATOM 4132 C CA . ALA B 1 186 ? -11.172 -1.672 -6.094 1 98.69 186 ALA B CA 1
ATOM 4133 C C . ALA B 1 186 ? -12.305 -0.811 -6.652 1 98.69 186 ALA B C 1
ATOM 4135 O O . ALA B 1 186 ? -12.055 0.147 -7.391 1 98.69 186 ALA B O 1
ATOM 4136 N N . THR B 1 187 ? -13.5 -1.154 -6.344 1 98.88 187 THR B N 1
ATOM 4137 C CA . THR B 1 187 ? -14.648 -0.279 -6.543 1 98.88 187 THR B CA 1
ATOM 4138 C C . THR B 1 187 ? -14.812 0.674 -5.359 1 98.88 187 THR B C 1
ATOM 4140 O O . THR B 1 187 ? -14.797 0.246 -4.203 1 98.88 187 THR B O 1
ATOM 4143 N N . ILE B 1 188 ? -14.992 1.944 -5.645 1 98.94 188 ILE B N 1
ATOM 4144 C CA . ILE B 1 188 ? -15.055 2.943 -4.582 1 98.94 188 ILE B CA 1
ATOM 4145 C C . ILE B 1 188 ? -16.5 3.393 -4.387 1 98.94 188 ILE B C 1
ATOM 4147 O O . ILE B 1 188 ? -17.219 3.66 -5.355 1 98.94 188 ILE B O 1
ATOM 4151 N N . ILE B 1 189 ? -16.922 3.438 -3.184 1 98.94 189 ILE B N 1
ATOM 4152 C CA . ILE B 1 189 ? -18.156 4.141 -2.809 1 98.94 189 ILE B CA 1
ATOM 4153 C C . ILE B 1 189 ? -17.844 5.156 -1.712 1 98.94 189 ILE B C 1
ATOM 4155 O O . ILE B 1 189 ? -16.859 5.023 -0.989 1 98.94 189 ILE B O 1
ATOM 4159 N N . ALA B 1 190 ? -18.625 6.203 -1.605 1 98.75 190 ALA B N 1
ATOM 4160 C CA . ALA B 1 190 ? -18.344 7.277 -0.66 1 98.75 190 ALA B CA 1
ATOM 4161 C C . ALA B 1 190 ? -19.594 7.684 0.104 1 98.75 190 ALA B C 1
ATOM 4163 O O . ALA B 1 190 ? -20.703 7.57 -0.413 1 98.75 190 ALA B O 1
ATOM 4164 N N . ALA B 1 191 ? -19.391 8.086 1.32 1 98.44 191 ALA B N 1
ATOM 4165 C CA . ALA B 1 191 ? -20.469 8.648 2.125 1 98.44 191 ALA B CA 1
ATOM 4166 C C . ALA B 1 191 ? -20.094 10.031 2.66 1 98.44 191 ALA B C 1
ATOM 4168 O O . ALA B 1 191 ? -18.984 10.227 3.16 1 98.44 191 ALA B O 1
ATOM 4169 N N . ASN B 1 192 ? -20.875 10.922 2.482 1 95.62 192 ASN B N 1
ATOM 4170 C CA . ASN B 1 192 ? -20.844 12.25 3.076 1 95.62 192 ASN B CA 1
ATOM 4171 C C . ASN B 1 192 ? -22.219 12.695 3.561 1 95.62 192 ASN B C 1
ATOM 4173 O O . ASN B 1 192 ? -23.156 11.898 3.564 1 95.62 192 ASN B O 1
ATOM 4177 N N . THR B 1 193 ? -22.312 13.914 4.078 1 93.94 193 THR B N 1
ATOM 4178 C CA . THR B 1 193 ? -23.547 14.375 4.695 1 93.94 193 THR B CA 1
ATOM 4179 C C . THR B 1 193 ? -24.688 14.367 3.686 1 93.94 193 THR B C 1
ATOM 4181 O O . THR B 1 193 ? -25.766 13.836 3.961 1 93.94 193 THR B O 1
ATOM 4184 N N . SER B 1 194 ? -24.516 14.859 2.41 1 93.56 194 SER B N 1
ATOM 4185 C CA . SER B 1 194 ? -25.578 15.062 1.428 1 93.56 194 SER B CA 1
ATOM 4186 C C . SER B 1 194 ? -25.844 13.797 0.621 1 93.56 194 SER B C 1
ATOM 4188 O O . SER B 1 194 ? -26.906 13.648 0.013 1 93.56 194 SER B O 1
ATOM 4190 N N . GLY B 1 195 ? -24.828 12.945 0.473 1 96.56 195 GLY B N 1
ATOM 4191 C CA . GLY B 1 195 ? -24.922 11.773 -0.378 1 96.56 195 GLY B CA 1
ATOM 4192 C C . GLY B 1 195 ? -24.75 12.086 -1.852 1 96.56 195 GLY B C 1
ATOM 4193 O O . GLY B 1 195 ? -25.203 11.328 -2.711 1 96.56 195 GLY B O 1
ATOM 4194 N N . LYS B 1 196 ? -24.109 13.25 -2.076 1 96.38 196 LYS B N 1
ATOM 4195 C CA . LYS B 1 196 ? -23.938 13.695 -3.457 1 96.38 196 LYS B CA 1
ATOM 4196 C C . LYS B 1 196 ? -22.469 13.938 -3.783 1 96.38 196 LYS B C 1
ATOM 4198 O O . LYS B 1 196 ? -21.656 14.203 -2.887 1 96.38 196 LYS B O 1
ATOM 4203 N N . ARG B 1 197 ? -22.234 13.805 -5.043 1 95.38 197 ARG B N 1
ATOM 4204 C CA . ARG B 1 197 ? -20.922 14.156 -5.57 1 95.38 197 ARG B CA 1
ATOM 4205 C C . ARG B 1 197 ? -20.609 15.633 -5.332 1 95.38 197 ARG B C 1
ATOM 4207 O O . ARG B 1 197 ? -21.469 16.5 -5.531 1 95.38 197 ARG B O 1
ATOM 4214 N N . THR B 1 198 ? -19.422 15.914 -4.855 1 91.19 198 THR B N 1
ATOM 4215 C CA . THR B 1 198 ? -18.984 17.281 -4.637 1 91.19 198 THR B CA 1
ATOM 4216 C C . THR B 1 198 ? -17.578 17.5 -5.223 1 91.19 198 THR B C 1
ATOM 4218 O O . THR B 1 198 ? -16.75 16.594 -5.219 1 91.19 198 THR B O 1
ATOM 4221 N N . PRO B 1 199 ? -17.359 18.656 -5.75 1 92.12 199 PRO B N 1
ATOM 4222 C CA . PRO B 1 199 ? -15.992 18.953 -6.164 1 92.12 199 PRO B CA 1
ATOM 4223 C C . PRO B 1 199 ? -15.039 19.141 -4.98 1 92.12 199 PRO B C 1
ATOM 4225 O O . PRO B 1 199 ? -15.484 19.453 -3.875 1 92.12 199 PRO B O 1
ATOM 4228 N N . GLN B 1 200 ? -13.812 18.906 -5.273 1 91.38 200 GLN B N 1
ATOM 4229 C CA . GLN B 1 200 ? -12.805 19.094 -4.242 1 91.38 200 GLN B CA 1
ATOM 4230 C C . GLN B 1 200 ? -12.461 20.562 -4.066 1 91.38 200 GLN B C 1
ATOM 4232 O O . GLN B 1 200 ? -12.281 21.297 -5.051 1 91.38 200 GLN B O 1
ATOM 4237 N N . ASP B 1 201 ? -12.422 21 -2.854 1 88.12 201 ASP B N 1
ATOM 4238 C CA . ASP B 1 201 ? -12.008 22.359 -2.525 1 88.12 201 ASP B CA 1
ATOM 4239 C C . ASP B 1 201 ? -10.664 22.359 -1.797 1 88.12 201 ASP B C 1
ATOM 4241 O O . ASP B 1 201 ? -10.125 21.297 -1.478 1 88.12 201 ASP B O 1
ATOM 4245 N N . GLY B 1 202 ? -10.102 23.562 -1.77 1 91.5 202 GLY B N 1
ATOM 4246 C CA . GLY B 1 202 ? -8.859 23.688 -1.033 1 91.5 202 GLY B CA 1
ATOM 4247 C C . GLY B 1 202 ? -7.629 23.406 -1.881 1 91.5 202 GLY B C 1
ATOM 4248 O O . GLY B 1 202 ? -7.699 23.453 -3.111 1 91.5 202 GLY B O 1
ATOM 4249 N N . TYR B 1 203 ? -6.562 23.219 -1.214 1 93.81 203 TYR B N 1
ATOM 4250 C CA . TYR B 1 203 ? -5.293 22.984 -1.892 1 93.81 203 TYR B CA 1
ATOM 4251 C C . TYR B 1 203 ? -5.207 21.547 -2.412 1 93.81 203 TYR B C 1
ATOM 4253 O O . TYR B 1 203 ? -5.418 20.594 -1.662 1 93.81 203 TYR B O 1
ATOM 4261 N N . ILE B 1 204 ? -4.949 21.406 -3.576 1 94.06 204 ILE B N 1
ATOM 4262 C CA . ILE B 1 204 ? -4.812 20.078 -4.176 1 94.06 204 ILE B CA 1
ATOM 4263 C C . ILE B 1 204 ? -3.363 19.844 -4.598 1 94.06 204 ILE B C 1
ATOM 4265 O O . ILE B 1 204 ? -2.84 20.562 -5.457 1 94.06 204 ILE B O 1
ATOM 4269 N N . VAL B 1 205 ? -2.717 18.922 -3.982 1 93.5 205 VAL B N 1
ATOM 4270 C CA . VAL B 1 205 ? -1.389 18.531 -4.43 1 93.5 205 VAL B CA 1
ATOM 4271 C C . VAL B 1 205 ? -1.464 18 -5.859 1 93.5 205 VAL B C 1
ATOM 4273 O O . VAL B 1 205 ? -2.277 17.125 -6.164 1 93.5 205 VAL B O 1
ATOM 4276 N N . PRO B 1 206 ? -0.62 18.484 -6.742 1 92 206 PRO B N 1
ATOM 4277 C CA . PRO B 1 206 ? -0.706 18.047 -8.133 1 92 206 PRO B CA 1
ATOM 4278 C C . PRO B 1 206 ? -0.613 16.531 -8.281 1 92 206 PRO B C 1
ATOM 4280 O O . PRO B 1 206 ? 0.232 15.898 -7.648 1 92 206 PRO B O 1
ATOM 4283 N N . GLY B 1 207 ? -1.504 15.961 -9.094 1 94.19 207 GLY B N 1
ATOM 4284 C CA . GLY B 1 207 ? -1.479 14.547 -9.406 1 94.19 207 GLY B CA 1
ATOM 4285 C C . GLY B 1 207 ? -2.191 13.695 -8.367 1 94.19 207 GLY B C 1
ATOM 4286 O O . GLY B 1 207 ? -2.141 12.461 -8.422 1 94.19 207 GLY B O 1
ATOM 4287 N N . THR B 1 208 ? -2.887 14.344 -7.406 1 96.94 208 THR B N 1
ATOM 4288 C CA . THR B 1 208 ? -3.553 13.586 -6.355 1 96.94 208 THR B CA 1
ATOM 4289 C C . THR B 1 208 ? -5.035 13.938 -6.289 1 96.94 208 THR B C 1
ATOM 4291 O O . THR B 1 208 ? -5.492 14.852 -6.973 1 96.94 208 THR B O 1
ATOM 4294 N N . GLY B 1 209 ? -5.746 13.117 -5.613 1 97.31 209 GLY B N 1
ATOM 4295 C CA . GLY B 1 209 ? -7.125 13.422 -5.254 1 97.31 209 GLY B CA 1
ATOM 4296 C C . GLY B 1 209 ? -8.125 12.992 -6.312 1 97.31 209 GLY B C 1
ATOM 4297 O O . GLY B 1 209 ? -7.867 12.062 -7.074 1 97.31 209 GLY B O 1
ATOM 4298 N N . ASP B 1 210 ? -9.25 13.555 -6.195 1 98 210 ASP B N 1
ATOM 4299 C CA . ASP B 1 210 ? -10.414 13.398 -7.062 1 98 210 ASP B CA 1
ATOM 4300 C C . ASP B 1 210 ? -11.156 14.719 -7.234 1 98 210 ASP B C 1
ATOM 4302 O O . ASP B 1 210 ? -12.266 14.883 -6.715 1 98 210 ASP B O 1
ATOM 4306 N N . PRO B 1 211 ? -10.547 15.594 -7.996 1 96.25 211 PRO B N 1
ATOM 4307 C CA . PRO B 1 211 ? -11.039 16.969 -8.047 1 96.25 211 PRO B CA 1
ATOM 4308 C C . PRO B 1 211 ? -12.516 17.062 -8.438 1 96.25 211 PRO B C 1
ATOM 4310 O O . PRO B 1 211 ? -13.242 17.906 -7.906 1 96.25 211 PRO B O 1
ATOM 4313 N N . THR B 1 212 ? -13.023 16.156 -9.289 1 96.12 212 THR B N 1
ATOM 4314 C CA . THR B 1 212 ? -14.391 16.281 -9.789 1 96.12 212 THR B CA 1
ATOM 4315 C C . THR B 1 212 ? -15.336 15.375 -8.992 1 96.12 212 THR B C 1
ATOM 4317 O O . THR B 1 212 ? -16.547 15.461 -9.148 1 96.12 212 THR B O 1
ATOM 4320 N N . GLY B 1 213 ? -14.797 14.492 -8.195 1 97 213 GLY B N 1
ATOM 4321 C CA . GLY B 1 213 ? -15.594 13.57 -7.395 1 97 213 GLY B CA 1
ATOM 4322 C C . GLY B 1 213 ? -16.156 12.414 -8.203 1 97 213 GLY B C 1
ATOM 4323 O O . GLY B 1 213 ? -17.156 11.805 -7.816 1 97 213 GLY B O 1
ATOM 4324 N N . ILE B 1 214 ? -15.516 12.008 -9.281 1 97.5 214 ILE B N 1
ATOM 4325 C CA . ILE B 1 214 ? -16.094 11.07 -10.234 1 97.5 214 ILE B CA 1
ATOM 4326 C C . ILE B 1 214 ? -15.695 9.641 -9.867 1 97.5 214 ILE B C 1
ATOM 4328 O O . ILE B 1 214 ? -16.266 8.68 -10.398 1 97.5 214 ILE B O 1
ATOM 4332 N N . ILE B 1 215 ? -14.766 9.414 -8.93 1 98.44 215 ILE B N 1
ATOM 4333 C CA . ILE B 1 215 ? -14.164 8.102 -8.695 1 98.44 215 ILE B CA 1
ATOM 4334 C C . ILE B 1 215 ? -15.18 7.191 -8.008 1 98.44 215 ILE B C 1
ATOM 4336 O O . ILE B 1 215 ? -15.336 6.031 -8.391 1 98.44 215 ILE B O 1
ATOM 4340 N N . PRO B 1 216 ? -15.961 7.676 -7.039 1 98.75 216 PRO B N 1
ATOM 4341 C CA . PRO B 1 216 ? -16.922 6.777 -6.406 1 98.75 216 PRO B CA 1
ATOM 4342 C C . PRO B 1 216 ? -18.062 6.359 -7.348 1 98.75 216 PRO B C 1
ATOM 4344 O O . PRO B 1 216 ? -18.625 7.207 -8.039 1 98.75 216 PRO B O 1
ATOM 4347 N N . ALA B 1 217 ? -18.312 5.125 -7.367 1 98.69 217 ALA B N 1
ATOM 4348 C CA . ALA B 1 217 ? -19.391 4.582 -8.188 1 98.69 217 ALA B CA 1
ATOM 4349 C C . ALA B 1 217 ? -20.75 4.965 -7.621 1 98.69 217 ALA B C 1
ATOM 4351 O O . ALA B 1 217 ? -21.719 5.121 -8.367 1 98.69 217 ALA B O 1
ATOM 4352 N N . THR B 1 218 ? -20.812 5.098 -6.328 1 98.44 218 THR B N 1
ATOM 4353 C CA . THR B 1 218 ? -22.047 5.426 -5.629 1 98.44 218 THR B CA 1
ATOM 4354 C C . THR B 1 218 ? -21.781 6.355 -4.449 1 98.44 218 THR B C 1
ATOM 4356 O O . THR B 1 218 ? -20.734 6.242 -3.795 1 98.44 218 THR B O 1
ATOM 4359 N N . TRP B 1 219 ? -22.719 7.227 -4.176 1 98.5 219 TRP B N 1
ATOM 4360 C CA . TRP B 1 219 ? -22.656 8.148 -3.045 1 98.5 219 TRP B CA 1
ATOM 4361 C C . TRP B 1 219 ? -23.781 7.879 -2.057 1 98.5 219 TRP B C 1
ATOM 4363 O O . TRP B 1 219 ? -24.922 7.625 -2.457 1 98.5 219 TRP B O 1
ATOM 4373 N N . TYR B 1 220 ? -23.438 7.953 -0.82 1 98.69 220 TYR B N 1
ATOM 4374 C CA . TYR B 1 220 ? -24.391 7.703 0.266 1 98.69 220 TYR B CA 1
ATOM 4375 C C . TYR B 1 220 ? -24.438 8.891 1.224 1 98.69 220 TYR B C 1
ATOM 4377 O O . TYR B 1 220 ? -23.469 9.648 1.335 1 98.69 220 TYR B O 1
ATOM 4385 N N . SER B 1 221 ? -25.531 9 1.949 1 98.25 221 SER B N 1
ATOM 4386 C CA . SER B 1 221 ? -25.703 10.078 2.92 1 98.25 221 SER B CA 1
ATOM 4387 C C . SER B 1 221 ? -25.531 9.562 4.348 1 98.25 221 SER B C 1
ATOM 4389 O O . SER B 1 221 ? -26.141 8.562 4.727 1 98.25 221 SER B O 1
ATOM 4391 N N . THR B 1 222 ? -24.797 10.273 5.109 1 97 222 THR B N 1
ATOM 4392 C CA . THR B 1 222 ? -24.609 9.906 6.512 1 97 222 THR B CA 1
ATOM 4393 C C . THR B 1 222 ? -25.781 10.422 7.352 1 97 222 THR B C 1
ATOM 4395 O O . THR B 1 222 ? -25.938 10.023 8.508 1 97 222 THR B O 1
ATOM 4398 N N . LYS B 1 223 ? -26.609 11.258 6.797 1 95.69 223 LYS B N 1
ATOM 4399 C CA . LYS B 1 223 ? -27.766 11.82 7.508 1 95.69 223 LYS B CA 1
ATOM 4400 C C . LYS B 1 223 ? -28.969 10.883 7.445 1 95.69 223 LYS B C 1
ATOM 4402 O O . LYS B 1 223 ? -29.938 11.07 8.172 1 95.69 223 LYS B O 1
ATOM 4407 N N . ASP B 1 224 ? -28.844 9.953 6.566 1 96.69 224 ASP B N 1
ATOM 4408 C CA . ASP B 1 224 ? -29.891 8.945 6.383 1 96.69 224 ASP B CA 1
ATOM 4409 C C . ASP B 1 224 ? -29.422 7.582 6.898 1 96.69 224 ASP B C 1
ATOM 4411 O O . ASP B 1 224 ? -28.5 6.984 6.348 1 96.69 224 ASP B O 1
ATOM 4415 N N . ASP B 1 225 ? -30.125 7.07 7.863 1 96.88 225 ASP B N 1
ATOM 4416 C CA . ASP B 1 225 ? -29.719 5.84 8.531 1 96.88 225 ASP B CA 1
ATOM 4417 C C . ASP B 1 225 ? -29.719 4.66 7.559 1 96.88 225 ASP B C 1
ATOM 4419 O O . ASP B 1 225 ? -28.812 3.822 7.59 1 96.88 225 ASP B O 1
ATOM 4423 N N . ALA B 1 226 ? -30.672 4.621 6.75 1 98.25 226 ALA B N 1
ATOM 4424 C CA . ALA B 1 226 ? -30.766 3.533 5.781 1 98.25 226 ALA B CA 1
ATOM 4425 C C . ALA B 1 226 ? -29.625 3.617 4.762 1 98.25 226 ALA B C 1
ATOM 4427 O O . ALA B 1 226 ? -29.078 2.594 4.344 1 98.25 226 ALA B O 1
ATOM 4428 N N . SER B 1 227 ? -29.359 4.828 4.375 1 98.5 227 SER B N 1
ATOM 4429 C CA . SER B 1 227 ? -28.266 5.062 3.441 1 98.5 227 SER B CA 1
ATOM 4430 C C . SER B 1 227 ? -26.922 4.672 4.059 1 98.5 227 SER B C 1
ATOM 4432 O O . SER B 1 227 ? -26.125 3.98 3.426 1 98.5 227 SER B O 1
ATOM 4434 N N . LEU B 1 228 ? -26.719 5.047 5.258 1 98.62 228 LEU B N 1
ATOM 4435 C CA . LEU B 1 228 ? -25.5 4.684 5.957 1 98.62 228 LEU B CA 1
ATOM 4436 C C . LEU B 1 228 ? -25.391 3.17 6.125 1 98.62 228 LEU B C 1
ATOM 4438 O O . LEU B 1 228 ? -24.328 2.588 5.926 1 98.62 228 LEU B O 1
ATOM 4442 N N . ALA B 1 229 ? -26.484 2.555 6.469 1 98.81 229 ALA B N 1
ATOM 4443 C CA . ALA B 1 229 ? -26.5 1.102 6.629 1 98.81 229 ALA B CA 1
ATOM 4444 C C . ALA B 1 229 ? -26.141 0.402 5.324 1 98.81 229 ALA B C 1
ATOM 4446 O O . ALA B 1 229 ? -25.359 -0.558 5.32 1 98.81 229 ALA B O 1
ATOM 4447 N N . ALA B 1 230 ? -26.688 0.873 4.23 1 98.88 230 ALA B N 1
ATOM 4448 C CA . ALA B 1 230 ? -26.406 0.305 2.916 1 98.88 230 ALA B CA 1
ATOM 4449 C C . ALA B 1 230 ? -24.922 0.469 2.562 1 98.88 230 ALA B C 1
ATOM 4451 O O . ALA B 1 230 ? -24.297 -0.451 2.027 1 98.88 230 ALA B O 1
ATOM 4452 N N . PHE B 1 231 ? -24.438 1.61 2.836 1 98.88 231 PHE B N 1
ATOM 4453 C CA . PHE B 1 231 ? -23.031 1.909 2.625 1 98.88 231 PHE B CA 1
ATOM 4454 C C . PHE B 1 231 ? -22.141 0.928 3.387 1 98.88 231 PHE B C 1
ATOM 4456 O O . PHE B 1 231 ? -21.219 0.335 2.814 1 98.88 231 PHE B O 1
ATOM 4463 N N . LEU B 1 232 ? -22.406 0.762 4.652 1 98.94 232 LEU B N 1
ATOM 4464 C CA . LEU B 1 232 ? -21.625 -0.125 5.512 1 98.94 232 LEU B CA 1
ATOM 4465 C C . LEU B 1 232 ? -21.734 -1.571 5.043 1 98.94 232 LEU B C 1
ATOM 4467 O O . LEU B 1 232 ? -20.734 -2.293 4.996 1 98.94 232 LEU B O 1
ATOM 4471 N N . GLY B 1 233 ? -22.891 -1.959 4.59 1 98.81 233 GLY B N 1
ATOM 4472 C CA . GLY B 1 233 ? -23.141 -3.324 4.16 1 98.81 233 GLY B CA 1
ATOM 4473 C C . GLY B 1 233 ? -22.531 -3.65 2.811 1 98.81 233 GLY B C 1
ATOM 4474 O O . GLY B 1 233 ? -22.391 -4.82 2.455 1 98.81 233 GLY B O 1
ATOM 4475 N N . ALA B 1 234 ? -22.188 -2.68 2.078 1 98.81 234 ALA B N 1
ATOM 4476 C CA . ALA B 1 234 ? -21.641 -2.889 0.739 1 98.81 234 ALA B CA 1
ATOM 4477 C C . ALA B 1 234 ? -20.125 -2.895 0.763 1 98.81 234 ALA B C 1
ATOM 4479 O O . ALA B 1 234 ? -19.484 -3.275 -0.22 1 98.81 234 ALA B O 1
ATOM 4480 N N . SER B 1 235 ? -19.516 -2.531 1.869 1 98.94 235 SER B N 1
ATOM 4481 C CA . SER B 1 235 ? -18.078 -2.264 1.917 1 98.94 235 SER B CA 1
ATOM 4482 C C . SER B 1 235 ? -17.312 -3.482 2.404 1 98.94 235 SER B C 1
ATOM 4484 O O . SER B 1 235 ? -17.688 -4.109 3.396 1 98.94 235 SER B O 1
ATOM 4486 N N . ASP B 1 236 ? -16.188 -3.848 1.684 1 98.88 236 ASP B N 1
ATOM 4487 C CA . ASP B 1 236 ? -15.211 -4.82 2.164 1 98.88 236 ASP B CA 1
ATOM 4488 C C . ASP B 1 236 ? -14.156 -4.148 3.041 1 98.88 236 ASP B C 1
ATOM 4490 O O . ASP B 1 236 ? -13.57 -4.793 3.91 1 98.88 236 ASP B O 1
ATOM 4494 N N . VAL B 1 237 ? -13.867 -2.893 2.758 1 98.94 237 VAL B N 1
ATOM 4495 C CA . VAL B 1 237 ? -12.977 -2.018 3.506 1 98.94 237 VAL B CA 1
ATOM 4496 C C . VAL B 1 237 ? -13.664 -0.684 3.783 1 98.94 237 VAL B C 1
ATOM 4498 O O . VAL B 1 237 ? -14.258 -0.083 2.883 1 98.94 237 VAL B O 1
ATOM 4501 N N . ILE B 1 238 ? -13.617 -0.241 5 1 99 238 ILE B N 1
ATOM 4502 C CA . ILE B 1 238 ? -14.219 1.03 5.375 1 99 238 ILE B CA 1
ATOM 4503 C C . ILE B 1 238 ? -13.148 1.976 5.914 1 99 238 ILE B C 1
ATOM 4505 O O . ILE B 1 238 ? -12.5 1.676 6.918 1 99 238 ILE B O 1
ATOM 4509 N N . LEU B 1 239 ? -12.938 3.062 5.266 1 98.94 239 LEU B N 1
ATOM 4510 C CA . LEU B 1 239 ? -12.023 4.105 5.715 1 98.94 239 LEU B CA 1
ATOM 4511 C C . LEU B 1 239 ? -12.789 5.242 6.391 1 98.94 239 LEU B C 1
ATOM 4513 O O . LEU B 1 239 ? -13.719 5.805 5.809 1 98.94 239 LEU B O 1
ATOM 4517 N N . LEU B 1 240 ? -12.414 5.543 7.578 1 98.75 240 LEU B N 1
ATOM 4518 C CA . LEU B 1 240 ? -12.914 6.727 8.266 1 98.75 240 LEU B CA 1
ATOM 4519 C C . LEU B 1 240 ? -11.891 7.855 8.219 1 98.75 240 LEU B C 1
ATOM 4521 O O . LEU B 1 240 ? -10.812 7.746 8.805 1 98.75 240 LEU B O 1
ATOM 4525 N N . ALA B 1 241 ? -12.18 8.859 7.523 1 96.19 241 ALA B N 1
ATOM 4526 C CA . ALA B 1 241 ? -11.414 10.109 7.465 1 96.19 241 ALA B CA 1
ATOM 4527 C C . ALA B 1 241 ? -12.297 11.305 7.828 1 96.19 241 ALA B C 1
ATOM 4529 O O . ALA B 1 241 ? -12.469 12.219 7.023 1 96.19 241 ALA B O 1
ATOM 4530 N N . LEU B 1 242 ? -12.766 11.312 9.055 1 93.75 242 LEU B N 1
ATOM 4531 C CA . LEU B 1 242 ? -13.797 12.25 9.484 1 93.75 242 LEU B CA 1
ATOM 4532 C C . LEU B 1 242 ? -13.25 13.203 10.547 1 93.75 242 LEU B C 1
ATOM 4534 O O . LEU B 1 242 ? -12.406 12.82 11.359 1 93.75 242 LEU B O 1
ATOM 4538 N N . PRO B 1 243 ? -13.742 14.406 10.555 1 87.38 243 PRO B N 1
ATOM 4539 C CA . PRO B 1 243 ? -13.477 15.281 11.695 1 87.38 243 PRO B CA 1
ATOM 4540 C C . PRO B 1 243 ? -14.289 14.906 12.938 1 87.38 243 PRO B C 1
ATOM 4542 O O . PRO B 1 243 ? -15.211 14.094 12.852 1 87.38 243 PRO B O 1
ATOM 4545 N N . SER B 1 244 ? -13.898 15.398 14.008 1 88.44 244 SER B N 1
ATOM 4546 C CA . SER B 1 244 ? -14.68 15.219 15.227 1 88.44 244 SER B CA 1
ATOM 4547 C C . SER B 1 244 ? -15.758 16.281 15.367 1 88.44 244 SER B C 1
ATOM 4549 O O . SER B 1 244 ? -15.453 17.453 15.586 1 88.44 244 SER B O 1
ATOM 4551 N N . THR B 1 245 ? -16.938 15.969 15.125 1 85.31 245 THR B N 1
ATOM 4552 C CA . THR B 1 245 ? -18.125 16.797 15.305 1 85.31 245 THR B CA 1
ATOM 4553 C C . THR B 1 245 ? -19.219 16.031 16.031 1 85.31 245 THR B C 1
ATOM 4555 O O . THR B 1 245 ? -19.094 14.828 16.266 1 85.31 245 THR B O 1
ATOM 4558 N N . LEU B 1 246 ? -20.25 16.734 16.375 1 89.94 246 LEU B N 1
ATOM 4559 C CA . LEU B 1 246 ? -21.375 16.047 17 1 89.94 246 LEU B CA 1
ATOM 4560 C C . LEU B 1 246 ? -21.969 15.008 16.047 1 89.94 246 LEU B C 1
ATOM 4562 O O . LEU B 1 246 ? -22.391 13.93 16.469 1 89.94 246 LEU B O 1
ATOM 4566 N N . ALA B 1 247 ? -21.938 15.336 14.797 1 91.5 247 ALA B N 1
ATOM 4567 C CA . ALA B 1 247 ? -22.562 14.477 13.789 1 91.5 247 ALA B CA 1
ATOM 4568 C C . ALA B 1 247 ? -21.703 13.242 13.523 1 91.5 247 ALA B C 1
ATOM 4570 O O . ALA B 1 247 ? -22.219 12.203 13.109 1 91.5 247 ALA B O 1
ATOM 4571 N N . THR B 1 248 ? -20.406 13.289 13.773 1 94.69 248 THR B N 1
ATOM 4572 C CA . THR B 1 248 ? -19.531 12.188 13.398 1 94.69 248 THR B CA 1
ATOM 4573 C C . THR B 1 248 ? -19.156 11.352 14.617 1 94.69 248 THR B C 1
ATOM 4575 O O . THR B 1 248 ? -18.672 10.227 14.484 1 94.69 248 THR B O 1
ATOM 4578 N N . ARG B 1 249 ? -19.359 11.93 15.812 1 96.25 249 ARG B N 1
ATOM 4579 C CA . ARG B 1 249 ? -19.016 11.203 17.031 1 96.25 249 ARG B CA 1
ATOM 4580 C C . ARG B 1 249 ? -19.781 9.891 17.125 1 96.25 249 ARG B C 1
ATOM 4582 O O . ARG B 1 249 ? -21.016 9.883 17.047 1 96.25 249 ARG B O 1
ATOM 4589 N N . HIS B 1 250 ? -19.062 8.781 17.219 1 98.38 250 HIS B N 1
ATOM 4590 C CA . HIS B 1 250 ? -19.609 7.434 17.344 1 98.38 250 HIS B CA 1
ATOM 4591 C C . HIS B 1 250 ? -20.531 7.098 16.188 1 98.38 250 HIS B C 1
ATOM 4593 O O . HIS B 1 250 ? -21.562 6.438 16.375 1 98.38 250 HIS B O 1
ATOM 4599 N N . ILE B 1 251 ? -20.203 7.707 15.07 1 98.19 251 ILE B N 1
ATOM 4600 C CA . ILE B 1 251 ? -20.953 7.312 13.883 1 98.19 251 ILE B CA 1
ATOM 4601 C C . ILE B 1 251 ? -20.906 5.797 13.719 1 98.19 251 ILE B C 1
ATOM 4603 O O . ILE B 1 251 ? -21.844 5.184 13.219 1 98.19 251 ILE B O 1
ATOM 4607 N N . LEU B 1 252 ? -19.797 5.133 14.07 1 98.75 252 LEU B N 1
ATOM 4608 C CA . LEU B 1 252 ? -19.766 3.684 14.227 1 98.75 252 LEU B CA 1
ATOM 4609 C C . LEU B 1 252 ? -19.969 3.289 15.688 1 98.75 252 LEU B C 1
ATOM 4611 O O . LEU B 1 252 ? -19.109 3.539 16.531 1 98.75 252 LEU B O 1
ATOM 4615 N N . ASN B 1 253 ? -21.062 2.889 16.016 1 98.56 253 ASN B N 1
ATOM 4616 C CA . ASN B 1 253 ? -21.469 2.379 17.312 1 98.56 253 ASN B CA 1
ATOM 4617 C C . ASN B 1 253 ? -22.031 0.966 17.219 1 98.56 253 ASN B C 1
ATOM 4619 O O . ASN B 1 253 ? -21.984 0.35 16.141 1 98.56 253 ASN B O 1
ATOM 4623 N N . ALA B 1 254 ? -22.531 0.424 18.266 1 98.44 254 ALA B N 1
ATOM 4624 C CA . ALA B 1 254 ? -23.031 -0.95 18.281 1 98.44 254 ALA B CA 1
ATOM 4625 C C . ALA B 1 254 ? -24.078 -1.164 17.188 1 98.44 254 ALA B C 1
ATOM 4627 O O . ALA B 1 254 ? -24.062 -2.184 16.5 1 98.44 254 ALA B O 1
ATOM 4628 N N . HIS B 1 255 ? -24.938 -0.211 17.047 1 98.31 255 HIS B N 1
ATOM 4629 C CA . HIS B 1 255 ? -26.016 -0.313 16.078 1 98.31 255 HIS B CA 1
ATOM 4630 C C . HIS B 1 255 ? -25.484 -0.302 14.641 1 98.31 255 HIS B C 1
ATOM 4632 O O . HIS B 1 255 ? -25.844 -1.164 13.836 1 98.31 255 HIS B O 1
ATOM 4638 N N . THR B 1 256 ? -24.656 0.632 14.312 1 98.75 256 THR B N 1
ATOM 4639 C CA . THR B 1 256 ? -24.203 0.777 12.938 1 98.75 256 THR B CA 1
ATOM 4640 C C . THR B 1 256 ? -23.188 -0.314 12.586 1 98.75 256 THR B C 1
ATOM 4642 O O . THR B 1 256 ? -23.141 -0.781 11.445 1 98.75 256 THR B O 1
ATOM 4645 N N . LEU B 1 257 ? -22.375 -0.788 13.5 1 98.75 257 LEU B N 1
ATOM 4646 C CA . LEU B 1 257 ? -21.406 -1.847 13.266 1 98.75 257 LEU B CA 1
ATOM 4647 C C . LEU B 1 257 ? -22.094 -3.158 12.914 1 98.75 257 LEU B C 1
ATOM 4649 O O . LEU B 1 257 ? -21.484 -4.047 12.312 1 98.75 257 LEU B O 1
ATOM 4653 N N . ALA B 1 258 ? -23.312 -3.297 13.305 1 98.5 258 ALA B N 1
ATOM 4654 C CA . ALA B 1 258 ? -24.078 -4.504 13.008 1 98.5 258 ALA B CA 1
ATOM 4655 C C . ALA B 1 258 ? -24.312 -4.641 11.5 1 98.5 258 ALA B C 1
ATOM 4657 O O . ALA B 1 258 ? -24.609 -5.734 11.016 1 98.5 258 ALA B O 1
ATOM 4658 N N . HIS B 1 259 ? -24.234 -3.539 10.734 1 98.69 259 HIS B N 1
ATOM 4659 C CA . HIS B 1 259 ? -24.469 -3.559 9.289 1 98.69 259 HIS B CA 1
ATOM 4660 C C . HIS B 1 259 ? -23.188 -3.887 8.531 1 98.69 259 HIS B C 1
ATOM 4662 O O . HIS B 1 259 ? -23.219 -4.121 7.32 1 98.69 259 HIS B O 1
ATOM 4668 N N . VAL B 1 260 ? -22.062 -3.885 9.211 1 98.75 260 VAL B N 1
ATOM 4669 C CA . VAL B 1 260 ? -20.766 -4.129 8.57 1 98.75 260 VAL B CA 1
ATOM 4670 C C . VAL B 1 260 ? -20.609 -5.625 8.305 1 98.75 260 VAL B C 1
ATOM 4672 O O . VAL B 1 260 ? -20.938 -6.453 9.148 1 98.75 260 VAL B O 1
ATOM 4675 N N . ARG B 1 261 ? -20.078 -6.008 7.152 1 97.88 261 ARG B N 1
ATOM 4676 C CA . ARG B 1 261 ? -19.812 -7.398 6.805 1 97.88 261 ARG B CA 1
ATOM 4677 C C . ARG B 1 261 ? -18.797 -8.023 7.758 1 97.88 261 ARG B C 1
ATOM 4679 O O . ARG B 1 261 ? -17.844 -7.359 8.172 1 97.88 261 ARG B O 1
ATOM 4686 N N . SER B 1 262 ? -18.938 -9.266 8.008 1 98 262 SER B N 1
ATOM 4687 C CA . SER B 1 262 ? -18.125 -9.93 9.016 1 98 262 SER B CA 1
ATOM 4688 C C . SER B 1 262 ? -16.672 -10.016 8.562 1 98 262 SER B C 1
ATOM 4690 O O . SER B 1 262 ? -15.758 -10.07 9.398 1 98 262 SER B O 1
ATOM 4692 N N . HIS B 1 263 ? -16.422 -10.008 7.262 1 97.62 26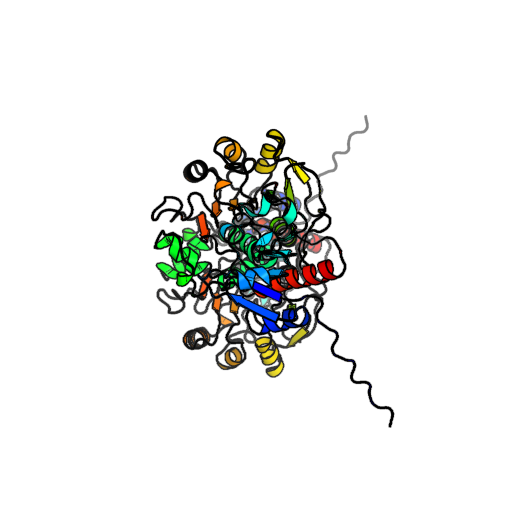3 HIS B N 1
ATOM 4693 C CA . HIS B 1 263 ? -15.055 -10.133 6.762 1 97.62 263 HIS B CA 1
ATOM 4694 C C . HIS B 1 263 ? -14.445 -8.758 6.504 1 97.62 263 HIS B C 1
ATOM 4696 O O . HIS B 1 263 ? -13.273 -8.656 6.125 1 97.62 263 HIS B O 1
ATOM 4702 N N . ALA B 1 264 ? -15.211 -7.656 6.645 1 98.81 264 ALA B N 1
ATOM 4703 C CA . ALA B 1 264 ? -14.758 -6.312 6.312 1 98.81 264 ALA B CA 1
ATOM 4704 C C . ALA B 1 264 ? -13.688 -5.836 7.301 1 98.81 264 ALA B C 1
ATOM 4706 O O . ALA B 1 264 ? -13.594 -6.359 8.414 1 98.81 264 ALA B O 1
ATOM 4707 N N . VAL B 1 265 ? -12.859 -4.953 6.848 1 98.88 265 VAL B N 1
ATOM 4708 C CA . VAL B 1 265 ? -11.906 -4.309 7.75 1 98.88 265 VAL B CA 1
ATOM 4709 C C . VAL B 1 265 ? -12.219 -2.818 7.848 1 98.88 265 VAL B C 1
ATOM 4711 O O . VAL B 1 265 ? -12.742 -2.223 6.906 1 98.88 265 VAL B O 1
ATOM 4714 N N . ILE B 1 266 ? -11.93 -2.252 9 1 98.94 266 ILE B N 1
ATOM 4715 C CA . ILE B 1 266 ? -12.148 -0.834 9.266 1 98.94 266 ILE B CA 1
ATOM 4716 C C . ILE B 1 266 ? -10.805 -0.14 9.492 1 98.94 266 ILE B C 1
ATOM 4718 O O . ILE B 1 266 ? -9.961 -0.635 10.234 1 98.94 266 ILE B O 1
ATOM 4722 N N . VAL B 1 267 ? -10.594 0.92 8.805 1 98.94 267 VAL B N 1
ATOM 4723 C CA . VAL B 1 267 ? -9.398 1.747 8.977 1 98.94 267 VAL B CA 1
ATOM 4724 C C . VAL B 1 267 ? -9.805 3.148 9.422 1 98.94 267 VAL B C 1
ATOM 4726 O O . VAL B 1 267 ? -10.57 3.83 8.742 1 98.94 267 VAL B O 1
ATOM 4729 N N . ASN B 1 268 ? -9.312 3.607 10.555 1 98.81 268 ASN B N 1
ATOM 4730 C CA . ASN B 1 268 ? -9.617 4.945 11.047 1 98.81 268 ASN B CA 1
ATOM 4731 C C . ASN B 1 268 ? -8.383 5.836 11.062 1 98.81 268 ASN B C 1
ATOM 4733 O O . ASN B 1 268 ? -7.445 5.586 11.828 1 98.81 268 ASN B O 1
ATOM 4737 N N . VAL B 1 269 ? -8.367 6.867 10.281 1 97.94 269 VAL B N 1
ATOM 4738 C CA . VAL B 1 269 ? -7.242 7.793 10.203 1 97.94 269 VAL B CA 1
ATOM 4739 C C . VAL B 1 269 ? -7.715 9.211 10.523 1 97.94 269 VAL B C 1
ATOM 4741 O O . VAL B 1 269 ? -6.961 10.172 10.359 1 97.94 269 VAL B O 1
ATOM 4744 N N . GLY B 1 270 ? -8.961 9.352 10.867 1 94.38 270 GLY B N 1
ATOM 4745 C CA . GLY B 1 270 ? -9.523 10.641 11.234 1 94.38 270 GLY B CA 1
ATOM 4746 C C . GLY B 1 270 ? -9.391 10.945 12.711 1 94.38 270 GLY B C 1
ATOM 4747 O O . GLY B 1 270 ? -8.289 11.219 13.203 1 94.38 270 GLY B O 1
ATOM 4748 N N . ARG B 1 271 ? -10.547 10.82 13.406 1 93.44 271 ARG B N 1
ATOM 4749 C CA . ARG B 1 271 ? -10.594 11.031 14.844 1 93.44 271 ARG B CA 1
ATOM 4750 C C . ARG B 1 271 ? -11.086 9.781 15.57 1 93.44 271 ARG B C 1
ATOM 4752 O O . ARG B 1 271 ? -11.961 9.07 15.062 1 93.44 271 ARG B O 1
ATOM 4759 N N . GLY B 1 272 ? -10.523 9.539 16.719 1 97.06 272 GLY B N 1
ATOM 4760 C CA . GLY B 1 272 ? -10.805 8.312 17.438 1 97.06 272 GLY B CA 1
ATOM 4761 C C . GLY B 1 272 ? -12.258 8.188 17.859 1 97.06 272 GLY B C 1
ATOM 4762 O O . GLY B 1 272 ? -12.797 7.082 17.938 1 97.06 272 GLY B O 1
ATOM 4763 N N . ASP B 1 273 ? -12.883 9.359 18.078 1 96.69 273 ASP B N 1
ATOM 4764 C CA . ASP B 1 273 ? -14.234 9.344 18.641 1 96.69 273 ASP B CA 1
ATOM 4765 C C . ASP B 1 273 ? -15.273 9.07 17.547 1 96.69 273 ASP B C 1
ATOM 4767 O O . ASP B 1 273 ? -16.469 9.039 17.812 1 96.69 273 ASP B O 1
ATOM 4771 N N . ALA B 1 274 ? -14.844 8.805 16.328 1 97.81 274 ALA B N 1
ATOM 4772 C CA . ALA B 1 274 ? -15.766 8.367 15.281 1 97.81 274 ALA B CA 1
ATOM 4773 C C . ALA B 1 274 ? -16.266 6.957 15.547 1 97.81 274 ALA B C 1
ATOM 4775 O O . ALA B 1 274 ? -17.344 6.574 15.078 1 97.81 274 ALA B O 1
ATOM 4776 N N . ILE B 1 275 ? -15.5 6.176 16.297 1 98.81 275 ILE B N 1
ATOM 4777 C CA . ILE B 1 275 ? -15.852 4.801 16.641 1 98.81 275 ILE B CA 1
ATOM 4778 C C . ILE B 1 275 ? -16.031 4.664 18.141 1 98.81 275 ILE B C 1
ATOM 4780 O O . ILE B 1 275 ? -15.18 5.09 18.922 1 98.81 275 ILE B O 1
ATOM 4784 N N . ASP B 1 276 ? -17.125 4.137 18.531 1 98.69 276 ASP B N 1
ATOM 4785 C CA . ASP B 1 276 ? -17.25 3.682 19.922 1 98.69 276 ASP B CA 1
ATOM 4786 C C . ASP B 1 276 ? -16.328 2.492 20.188 1 98.69 276 ASP B C 1
ATOM 4788 O O . ASP B 1 276 ? -16.594 1.379 19.734 1 98.69 276 ASP B O 1
ATOM 4792 N N . THR B 1 277 ? -15.328 2.697 20.969 1 98.56 277 THR B N 1
ATOM 4793 C CA . THR B 1 277 ? -14.273 1.711 21.156 1 98.56 277 THR B CA 1
ATOM 4794 C C . THR B 1 277 ? -14.828 0.433 21.766 1 98.56 277 THR B C 1
ATOM 4796 O O . THR B 1 277 ? -14.445 -0.671 21.375 1 98.56 277 THR B O 1
ATOM 4799 N N . ASP B 1 278 ? -15.688 0.588 22.75 1 98.44 278 ASP B N 1
ATOM 4800 C CA . ASP B 1 278 ? -16.281 -0.59 23.375 1 98.44 278 ASP B CA 1
ATOM 4801 C C . ASP B 1 278 ? -17.078 -1.416 22.359 1 98.44 278 ASP B C 1
ATOM 4803 O O . ASP B 1 278 ? -17.016 -2.646 22.375 1 98.44 278 ASP B O 1
ATOM 4807 N N . ALA B 1 279 ? -17.812 -0.77 21.531 1 98.75 279 ALA B N 1
ATOM 4808 C CA . ALA B 1 279 ? -18.547 -1.461 20.484 1 98.75 279 ALA B CA 1
ATOM 4809 C C . ALA B 1 279 ? -17.609 -2.168 19.516 1 98.75 279 ALA B C 1
ATOM 4811 O O . ALA B 1 279 ? -17.891 -3.291 19.078 1 98.75 279 ALA B O 1
ATOM 4812 N N . LEU B 1 280 ? -16.562 -1.504 19.156 1 98.81 280 LEU B N 1
ATOM 4813 C CA . LEU B 1 280 ? -15.562 -2.1 18.281 1 98.81 280 LEU B CA 1
ATOM 4814 C C . LEU B 1 280 ? -14.977 -3.367 18.891 1 98.81 280 LEU B C 1
ATOM 4816 O O . LEU B 1 280 ? -14.875 -4.398 18.219 1 98.81 280 LEU B O 1
ATOM 4820 N N . VAL B 1 281 ? -14.594 -3.25 20.141 1 98.69 281 VAL B N 1
ATOM 4821 C CA . VAL B 1 281 ? -14.031 -4.395 20.859 1 98.69 281 VAL B CA 1
ATOM 4822 C C . VAL B 1 281 ? -15.031 -5.551 20.844 1 98.69 281 VAL B C 1
ATOM 4824 O O . VAL B 1 281 ? -14.664 -6.695 20.578 1 98.69 281 VAL B O 1
ATOM 4827 N N . ALA B 1 282 ? -16.266 -5.27 21.078 1 98.56 282 ALA B N 1
ATOM 4828 C CA . ALA B 1 282 ? -17.312 -6.293 21.141 1 98.56 282 ALA B CA 1
ATOM 4829 C C . ALA B 1 282 ? -17.438 -7.027 19.812 1 98.56 282 ALA B C 1
ATOM 4831 O O . ALA B 1 282 ? -17.469 -8.258 19.766 1 98.56 282 ALA B O 1
ATOM 4832 N N . VAL B 1 283 ? -17.5 -6.332 18.703 1 98.44 283 VAL B N 1
ATOM 4833 C CA . VAL B 1 283 ? -17.688 -6.969 17.406 1 98.44 283 VAL B CA 1
ATOM 4834 C C . VAL B 1 283 ? -16.438 -7.766 17.047 1 98.44 283 VAL B C 1
ATOM 4836 O O . VAL B 1 283 ? -16.531 -8.812 16.391 1 98.44 283 VAL B O 1
ATOM 4839 N N . LEU B 1 284 ? -15.266 -7.301 17.375 1 98.5 284 LEU B N 1
ATOM 4840 C CA . LEU B 1 284 ? -14.031 -8.047 17.172 1 98.5 284 LEU B CA 1
ATOM 4841 C C . LEU B 1 284 ? -14.039 -9.344 17.984 1 98.5 284 LEU B C 1
ATOM 4843 O O . LEU B 1 284 ? -13.68 -10.406 17.469 1 98.5 284 LEU B O 1
ATOM 4847 N N . ASP B 1 285 ? -14.469 -9.242 19.219 1 98.19 285 ASP B N 1
ATOM 4848 C CA . ASP B 1 285 ? -14.531 -10.406 20.094 1 98.19 285 ASP B CA 1
ATOM 4849 C C . ASP B 1 285 ? -15.508 -11.445 19.547 1 98.19 285 ASP B C 1
ATOM 4851 O O . ASP B 1 285 ? -15.281 -12.648 19.688 1 98.19 285 ASP B O 1
ATOM 4855 N N . GLU B 1 286 ? -16.547 -11.039 18.922 1 97.94 286 GLU B N 1
ATOM 4856 C CA . GLU B 1 286 ? -17.594 -11.914 18.406 1 97.94 286 GLU B CA 1
ATOM 4857 C C . GLU B 1 286 ? -17.219 -12.477 17.047 1 97.94 286 GLU B C 1
ATOM 4859 O O . GLU B 1 286 ? -17.953 -13.297 16.484 1 97.94 286 GLU B O 1
ATOM 4864 N N . GLY B 1 287 ? -16.141 -11.984 16.484 1 97.38 287 GLY B N 1
ATOM 4865 C CA . GLY B 1 287 ? -15.719 -12.438 15.164 1 97.38 287 GLY B CA 1
ATOM 4866 C C . GLY B 1 287 ? -16.578 -11.875 14.047 1 97.38 287 GLY B C 1
ATOM 4867 O O . GLY B 1 287 ? -16.703 -12.5 12.984 1 97.38 287 GLY B O 1
ATOM 4868 N N . ARG B 1 288 ? -17.172 -10.75 14.227 1 97.88 288 ARG B N 1
ATOM 4869 C CA . ARG B 1 288 ? -18.094 -10.148 13.258 1 97.88 288 ARG B CA 1
ATOM 4870 C C . ARG B 1 288 ? -17.391 -9.047 12.469 1 97.88 288 ARG B C 1
ATOM 4872 O O . ARG B 1 288 ? -18.062 -8.266 11.781 1 97.88 288 ARG B O 1
ATOM 4879 N N . LEU B 1 289 ? -16.172 -8.938 12.648 1 98.5 289 LEU B N 1
ATOM 4880 C CA . LEU B 1 289 ? -15.32 -8.008 11.914 1 98.5 289 LEU B CA 1
ATOM 4881 C C . LEU B 1 289 ? -13.992 -8.656 11.547 1 98.5 289 LEU B C 1
ATOM 4883 O O . LEU B 1 289 ? -13.383 -9.344 12.367 1 98.5 289 LEU B O 1
ATOM 4887 N N . GLY B 1 290 ? -13.547 -8.438 10.336 1 98.31 290 GLY B N 1
ATOM 4888 C CA . GLY B 1 290 ? -12.328 -9.055 9.852 1 98.31 290 GLY B CA 1
ATOM 4889 C C . GLY B 1 290 ? -11.07 -8.461 10.453 1 98.31 290 GLY B C 1
ATOM 4890 O O . GLY B 1 290 ? -10.031 -9.125 10.523 1 98.31 290 GLY B O 1
ATOM 4891 N N . GLY B 1 291 ? -11.117 -7.184 10.844 1 98.62 291 GLY B N 1
ATOM 4892 C CA . GLY B 1 291 ? -9.984 -6.508 11.461 1 98.62 291 GLY B CA 1
ATOM 4893 C C . GLY B 1 291 ? -10.117 -4.996 11.461 1 98.62 291 GLY B C 1
ATOM 4894 O O . GLY B 1 291 ? -11.102 -4.453 10.945 1 98.62 291 GLY B O 1
ATOM 4895 N N . ALA B 1 292 ? -9.133 -4.371 12.062 1 98.94 292 ALA B N 1
ATOM 4896 C CA . ALA B 1 292 ? -9.133 -2.912 12.117 1 98.94 292 ALA B CA 1
ATOM 4897 C C . ALA B 1 292 ? -7.715 -2.357 12.133 1 98.94 292 ALA B C 1
ATOM 4899 O O . ALA B 1 292 ? -6.816 -2.951 12.742 1 98.94 292 ALA B O 1
ATOM 4900 N N . ALA B 1 293 ? -7.508 -1.358 11.445 1 98.94 293 ALA B N 1
ATOM 4901 C CA . ALA B 1 293 ? -6.312 -0.528 11.555 1 98.94 293 ALA B CA 1
ATOM 4902 C C . ALA B 1 293 ? -6.645 0.845 12.133 1 98.94 293 ALA B C 1
ATOM 4904 O O . ALA B 1 293 ? -7.395 1.614 11.523 1 98.94 293 ALA B O 1
ATOM 4905 N N . LEU B 1 294 ? -6.066 1.134 13.289 1 98.88 294 LEU B N 1
ATOM 4906 C CA . LEU B 1 294 ? -6.457 2.309 14.055 1 98.88 294 LEU B CA 1
ATOM 4907 C C . LEU B 1 294 ? -5.266 3.234 14.281 1 98.88 294 LEU B C 1
ATOM 4909 O O . LEU B 1 294 ? -4.414 2.965 15.125 1 98.88 294 LEU B O 1
ATOM 4913 N N . ASP B 1 295 ? -5.238 4.289 13.547 1 98.44 295 ASP B N 1
ATOM 4914 C CA . ASP B 1 295 ? -4.25 5.336 13.797 1 98.44 295 ASP B CA 1
ATOM 4915 C C . ASP B 1 295 ? -4.68 6.242 14.945 1 98.44 295 ASP B C 1
ATOM 4917 O O . ASP B 1 295 ? -3.842 6.871 15.594 1 98.44 295 ASP B O 1
ATOM 4921 N N . VAL B 1 296 ? -6 6.336 15.156 1 97.44 296 VAL B N 1
ATOM 4922 C CA . VAL B 1 296 ? -6.629 7.121 16.219 1 97.44 296 VAL B CA 1
ATOM 4923 C C . VAL B 1 296 ? -7.641 6.258 16.969 1 97.44 296 VAL B C 1
ATOM 4925 O O . VAL B 1 296 ? -8.211 5.32 16.391 1 97.44 296 VAL B O 1
ATOM 4928 N N . VAL B 1 297 ? -7.812 6.527 18.188 1 97.81 297 VAL B N 1
ATOM 4929 C CA . VAL B 1 297 ? -8.703 5.754 19.047 1 97.81 297 VAL B CA 1
ATOM 4930 C C . VAL B 1 297 ? -9.352 6.672 20.078 1 97.81 297 VAL B C 1
ATOM 4932 O O . VAL B 1 297 ? -8.992 7.848 20.188 1 97.81 297 VAL B O 1
ATOM 4935 N N . GLU B 1 298 ? -10.25 6.109 20.781 1 96.88 298 GLU B N 1
ATOM 4936 C CA . GLU B 1 298 ? -10.852 6.77 21.938 1 96.88 298 GLU B CA 1
ATOM 4937 C C . GLU B 1 298 ? -10.844 5.859 23.172 1 96.88 298 GLU B C 1
ATOM 4939 O O . GLU B 1 298 ? -11.406 4.766 23.141 1 96.88 298 GLU B O 1
ATOM 4944 N N . PRO B 1 299 ? -10.281 6.309 24.266 1 96.88 299 PRO B N 1
ATOM 4945 C CA . PRO B 1 299 ? -9.523 7.543 24.453 1 96.88 299 PRO B CA 1
ATOM 4946 C C . PRO B 1 299 ? -8.156 7.5 23.766 1 96.88 299 PRO B C 1
ATOM 4948 O O . PRO B 1 299 ? -7.684 6.422 23.391 1 96.88 299 PRO B O 1
ATOM 4951 N N . GLU B 1 300 ? -7.598 8.594 23.609 1 95.81 300 GLU B N 1
ATOM 4952 C CA . GLU B 1 300 ? -6.262 8.734 23.031 1 95.81 300 GLU B CA 1
ATOM 4953 C C . GLU B 1 300 ? -5.344 9.531 23.969 1 95.81 300 GLU B C 1
ATOM 4955 O O . GLU B 1 300 ? -5.613 10.695 24.266 1 95.81 300 GLU B O 1
ATOM 4960 N N . PRO B 1 301 ? -4.387 8.961 24.453 1 96.31 301 PRO B N 1
ATOM 4961 C CA . PRO B 1 301 ? -3.818 7.668 24.078 1 96.31 301 PRO B CA 1
ATOM 4962 C C . PRO B 1 301 ? -4.648 6.492 24.594 1 96.31 301 PRO B C 1
ATOM 4964 O O . PRO B 1 301 ? -5.34 6.613 25.609 1 96.31 301 PRO B O 1
ATOM 4967 N N . LEU B 1 302 ? -4.492 5.441 23.859 1 97.69 302 LEU B N 1
ATOM 4968 C CA . LEU B 1 302 ? -5.098 4.199 24.328 1 97.69 302 LEU B CA 1
ATOM 4969 C C . LEU B 1 302 ? -4.387 3.689 25.578 1 97.69 302 LEU B C 1
ATOM 4971 O O . LEU B 1 302 ? -3.158 3.576 25.594 1 97.69 302 LEU B O 1
ATOM 4975 N N . PRO B 1 303 ? -5.105 3.426 26.625 1 97.25 303 PRO B N 1
ATOM 4976 C CA . PRO B 1 303 ? -4.441 2.994 27.859 1 97.25 303 PRO B CA 1
ATOM 4977 C C . PRO B 1 303 ? -3.607 1.73 27.672 1 97.25 303 PRO B C 1
ATOM 4979 O O . PRO B 1 303 ? -4.008 0.825 26.938 1 97.25 303 PRO B O 1
ATOM 4982 N N . ALA B 1 304 ? -2.52 1.716 28.375 1 96.12 304 ALA B N 1
ATOM 4983 C CA . ALA B 1 304 ? -1.647 0.546 28.312 1 96.12 304 ALA B CA 1
ATOM 4984 C C . ALA B 1 304 ? -2.406 -0.723 28.703 1 96.12 304 ALA B C 1
ATOM 4986 O O . ALA B 1 304 ? -3.207 -0.718 29.641 1 96.12 304 ALA B O 1
ATOM 4987 N N . GLY B 1 305 ? -2.199 -1.797 27.891 1 96.69 305 GLY B N 1
ATOM 4988 C CA . GLY B 1 305 ? -2.812 -3.084 28.188 1 96.69 305 GLY B CA 1
ATOM 4989 C C . GLY B 1 305 ? -4.246 -3.186 27.703 1 96.69 305 GLY B C 1
ATOM 4990 O O . GLY B 1 305 ? -4.891 -4.227 27.859 1 96.69 305 GLY B O 1
ATOM 4991 N N . HIS B 1 306 ? -4.742 -2.092 27.172 1 97.88 306 HIS B N 1
ATOM 4992 C CA . HIS B 1 306 ? -6.09 -2.16 26.625 1 97.88 306 HIS B CA 1
ATOM 4993 C C . HIS B 1 306 ? -6.266 -3.391 25.734 1 97.88 306 HIS B C 1
ATOM 4995 O O . HIS B 1 306 ? -5.332 -3.809 25.062 1 97.88 306 HIS B O 1
ATOM 5001 N N . THR B 1 307 ? -7.418 -3.91 25.578 1 97.75 307 THR B N 1
ATOM 5002 C CA . THR B 1 307 ? -7.688 -5.199 24.953 1 97.75 307 THR B CA 1
ATOM 5003 C C . THR B 1 307 ? -7.516 -5.102 23.438 1 97.75 307 THR B C 1
ATOM 5005 O O . THR B 1 307 ? -7.422 -6.125 22.75 1 97.75 307 THR B O 1
ATOM 5008 N N . LEU B 1 308 ? -7.492 -3.91 22.906 1 98.31 308 LEU B N 1
ATOM 5009 C CA . LEU B 1 308 ? -7.238 -3.752 21.484 1 98.31 308 LEU B CA 1
ATOM 5010 C C . LEU B 1 308 ? -5.801 -4.125 21.141 1 98.31 308 LEU B C 1
ATOM 5012 O O . LEU B 1 308 ? -5.5 -4.496 20 1 98.31 308 LEU B O 1
ATOM 5016 N N . TYR B 1 309 ? -4.949 -3.963 22.125 1 97.88 309 TYR B N 1
ATOM 5017 C CA . TYR B 1 309 ? -3.564 -4.371 21.906 1 97.88 309 TYR B CA 1
ATOM 5018 C C . TYR B 1 309 ? -3.451 -5.891 21.828 1 97.88 309 TYR B C 1
ATOM 5020 O O . TYR B 1 309 ? -4.18 -6.609 22.516 1 97.88 309 TYR B O 1
ATOM 5028 N N . GLY B 1 310 ? -2.533 -6.34 21 1 95.88 310 GLY B N 1
ATOM 5029 C CA . GLY B 1 310 ? -2.184 -7.75 21 1 95.88 310 GLY B CA 1
ATOM 5030 C C . GLY B 1 310 ? -3.062 -8.586 20.078 1 95.88 310 GLY B C 1
ATOM 5031 O O . GLY B 1 310 ? -2.807 -9.773 19.891 1 95.88 310 GLY B O 1
ATOM 5032 N N . ARG B 1 311 ? -4.105 -7.977 19.594 1 96.88 311 ARG B N 1
ATOM 5033 C CA . ARG B 1 311 ? -4.965 -8.695 18.656 1 96.88 311 ARG B CA 1
ATOM 5034 C C . ARG B 1 311 ? -4.27 -8.898 17.312 1 96.88 311 ARG B C 1
ATOM 5036 O O . ARG B 1 311 ? -3.674 -7.965 16.766 1 96.88 311 ARG B O 1
ATOM 5043 N N . LYS B 1 312 ? -4.387 -10.039 16.719 1 94.94 312 LYS B N 1
ATOM 5044 C CA . LYS B 1 312 ? -3.734 -10.359 15.453 1 94.94 312 LYS B CA 1
ATOM 5045 C C . LYS B 1 312 ? -4.328 -9.555 14.297 1 94.94 312 LYS B C 1
ATOM 5047 O O . LYS B 1 312 ? -3.629 -9.227 13.336 1 94.94 312 LYS B O 1
ATOM 5052 N N . ASN B 1 313 ? -5.617 -9.234 14.414 1 97.56 313 ASN B N 1
ATOM 5053 C CA . ASN B 1 313 ? -6.301 -8.578 13.305 1 97.56 313 ASN B CA 1
ATOM 5054 C C . ASN B 1 313 ? -6.543 -7.098 13.594 1 97.56 313 ASN B C 1
ATOM 5056 O O . ASN B 1 313 ? -7.441 -6.484 13.016 1 97.56 313 ASN B O 1
ATOM 5060 N N . VAL B 1 314 ? -5.773 -6.512 14.555 1 98.75 314 VAL B N 1
ATOM 5061 C CA . VAL B 1 314 ? -5.855 -5.082 14.836 1 98.75 314 VAL B CA 1
ATOM 5062 C C . VAL B 1 314 ? -4.465 -4.461 14.75 1 98.75 314 VAL B C 1
ATOM 5064 O O . VAL B 1 314 ? -3.531 -4.918 15.414 1 98.75 314 VAL B O 1
ATOM 5067 N N . ILE B 1 315 ? -4.289 -3.529 13.945 1 98.81 315 ILE B N 1
ATOM 5068 C CA . ILE B 1 315 ? -3.059 -2.758 13.812 1 98.81 315 ILE B CA 1
ATOM 5069 C C . ILE B 1 315 ? -3.242 -1.381 14.445 1 98.81 315 ILE B C 1
ATOM 5071 O O . ILE B 1 315 ? -4.207 -0.675 14.141 1 98.81 315 ILE B O 1
ATOM 5075 N N . ILE B 1 316 ? -2.42 -0.987 15.312 1 98.5 316 ILE B N 1
ATOM 5076 C CA . ILE B 1 316 ? -2.471 0.316 15.969 1 98.5 316 ILE B CA 1
ATOM 5077 C C . ILE B 1 316 ? -1.221 1.119 15.617 1 98.5 316 ILE B C 1
ATOM 5079 O O . ILE B 1 316 ? -0.098 0.667 15.852 1 98.5 316 ILE B O 1
ATOM 5083 N N . THR B 1 317 ? -1.398 2.242 14.969 1 97.75 317 THR B N 1
ATOM 5084 C CA . THR B 1 317 ? -0.35 3.211 14.664 1 97.75 317 THR B CA 1
ATOM 5085 C C . THR B 1 317 ? -0.641 4.551 15.336 1 97.75 317 THR B C 1
ATOM 5087 O O . THR B 1 317 ? -1.372 5.379 14.789 1 97.75 317 THR B O 1
ATOM 5090 N N . PRO B 1 318 ? -0.172 4.816 16.484 1 96.56 318 PRO B N 1
ATOM 5091 C CA . PRO B 1 318 ? -0.552 5.82 17.484 1 96.56 318 PRO B CA 1
ATOM 5092 C C . PRO B 1 318 ? -0.504 7.242 16.938 1 96.56 318 PRO B C 1
ATOM 5094 O O . PRO B 1 318 ? 0.271 8.07 17.422 1 96.56 318 PRO B O 1
ATOM 5097 N N . HIS B 1 319 ? -1.436 7.527 16 1 95.44 319 HIS B N 1
ATOM 5098 C CA . HIS B 1 319 ? -1.634 8.859 15.43 1 95.44 319 HIS B CA 1
ATOM 5099 C C . HIS B 1 319 ? -0.372 9.352 14.734 1 95.44 319 HIS B C 1
ATOM 5101 O O . HIS B 1 319 ? 0.034 10.5 14.914 1 95.44 319 HIS B O 1
ATOM 5107 N N . MET B 1 320 ? 0.246 8.477 13.953 1 96 320 MET B N 1
ATOM 5108 C CA . MET B 1 320 ? 1.537 8.789 13.344 1 96 320 MET B CA 1
ATOM 5109 C C . MET B 1 320 ? 1.458 8.711 11.82 1 96 320 MET B C 1
ATOM 5111 O O . MET B 1 320 ? 2.459 8.914 11.133 1 96 320 MET B O 1
ATOM 5115 N N . SER B 1 321 ? 0.314 8.469 11.25 1 97.19 321 SER B N 1
ATOM 5116 C CA . SER B 1 321 ? 0.152 8.242 9.82 1 97.19 321 SER B CA 1
ATOM 5117 C C . SER B 1 321 ? 0.509 9.492 9.016 1 97.19 321 SER B C 1
ATOM 5119 O O . SER B 1 321 ? 0.736 9.414 7.809 1 97.19 321 SER B O 1
ATOM 5121 N N . GLY B 1 322 ? 0.542 10.633 9.656 1 95.5 322 GLY B N 1
ATOM 5122 C CA . GLY B 1 322 ? 0.786 11.883 8.961 1 95.5 322 GLY B CA 1
ATOM 5123 C C . GLY B 1 322 ? 2.191 12.414 9.164 1 95.5 322 GLY B C 1
ATOM 5124 O O . GLY B 1 322 ? 2.514 13.523 8.719 1 95.5 322 GLY B O 1
ATOM 5125 N N . ARG B 1 323 ? 3.102 11.688 9.781 1 94.75 323 ARG B N 1
ATOM 5126 C CA . ARG B 1 323 ? 4.414 12.18 10.188 1 94.75 323 ARG B CA 1
ATOM 5127 C C . ARG B 1 323 ? 5.414 12.078 9.039 1 94.75 323 ARG B C 1
ATOM 5129 O O . ARG B 1 323 ? 6.469 11.453 9.18 1 94.75 323 ARG B O 1
ATOM 5136 N N . THR B 1 324 ? 5.145 12.758 8 1 95.38 324 THR B N 1
ATOM 5137 C CA . THR B 1 324 ? 5.969 12.719 6.801 1 95.38 324 THR B CA 1
ATOM 5138 C C . THR B 1 324 ? 7.156 13.672 6.93 1 95.38 324 THR B C 1
ATOM 5140 O O . THR B 1 324 ? 7.039 14.734 7.539 1 95.38 324 THR B O 1
ATOM 5143 N N . GLU B 1 325 ? 8.227 13.289 6.262 1 93.25 325 GLU B N 1
ATOM 5144 C CA . GLU B 1 325 ? 9.398 14.156 6.152 1 93.25 325 GLU B CA 1
ATOM 5145 C C . GLU B 1 325 ? 9.094 15.367 5.273 1 93.25 325 GLU B C 1
ATOM 5147 O O . GLU B 1 325 ? 9.844 16.344 5.285 1 93.25 325 GLU B O 1
ATOM 5152 N N . ARG B 1 326 ? 7.977 15.359 4.586 1 93.44 326 ARG B N 1
ATOM 5153 C CA . ARG B 1 326 ? 7.641 16.406 3.633 1 93.44 326 ARG B CA 1
ATOM 5154 C C . ARG B 1 326 ? 6.621 17.375 4.223 1 93.44 326 ARG B C 1
ATOM 5156 O O . ARG B 1 326 ? 6.086 18.234 3.51 1 93.44 326 ARG B O 1
ATOM 5163 N N . TYR B 1 327 ? 6.352 17.281 5.488 1 93.62 327 TYR B N 1
ATOM 5164 C CA . TYR B 1 327 ? 5.281 18.047 6.105 1 93.62 327 TYR B CA 1
ATOM 5165 C C . TYR B 1 327 ? 5.453 19.547 5.828 1 93.62 327 TYR B C 1
ATOM 5167 O O . TYR B 1 327 ? 4.555 20.188 5.289 1 93.62 327 TYR B O 1
ATOM 5175 N N . ASN B 1 328 ? 6.629 20.062 6.109 1 92.94 328 ASN B N 1
ATOM 5176 C CA . ASN B 1 328 ? 6.859 21.5 5.977 1 92.94 328 ASN B CA 1
ATOM 5177 C C . ASN B 1 328 ? 6.906 21.938 4.512 1 92.94 328 ASN B C 1
ATOM 5179 O O . ASN B 1 328 ? 6.504 23.047 4.172 1 92.94 328 ASN B O 1
ATOM 5183 N N . ASP B 1 329 ? 7.352 21 3.639 1 94 329 ASP B N 1
ATOM 5184 C CA . ASP B 1 329 ? 7.324 21.297 2.211 1 94 329 ASP B CA 1
ATOM 5185 C C . ASP B 1 329 ? 5.906 21.625 1.744 1 94 329 ASP B C 1
ATOM 5187 O O . ASP B 1 329 ? 5.676 22.641 1.096 1 94 329 ASP B O 1
ATOM 5191 N N . ILE B 1 330 ? 5 20.797 2.193 1 94.19 330 ILE B N 1
ATOM 5192 C CA . ILE B 1 330 ? 3.621 20.938 1.737 1 94.19 330 ILE B CA 1
ATOM 5193 C C . ILE B 1 330 ? 2.957 22.109 2.463 1 94.19 330 ILE B C 1
ATOM 5195 O O . ILE B 1 330 ? 2.205 22.875 1.856 1 94.19 330 ILE B O 1
ATOM 5199 N N . ALA B 1 331 ? 3.238 22.219 3.717 1 94.5 331 ALA B N 1
ATOM 5200 C CA . ALA B 1 331 ? 2.682 23.328 4.484 1 94.5 331 ALA B CA 1
ATOM 5201 C C . ALA B 1 331 ? 3.1 24.672 3.889 1 94.5 331 ALA B C 1
ATOM 5203 O O . ALA B 1 331 ? 2.281 25.594 3.771 1 94.5 331 ALA B O 1
ATOM 5204 N N . VAL B 1 332 ? 4.336 24.797 3.469 1 95.5 332 VAL B N 1
ATOM 5205 C CA . VAL B 1 332 ? 4.844 26.031 2.891 1 95.5 332 VAL B CA 1
ATOM 5206 C C . VAL B 1 332 ? 4.242 26.234 1.503 1 95.5 332 VAL B C 1
ATOM 5208 O O . VAL B 1 332 ? 3.951 27.375 1.108 1 95.5 332 VAL B O 1
ATOM 5211 N N . ASP B 1 333 ? 4.027 25.141 0.778 1 96 333 ASP B N 1
ATOM 5212 C CA . ASP B 1 333 ? 3.318 25.266 -0.492 1 96 333 ASP B CA 1
ATOM 5213 C C . ASP B 1 333 ? 1.943 25.891 -0.296 1 96 333 ASP B C 1
ATOM 5215 O O . ASP B 1 333 ? 1.571 26.812 -1.024 1 96 333 ASP B O 1
ATOM 5219 N N . ILE B 1 334 ? 1.215 25.422 0.663 1 96.5 334 ILE B N 1
ATOM 5220 C CA . ILE B 1 334 ? -0.118 25.938 0.966 1 96.5 334 ILE B CA 1
ATOM 5221 C C . ILE B 1 334 ? -0.027 27.406 1.396 1 96.5 334 ILE B C 1
ATOM 5223 O O . ILE B 1 334 ? -0.788 28.25 0.916 1 96.5 334 ILE B O 1
ATOM 5227 N N . PHE B 1 335 ? 0.987 27.688 2.219 1 96.62 335 PHE B N 1
ATOM 5228 C CA . PHE B 1 335 ? 1.183 29.031 2.74 1 96.62 335 PHE B CA 1
ATOM 5229 C C . PHE B 1 335 ? 1.506 30.016 1.615 1 96.62 335 PHE B C 1
ATOM 5231 O O . PHE B 1 335 ? 0.88 31.062 1.504 1 96.62 335 PHE B O 1
ATOM 5238 N N . THR B 1 336 ? 2.398 29.594 0.773 1 96.88 336 THR B N 1
ATOM 5239 C CA . THR B 1 336 ? 2.811 30.484 -0.313 1 96.88 336 THR B CA 1
ATOM 5240 C C . THR B 1 336 ? 1.662 30.703 -1.293 1 96.88 336 THR B C 1
ATOM 5242 O O . THR B 1 336 ? 1.481 31.812 -1.803 1 96.88 336 THR B O 1
ATOM 5245 N N . GLU B 1 337 ? 0.913 29.688 -1.513 1 97.31 337 GLU B N 1
ATOM 5246 C CA . GLU B 1 337 ? -0.269 29.859 -2.354 1 97.31 337 GLU B CA 1
ATOM 5247 C C . GLU B 1 337 ? -1.241 30.859 -1.739 1 97.31 337 GLU B C 1
ATOM 5249 O O . GLU B 1 337 ? -1.762 31.734 -2.436 1 97.31 337 GLU B O 1
ATOM 5254 N N . ASN B 1 338 ? -1.476 30.781 -0.472 1 98.06 338 ASN B N 1
ATOM 5255 C CA . ASN B 1 338 ? -2.391 31.688 0.206 1 98.06 338 ASN B CA 1
ATOM 5256 C C . ASN B 1 338 ? -1.832 33.094 0.261 1 98.06 338 ASN B C 1
ATOM 5258 O O . ASN B 1 338 ? -2.586 34.094 0.198 1 98.06 338 ASN B O 1
ATOM 5262 N N . LEU B 1 339 ? -0.492 33.25 0.345 1 97.81 339 LEU B N 1
ATOM 5263 C CA . LEU B 1 339 ? 0.122 34.562 0.294 1 97.81 339 LEU B CA 1
ATOM 5264 C C . LEU B 1 339 ? -0.1 35.219 -1.066 1 97.81 339 LEU B C 1
ATOM 5266 O O . LEU B 1 339 ? -0.398 36.406 -1.146 1 97.81 339 LEU B O 1
ATOM 5270 N N . GLU B 1 340 ? 0.059 34.406 -2.082 1 97.81 340 GLU B N 1
ATOM 5271 C CA . GLU B 1 340 ? -0.185 34.938 -3.426 1 97.81 340 GLU B CA 1
ATOM 5272 C C . GLU B 1 340 ? -1.638 35.375 -3.594 1 97.81 340 GLU B C 1
ATOM 5274 O O . GLU B 1 340 ? -1.911 36.438 -4.164 1 97.81 340 GLU B O 1
ATOM 5279 N N . ARG B 1 341 ? -2.506 34.594 -3.098 1 97.69 341 ARG B N 1
ATOM 5280 C CA . ARG B 1 341 ? -3.926 34.906 -3.17 1 97.69 341 ARG B CA 1
ATOM 5281 C C . ARG B 1 341 ? -4.25 36.156 -2.342 1 97.69 341 ARG B C 1
ATOM 5283 O O . ARG B 1 341 ? -4.996 37.031 -2.787 1 97.69 341 ARG B O 1
ATOM 5290 N N . LEU B 1 342 ? -3.684 36.188 -1.179 1 97.44 342 LEU B N 1
ATOM 5291 C CA . LEU B 1 342 ? -3.877 37.344 -0.304 1 97.44 342 LEU B CA 1
ATOM 5292 C C . LEU B 1 342 ? -3.389 38.625 -0.975 1 97.44 342 LEU B C 1
ATOM 5294 O O . LEU B 1 342 ? -4.074 39.656 -0.935 1 97.44 342 LEU B O 1
ATOM 5298 N N . LYS B 1 343 ? -2.279 38.5 -1.557 1 96.06 343 LYS B N 1
ATOM 5299 C CA . LYS B 1 343 ? -1.686 39.625 -2.281 1 96.06 343 LYS B CA 1
ATOM 5300 C C . LYS B 1 343 ? -2.613 40.125 -3.389 1 96.06 343 LYS B C 1
ATOM 5302 O O . LYS B 1 343 ? -2.729 41.344 -3.619 1 96.06 343 LYS B O 1
ATOM 5307 N N . LYS B 1 344 ? -3.332 39.25 -4.004 1 96.75 344 LYS B N 1
ATOM 5308 C CA . LYS B 1 344 ? -4.168 39.562 -5.16 1 96.75 344 LYS B CA 1
ATOM 5309 C C . LYS B 1 344 ? -5.605 39.844 -4.734 1 96.75 344 LYS B C 1
ATOM 5311 O O . LYS B 1 344 ? -6.461 40.125 -5.574 1 96.75 344 LYS B O 1
ATOM 5316 N N . GLY B 1 345 ? -5.855 39.656 -3.469 1 95.56 345 GLY B N 1
ATOM 5317 C CA . GLY B 1 345 ? -7.207 39.875 -2.977 1 95.56 345 GLY B CA 1
ATOM 5318 C C . GLY B 1 345 ? -8.172 38.781 -3.35 1 95.56 345 GLY B C 1
ATOM 5319 O O . GLY B 1 345 ? -9.367 39 -3.52 1 95.56 345 GLY B O 1
ATOM 5320 N N . GLN B 1 346 ? -7.621 37.625 -3.59 1 96.38 346 GLN B N 1
ATOM 5321 C CA . GLN B 1 346 ? -8.422 36.469 -3.93 1 96.38 346 GLN B CA 1
ATOM 5322 C C . GLN B 1 346 ? -8.82 35.688 -2.678 1 96.38 346 GLN B C 1
ATOM 5324 O O . GLN B 1 346 ? -8.234 35.875 -1.61 1 96.38 346 GLN B O 1
ATOM 5329 N N . GLU B 1 347 ? -9.812 34.906 -2.873 1 95.81 347 GLU B N 1
ATOM 5330 C CA . GLU B 1 347 ? -10.227 34.062 -1.77 1 95.81 347 GLU B CA 1
ATOM 5331 C C . GLU B 1 347 ? -9.117 33.062 -1.396 1 95.81 347 GLU B C 1
ATOM 5333 O O . GLU B 1 347 ? -8.477 32.469 -2.271 1 95.81 347 GLU B O 1
ATOM 5338 N N . LEU B 1 348 ? -8.891 32.938 -0.134 1 97.19 348 LEU B N 1
ATOM 5339 C CA . LEU B 1 348 ? -7.848 32.031 0.345 1 97.19 348 LEU B CA 1
ATOM 5340 C C . LEU B 1 348 ? -8.328 30.594 0.298 1 97.19 348 LEU B C 1
ATOM 5342 O O . LEU B 1 348 ? -9.531 30.328 0.225 1 97.19 348 LEU B O 1
ATOM 5346 N N . LEU B 1 349 ? -7.387 29.734 0.318 1 95.62 349 LEU B N 1
ATOM 5347 C CA . LEU B 1 349 ? -7.676 28.312 0.428 1 95.62 349 LEU B CA 1
ATOM 5348 C C . LEU B 1 349 ? -7.816 27.906 1.889 1 95.62 349 LEU B C 1
ATOM 5350 O O . LEU B 1 349 ? -7.168 28.469 2.766 1 95.62 349 LEU B O 1
ATOM 5354 N N . ASN B 1 350 ? -8.688 26.891 2.148 1 94.31 350 ASN B N 1
ATOM 5355 C CA . ASN B 1 350 ? -8.789 26.219 3.438 1 94.31 350 ASN B CA 1
ATOM 5356 C C . ASN B 1 350 ? -9.219 27.172 4.539 1 94.31 350 ASN B C 1
ATOM 5358 O O . ASN B 1 350 ? -8.719 27.094 5.664 1 94.31 350 ASN B O 1
ATOM 5362 N N . THR B 1 351 ? -10.023 28.094 4.199 1 93.94 351 THR B N 1
ATOM 5363 C CA . THR B 1 351 ? -10.453 29.094 5.172 1 93.94 351 THR B CA 1
ATOM 5364 C C . THR B 1 351 ? -11.43 28.5 6.18 1 93.94 351 THR B C 1
ATOM 5366 O O . THR B 1 351 ? -12.141 27.531 5.863 1 93.94 351 THR B O 1
ATOM 5369 N N . VAL B 1 352 ? -11.344 28.953 7.383 1 89.88 352 VAL B N 1
ATOM 5370 C CA . VAL B 1 352 ? -12.273 28.594 8.445 1 89.88 352 VAL B CA 1
ATOM 5371 C C . VAL B 1 352 ? -12.969 29.844 8.977 1 89.88 352 VAL B C 1
ATOM 5373 O O . VAL B 1 352 ? -12.398 30.922 8.969 1 89.88 352 VAL B O 1
ATOM 5376 N N . ASP B 1 353 ? -14.203 29.672 9.281 1 85.25 353 ASP B N 1
ATOM 5377 C CA . ASP B 1 353 ? -14.922 30.734 9.977 1 85.25 353 ASP B CA 1
ATOM 5378 C C . ASP B 1 353 ? -14.883 30.516 11.492 1 85.25 353 ASP B C 1
ATOM 5380 O O . ASP B 1 353 ? -15.711 29.781 12.039 1 85.25 353 ASP B O 1
ATOM 5384 N N . PRO B 1 354 ? -13.953 31.156 12.094 1 82.5 354 PRO B N 1
ATOM 5385 C CA . PRO B 1 354 ? -13.781 30.922 13.523 1 82.5 354 PRO B CA 1
ATOM 5386 C C . PRO B 1 354 ? -15.016 31.281 14.344 1 82.5 354 PRO B C 1
ATOM 5388 O O . PRO B 1 354 ? -15.188 30.797 15.461 1 82.5 354 PRO B O 1
ATOM 5391 N N . ARG B 1 355 ? -15.867 32.125 13.906 1 75.94 355 ARG B N 1
ATOM 5392 C CA . ARG B 1 355 ? -17.094 32.531 14.609 1 75.94 355 ARG B CA 1
ATOM 5393 C C . ARG B 1 355 ? -18.109 31.391 14.578 1 75.94 355 ARG B C 1
ATOM 5395 O O . ARG B 1 355 ? -19.016 31.344 15.422 1 75.94 355 ARG B O 1
ATOM 5402 N N . ARG B 1 356 ? -17.859 30.469 13.641 1 67.06 356 ARG B N 1
ATOM 5403 C CA . ARG B 1 356 ? -18.734 29.312 13.539 1 67.06 356 ARG B CA 1
ATOM 5404 C C . ARG B 1 356 ? -18.078 28.062 14.102 1 67.06 356 ARG B C 1
ATOM 5406 O O . ARG B 1 356 ? -18.703 27 14.172 1 67.06 356 ARG B O 1
ATOM 5413 N N . GLY B 1 357 ? -16.859 28.203 14.578 1 61.44 357 GLY B N 1
ATOM 5414 C CA . GLY B 1 357 ? -16.125 27.109 15.203 1 61.44 357 GLY B CA 1
ATOM 5415 C C . GLY B 1 357 ? -15.492 26.172 14.195 1 61.44 357 GLY B C 1
ATOM 5416 O O . GLY B 1 357 ? -14.992 25.109 14.562 1 61.44 357 GLY B O 1
ATOM 5417 N N . TYR B 1 358 ? -15.711 26.219 12.93 1 57 358 TYR B N 1
ATOM 5418 C CA . TYR B 1 358 ? -15.086 25.375 11.922 1 57 358 TYR B CA 1
ATOM 5419 C C . TYR B 1 358 ? -14.977 26.109 10.586 1 57 358 TYR B C 1
ATOM 5421 O O . TYR B 1 358 ? -15.719 27.062 10.328 1 57 358 TYR B O 1
#